Protein AF-A0A1F8Q8W5-F1 (afdb_monomer)

Mean predicted aligned error: 17.2 Å

pLDDT: mean 81.55, std 17.72, range [29.16, 98.44]

Solvent-accessible surface area (backbone atoms only — not comparable to full-atom values): 26434 Å² total; per-residue (Å²): 104,76,71,56,53,57,50,47,51,53,50,51,51,53,50,54,56,48,51,56,52,50,54,52,53,51,51,51,51,52,52,51,50,59,58,68,65,44,54,67,62,58,52,49,37,44,75,72,65,81,43,57,70,69,60,51,52,52,50,51,54,51,51,54,46,53,49,52,54,50,54,53,49,50,55,49,54,54,50,52,47,57,52,49,53,52,51,49,51,52,48,48,53,52,50,49,39,60,69,47,55,60,84,64,64,81,83,81,89,83,84,88,82,91,76,96,66,96,80,90,84,86,86,85,88,87,85,85,78,63,63,62,52,72,44,53,34,33,45,38,28,39,42,82,46,97,97,49,57,39,31,41,37,36,39,30,34,39,34,30,28,51,60,42,56,67,41,70,72,36,81,50,71,51,65,67,58,64,82,74,70,80,79,64,85,83,80,83,72,87,82,80,88,70,81,86,72,73,77,76,81,75,72,90,75,73,91,79,87,81,83,87,83,89,87,88,86,80,90,83,84,89,84,89,80,90,78,83,78,81,78,76,82,89,82,79,79,94,69,64,50,72,49,58,36,87,55,65,42,72,51,62,32,36,56,51,80,45,80,42,61,53,48,72,51,76,38,64,51,49,79,42,31,39,30,38,48,87,83,43,65,50,29,32,33,34,31,43,32,53,36,83,48,94,54,70,43,61,62,26,48,28,40,34,24,58,62,91,45,80,69,52,70,46,80,42,64,76,29,46,52,73,27,74,44,81,47,77,73,40,74,40,87,52,38,44,47,46,72,45,84,78,40,80,47,64,63,92,65,72,68,89,62,33,41,44,37,40,40,26,39,39,36,44,37,36,29,65,42,94,52,65,43,56,35,40,40,40,48,68,53,77,68,57,92,46,91,68,36,46,59,46,82,75,48,52,43,67,68,52,56,84,68,52,83,77,43,39,40,40,38,82,42,79,34,47,53,66,33,73,52,65,43,37,42,30,35,37,42,34,32,50,63,89,57,88,80,77,88,74,134

Foldseek 3Di:
DVVLVVVLVVLVVVLVVLVVVLVVLVVVLVVLVVVVPVVVVVVVCVVVVVDDPVRVVVVVVVSVVVNVVSVVVNVVSVVVNVVSVVVSVVSVLVVLLVVLPDQFDDDDDDDDDDDPDDDDDDDDDDDDFPFKAKDWEWEWEWDDDVPDTKIKIFIKIFIFAQRSDKFFQDWDKHKPDPPPVPPDDDDDDDDDDDPPPPPPPDDPDDDDDDDDDDDDDDDDDDDDDDDDPPDDDDDDDPDMDMQTAPGGDIDGNSRGIDMGTSDMDMWGWDWAWEDEVVVPFFIWIKTKTFQCDQDQDDWYKYFAHHHPHTQGIDTWHGAHHRGMTIDTRHTDPQKGKDKDWPDWDWDPDCDPQKIKIKTKIKIKIWHQDQAKHKYKYKYFDADDPDPQKDKDWPDKVVAFDDQDPGGMGIDIDIAGHGRMDMIMTMMMIMHGNPDDDDDDD

Secondary structure (DSSP, 8-state):
-HHHHHHHHHHHHHHHHHHHHHHHHHHHHHHHHHHHT-HHHHHHHHHTTSS-HHHHHHHHHHHHHHHHHHHHHHHHHHHHHHHHHHHHHHHHHHHHHHHH-PPP-----------SS------------SSEEEEEEEEEEEEEETTEEEEEEEEEEEEEE-SSS-EEEE--EEE---GGGGS--------------PPP-------------------------PPP-------S-----EEEPSS-EEE-SSS-EEEEEEEEEEE--EEEEEE-TTT-S-EEEEEEEE--SSSPBPSEEEEEEETTEEEEEEEE--B-TT-EEEEEEEE-TTEEEEEEEEEEEE-SS-STTEEEEEEEEEEEEEE-SSS-EEEEEEEEPPP-SSTT-EEEEEEEESPPSSP-GGGEEEEEEEE-TT-EEEEEEEEEEEEETT-------

Structure (mmCIF, N/CA/C/O backbone):
data_AF-A0A1F8Q8W5-F1
#
_entry.id   AF-A0A1F8Q8W5-F1
#
loop_
_atom_site.group_PDB
_atom_site.id
_atom_site.type_symbol
_atom_site.label_atom_id
_atom_site.label_alt_id
_atom_site.label_comp_id
_atom_site.label_asym_id
_atom_site.label_entity_id
_atom_site.label_seq_id
_atom_site.pdbx_PDB_ins_code
_atom_site.Cartn_x
_atom_site.Cartn_y
_atom_site.Cartn_z
_atom_site.occupancy
_atom_site.B_iso_or_equiv
_atom_site.auth_seq_id
_atom_site.auth_comp_id
_atom_site.auth_asym_id
_atom_site.auth_atom_id
_atom_site.pdbx_PDB_model_num
ATOM 1 N N . MET A 1 1 ? -11.157 22.501 26.773 1.00 64.50 1 MET A N 1
ATOM 2 C CA . MET A 1 1 ? -11.553 23.730 26.053 1.00 64.50 1 MET A CA 1
ATOM 3 C C . MET A 1 1 ? -10.455 24.783 26.204 1.00 64.50 1 MET A C 1
ATOM 5 O O . MET A 1 1 ? -9.349 24.420 25.838 1.00 64.50 1 MET A O 1
ATOM 9 N N . ARG A 1 2 ? -10.654 25.954 26.836 1.00 75.81 2 ARG A N 1
ATOM 10 C CA . ARG A 1 2 ? -9.714 27.112 26.841 1.00 75.81 2 ARG A CA 1
ATOM 11 C C . ARG A 1 2 ? -8.205 26.836 26.931 1.00 75.81 2 ARG A C 1
ATOM 13 O O . ARG A 1 2 ? -7.429 27.489 26.251 1.00 75.81 2 ARG A O 1
ATOM 20 N N . LYS A 1 3 ? -7.758 25.859 27.731 1.00 78.38 3 LYS A N 1
ATOM 21 C CA . LYS A 1 3 ? -6.333 25.472 27.781 1.00 78.38 3 LYS A CA 1
ATOM 22 C C . LYS A 1 3 ? -5.834 24.810 26.482 1.00 78.38 3 LYS A C 1
ATOM 24 O O . LYS A 1 3 ? -4.734 25.128 26.055 1.00 78.38 3 LYS A O 1
ATOM 29 N N . LEU A 1 4 ? -6.629 23.931 25.862 1.00 77.88 4 LEU A N 1
ATOM 30 C CA . LEU A 1 4 ? -6.301 23.297 24.576 1.00 77.88 4 LEU A CA 1
ATOM 31 C C . LEU A 1 4 ? -6.413 24.279 23.407 1.00 77.88 4 LEU A C 1
ATOM 33 O O . LEU A 1 4 ? -5.608 24.200 22.492 1.00 77.88 4 LEU A O 1
ATOM 37 N N . GLU A 1 5 ? -7.372 25.206 23.443 1.00 78.50 5 GLU A N 1
ATOM 38 C CA . GLU A 1 5 ? -7.536 26.235 22.402 1.00 78.50 5 GLU A CA 1
ATOM 39 C C . GLU A 1 5 ? -6.280 27.116 22.325 1.00 78.50 5 GLU A C 1
ATOM 41 O O . GLU A 1 5 ? -5.657 27.199 21.271 1.00 78.50 5 GLU A O 1
ATOM 46 N N . ASN A 1 6 ? -5.809 27.624 23.471 1.00 84.50 6 ASN A N 1
ATOM 47 C CA . ASN A 1 6 ? -4.546 28.362 23.560 1.00 84.50 6 ASN A CA 1
ATOM 48 C C . ASN A 1 6 ? -3.317 27.521 23.138 1.00 84.50 6 ASN A C 1
ATOM 50 O O . ASN A 1 6 ? -2.335 28.069 22.643 1.00 84.50 6 ASN A O 1
ATOM 54 N N . GLN A 1 7 ? -3.328 26.198 23.357 1.00 84.69 7 GLN A N 1
ATOM 55 C CA . GLN A 1 7 ? -2.245 25.308 22.908 1.00 84.69 7 GLN A CA 1
ATOM 56 C C . GLN A 1 7 ? -2.287 25.068 21.394 1.00 84.69 7 GLN A C 1
ATOM 58 O O . GLN A 1 7 ? -1.234 24.968 20.773 1.00 84.69 7 GLN A O 1
ATOM 63 N N . LEU A 1 8 ? -3.478 24.988 20.796 1.00 86.88 8 LEU A N 1
ATOM 64 C CA . LEU A 1 8 ? -3.652 24.856 19.352 1.00 86.88 8 LEU A CA 1
ATOM 65 C C . LEU A 1 8 ? -3.186 26.126 18.626 1.00 86.88 8 LEU A C 1
ATOM 67 O O . LEU A 1 8 ? -2.459 26.017 17.644 1.00 86.88 8 LEU A O 1
ATOM 71 N N . GLU A 1 9 ? -3.549 27.302 19.144 1.00 87.88 9 GLU A N 1
ATOM 72 C CA . GLU A 1 9 ? -3.112 28.611 18.639 1.00 87.88 9 GLU A CA 1
ATOM 73 C C . GLU A 1 9 ? -1.579 28.745 18.696 1.00 87.88 9 GLU A C 1
ATOM 75 O O . GLU A 1 9 ? -0.942 28.986 17.673 1.00 87.88 9 GLU A O 1
ATOM 80 N N . ALA A 1 10 ? -0.957 28.434 19.841 1.00 89.19 10 ALA A N 1
ATOM 81 C CA . ALA A 1 10 ? 0.504 28.452 19.978 1.00 89.19 10 ALA A CA 1
ATOM 82 C C . ALA A 1 10 ? 1.224 27.502 18.995 1.00 89.19 10 ALA A C 1
ATOM 84 O O . ALA A 1 10 ? 2.249 27.861 18.420 1.00 89.19 10 ALA A O 1
ATOM 85 N N . VAL A 1 11 ? 0.681 26.302 18.759 1.00 88.62 11 VAL A N 1
ATOM 86 C CA . VAL A 1 11 ? 1.248 25.326 17.806 1.00 88.62 11 VAL A CA 1
ATOM 87 C C . VAL A 1 11 ? 1.042 25.763 16.343 1.00 88.62 11 VAL A C 1
ATOM 89 O O . VAL A 1 11 ? 1.876 25.460 15.490 1.00 88.62 11 VAL A O 1
ATOM 92 N N . GLN A 1 12 ? -0.027 26.506 16.036 1.00 88.06 12 GLN A N 1
ATOM 93 C CA . GLN A 1 12 ? -0.243 27.126 14.720 1.00 88.06 12 GLN A CA 1
ATOM 94 C C . GLN A 1 12 ? 0.726 28.292 14.463 1.00 88.06 12 GLN A C 1
ATOM 96 O O . GLN A 1 12 ? 1.245 28.422 13.349 1.00 88.06 12 GLN A O 1
ATOM 101 N N . ASP A 1 13 ? 1.027 29.092 15.486 1.00 90.50 13 ASP A N 1
ATOM 102 C CA . ASP A 1 13 ? 2.048 30.141 15.417 1.00 90.50 13 ASP A CA 1
ATOM 103 C C . ASP A 1 13 ? 3.456 29.549 15.235 1.00 90.50 13 ASP A C 1
ATOM 105 O O . ASP A 1 13 ? 4.196 29.990 14.352 1.00 90.50 13 ASP A O 1
ATOM 109 N N . GLU A 1 14 ? 3.812 28.501 15.993 1.00 89.69 14 GLU A N 1
ATOM 110 C CA . GLU A 1 14 ? 5.071 27.758 15.813 1.00 89.69 14 GLU A CA 1
ATOM 111 C C . GLU A 1 14 ? 5.217 27.226 14.376 1.00 89.69 14 GLU A C 1
ATOM 113 O O . GLU A 1 14 ? 6.265 27.415 13.752 1.00 89.69 14 GLU A O 1
ATOM 118 N N . LEU A 1 15 ? 4.159 26.621 13.818 1.00 88.94 15 LEU A N 1
ATOM 119 C CA . LEU A 1 15 ? 4.148 26.132 12.435 1.00 88.94 15 LEU A CA 1
ATOM 120 C C . LEU A 1 15 ? 4.347 27.276 11.426 1.00 88.94 15 LEU A C 1
ATOM 122 O O . LEU A 1 15 ? 5.175 27.167 10.524 1.00 88.94 15 LEU A O 1
ATOM 126 N N . THR A 1 16 ? 3.656 28.402 11.622 1.00 90.62 16 THR A N 1
ATOM 127 C CA . THR A 1 16 ? 3.752 29.587 10.752 1.00 90.62 16 THR A CA 1
ATOM 128 C C . THR A 1 16 ? 5.155 30.205 10.766 1.00 90.62 16 THR A C 1
ATOM 130 O O . THR A 1 16 ? 5.658 30.654 9.731 1.00 90.62 16 THR A O 1
ATOM 133 N N . ILE A 1 17 ? 5.815 30.231 11.927 1.00 91.81 17 ILE A N 1
ATOM 134 C CA . ILE A 1 17 ? 7.210 30.676 12.062 1.00 91.81 17 ILE A CA 1
ATOM 135 C C . ILE A 1 17 ? 8.150 29.704 11.338 1.00 91.81 17 ILE A C 1
ATOM 137 O O . ILE A 1 17 ? 9.063 30.140 10.627 1.00 91.81 17 ILE A O 1
ATOM 141 N N . LEU A 1 18 ? 7.915 28.397 11.481 1.00 90.69 18 LEU A N 1
ATOM 142 C CA . LEU A 1 18 ? 8.739 27.363 10.867 1.00 90.69 18 LEU A CA 1
ATOM 143 C C . LEU A 1 18 ? 8.627 27.361 9.335 1.00 90.69 18 LEU A C 1
ATOM 145 O O . LEU A 1 18 ? 9.656 27.295 8.664 1.00 90.69 18 LEU A O 1
ATOM 149 N N . ASP A 1 19 ? 7.425 27.523 8.777 1.00 87.81 19 ASP A N 1
ATOM 150 C CA . ASP A 1 19 ? 7.205 27.618 7.327 1.00 87.81 19 ASP A CA 1
ATOM 151 C C . ASP A 1 19 ? 7.919 28.830 6.712 1.00 87.81 19 ASP A C 1
ATOM 153 O O . ASP A 1 19 ? 8.587 28.703 5.683 1.00 87.81 19 ASP A O 1
ATOM 157 N N . ARG A 1 20 ? 7.890 29.994 7.380 1.00 91.69 20 ARG A N 1
ATOM 158 C CA . ARG A 1 20 ? 8.663 31.178 6.950 1.00 91.69 20 ARG A CA 1
ATOM 159 C C . ARG A 1 20 ? 10.168 30.906 6.922 1.00 91.69 20 ARG A C 1
ATOM 161 O O . ARG A 1 20 ? 10.857 31.373 6.014 1.00 91.69 20 ARG A O 1
ATOM 168 N N . ARG A 1 21 ? 10.693 30.150 7.895 1.00 90.44 21 ARG A N 1
ATOM 169 C CA . ARG A 1 21 ? 12.106 29.738 7.912 1.00 90.44 21 ARG A CA 1
ATOM 170 C C . ARG A 1 21 ? 12.407 28.737 6.794 1.00 90.44 21 ARG A C 1
ATOM 172 O O . ARG A 1 21 ? 13.434 28.871 6.135 1.00 90.44 21 ARG A O 1
ATOM 179 N N . LEU A 1 22 ? 11.508 27.787 6.544 1.00 90.25 22 LEU A N 1
ATOM 180 C CA . LEU A 1 22 ? 11.622 26.803 5.466 1.00 90.25 22 LEU A CA 1
ATOM 181 C C . LEU A 1 22 ? 11.704 27.479 4.089 1.00 90.25 22 LEU A C 1
ATOM 183 O O . LEU A 1 22 ? 12.615 27.176 3.322 1.00 90.25 22 LEU A O 1
ATOM 187 N N . GLU A 1 23 ? 10.824 28.440 3.801 1.00 91.06 23 GLU A N 1
ATOM 188 C CA . GLU A 1 23 ? 10.868 29.216 2.552 1.00 91.06 23 GLU A CA 1
ATOM 189 C C . GLU A 1 23 ? 12.136 30.074 2.425 1.00 91.06 23 GLU A C 1
ATOM 191 O O . GLU A 1 23 ? 12.729 30.144 1.347 1.00 91.06 23 GLU A O 1
ATOM 196 N N . LEU A 1 24 ? 12.625 30.666 3.522 1.00 92.75 24 LEU A N 1
ATOM 197 C CA . LEU A 1 24 ? 13.890 31.408 3.510 1.00 92.75 24 LEU A CA 1
ATOM 198 C C . LEU A 1 24 ? 15.086 30.509 3.148 1.00 92.75 24 LEU A C 1
ATOM 200 O O . LEU A 1 24 ? 15.934 30.911 2.348 1.00 92.75 24 LEU A O 1
ATOM 204 N N . VAL A 1 25 ? 15.165 29.301 3.715 1.00 90.12 25 VAL A N 1
ATOM 205 C CA . VAL A 1 25 ? 16.262 28.357 3.441 1.00 90.12 25 VAL A CA 1
ATOM 206 C C . VAL A 1 25 ? 16.151 27.781 2.022 1.00 90.12 25 VAL A C 1
ATOM 208 O O . VAL A 1 25 ? 17.159 27.742 1.317 1.00 90.12 25 VAL A O 1
ATOM 211 N N . LYS A 1 26 ? 14.942 27.445 1.541 1.00 89.62 26 LYS A N 1
ATOM 212 C CA . LYS A 1 26 ? 14.709 27.066 0.131 1.00 89.62 26 LYS A CA 1
ATOM 213 C C . LYS A 1 26 ? 15.166 28.159 -0.836 1.00 89.62 26 LYS A C 1
ATOM 215 O O . LYS A 1 26 ? 15.891 27.875 -1.783 1.00 89.62 26 LYS A O 1
ATOM 220 N N . SER A 1 27 ? 14.779 29.411 -0.580 1.00 90.62 27 SER A N 1
ATOM 221 C CA . SER A 1 27 ? 15.152 30.560 -1.412 1.00 90.62 27 SER A CA 1
ATOM 222 C C . SER A 1 27 ? 16.674 30.733 -1.487 1.00 90.62 27 SER A C 1
ATOM 224 O O . SER A 1 27 ? 17.230 30.854 -2.578 1.00 90.62 27 SER A O 1
ATOM 226 N N . ARG A 1 28 ? 17.377 30.615 -0.350 1.00 90.38 28 ARG A N 1
ATOM 227 C CA . ARG A 1 28 ? 18.852 30.603 -0.309 1.00 90.38 28 ARG A CA 1
ATOM 228 C C . ARG A 1 28 ? 19.455 29.442 -1.101 1.00 90.38 28 ARG A C 1
ATOM 230 O O . ARG A 1 28 ? 20.445 29.647 -1.797 1.00 90.38 28 ARG A O 1
ATOM 237 N N . ARG A 1 29 ? 18.867 28.242 -1.028 1.00 90.31 29 ARG A N 1
ATOM 238 C CA . ARG A 1 29 ? 19.344 27.067 -1.772 1.00 90.31 29 ARG A CA 1
ATOM 239 C C . ARG A 1 29 ? 19.207 27.249 -3.285 1.00 90.31 29 ARG A C 1
ATOM 241 O O . ARG A 1 29 ? 20.167 26.972 -3.999 1.00 90.31 29 ARG A O 1
ATOM 248 N N . ILE A 1 30 ? 18.077 27.792 -3.744 1.00 87.50 30 ILE A N 1
ATOM 249 C CA . ILE A 1 30 ? 17.826 28.135 -5.155 1.00 87.50 30 ILE A CA 1
ATOM 250 C C . ILE A 1 30 ? 18.800 29.221 -5.636 1.00 87.50 30 ILE A C 1
ATOM 252 O O . ILE A 1 30 ? 19.373 29.100 -6.714 1.00 87.50 30 ILE A O 1
ATOM 256 N N . GLN A 1 31 ? 19.041 30.264 -4.834 1.00 88.19 31 GLN A N 1
ATOM 257 C CA . GLN A 1 31 ? 20.021 31.310 -5.164 1.00 88.19 31 GLN A CA 1
ATOM 258 C C . GLN A 1 31 ? 21.448 30.757 -5.283 1.00 88.19 31 GLN A C 1
ATOM 260 O O . GLN A 1 31 ? 22.185 31.144 -6.187 1.00 88.19 31 GLN A O 1
ATOM 265 N N . LEU A 1 32 ? 21.836 29.842 -4.392 1.00 87.00 32 LEU A N 1
ATOM 266 C CA . LEU A 1 32 ? 23.165 29.231 -4.395 1.00 87.00 32 LEU A CA 1
ATOM 267 C C . LEU A 1 32 ? 23.353 28.245 -5.561 1.00 87.00 32 LEU A C 1
ATOM 269 O O . LEU A 1 32 ? 24.432 28.183 -6.142 1.00 87.00 32 LEU A O 1
ATOM 273 N N . GLU A 1 33 ? 22.297 27.533 -5.951 1.00 83.44 33 GLU A N 1
ATOM 274 C CA . GLU A 1 33 ? 22.271 26.690 -7.150 1.00 83.44 33 GLU A CA 1
ATOM 275 C C . GLU A 1 33 ? 22.336 27.525 -8.439 1.00 83.44 33 GLU A C 1
ATOM 277 O O . GLU A 1 33 ? 23.141 27.233 -9.322 1.00 83.44 33 GLU A O 1
ATOM 282 N N . ALA A 1 34 ? 21.590 28.632 -8.510 1.00 84.75 34 ALA A N 1
ATOM 283 C CA . ALA A 1 34 ? 21.673 29.586 -9.615 1.00 84.75 34 ALA A CA 1
ATOM 284 C C . ALA A 1 34 ? 23.063 30.237 -9.733 1.00 84.75 34 ALA A C 1
ATOM 286 O O . ALA A 1 34 ? 23.516 30.502 -10.844 1.00 84.75 34 ALA A O 1
ATOM 287 N N . LEU A 1 35 ? 23.757 30.470 -8.611 1.00 82.88 35 LEU A N 1
ATOM 288 C CA . LEU A 1 35 ? 25.137 30.963 -8.593 1.00 82.88 35 LEU A CA 1
ATOM 289 C C . LEU A 1 35 ? 26.129 29.889 -9.069 1.00 82.88 35 LEU A C 1
ATOM 291 O O . LEU A 1 35 ? 26.991 30.179 -9.896 1.00 82.88 35 LEU A O 1
ATOM 295 N N . ALA A 1 36 ? 25.986 28.644 -8.602 1.00 77.62 36 ALA A N 1
ATOM 296 C CA . ALA A 1 36 ? 26.804 27.514 -9.049 1.00 77.62 36 ALA A CA 1
ATOM 297 C C . ALA A 1 36 ? 26.601 27.185 -10.544 1.00 77.62 36 ALA A C 1
ATOM 299 O O . ALA A 1 36 ? 27.528 26.720 -11.204 1.00 77.62 36 ALA A O 1
ATOM 300 N N . GLY A 1 37 ? 25.414 27.476 -11.086 1.00 77.19 37 GLY A N 1
ATOM 301 C CA . GLY A 1 37 ? 25.068 27.308 -12.498 1.00 77.19 37 GLY A CA 1
ATOM 302 C C . GLY A 1 37 ? 25.701 28.317 -13.467 1.00 77.19 37 GLY A C 1
ATOM 303 O O . GLY A 1 37 ? 25.603 28.111 -14.674 1.00 77.19 37 GLY A O 1
ATOM 304 N N . GLN A 1 38 ? 26.381 29.376 -13.000 1.00 81.38 38 GLN A N 1
ATOM 305 C CA . GLN A 1 38 ? 27.027 30.387 -13.865 1.00 81.38 38 GLN A CA 1
ATOM 306 C C . GLN A 1 38 ? 28.377 29.918 -14.449 1.00 81.38 38 GLN A C 1
ATOM 308 O O . GLN A 1 38 ? 29.364 30.656 -14.467 1.00 81.38 38 GLN A O 1
ATOM 313 N N . SER A 1 39 ? 28.433 28.677 -14.939 1.00 69.12 39 SER A N 1
ATOM 314 C CA . SER A 1 39 ? 29.650 28.024 -15.446 1.00 69.12 39 SER A CA 1
ATOM 315 C C . SER A 1 39 ? 30.364 28.817 -16.549 1.00 69.12 39 SER A C 1
ATOM 317 O O . SER A 1 39 ? 31.592 28.824 -16.591 1.00 69.12 39 SER A O 1
ATOM 319 N N . GLU A 1 40 ? 29.620 29.534 -17.391 1.00 72.62 40 GLU A N 1
ATOM 320 C CA . GLU A 1 40 ? 30.146 30.364 -18.484 1.00 72.62 40 GLU A CA 1
ATOM 321 C C . GLU A 1 40 ? 30.924 31.599 -17.981 1.00 72.62 40 GLU A C 1
ATOM 323 O O . GLU A 1 40 ? 31.993 31.925 -18.507 1.00 72.62 40 GLU A O 1
ATOM 328 N N . VAL A 1 41 ? 30.449 32.233 -16.900 1.00 75.94 41 VAL A N 1
ATOM 329 C CA . VAL A 1 41 ? 31.131 33.358 -16.233 1.00 75.94 41 VAL A CA 1
ATOM 330 C C . VAL A 1 41 ? 32.440 32.879 -15.605 1.00 75.94 41 VAL A C 1
ATOM 332 O O . VAL A 1 41 ? 33.487 33.498 -15.800 1.00 75.94 41 VAL A O 1
ATOM 335 N N . PHE A 1 42 ? 32.411 31.733 -14.916 1.00 73.44 42 PHE A N 1
ATOM 336 C CA . PHE A 1 42 ? 33.619 31.138 -14.343 1.00 73.44 42 PHE A CA 1
ATOM 337 C C . PHE A 1 42 ? 34.618 30.691 -15.423 1.00 73.44 42 PHE A C 1
ATOM 339 O O . PHE A 1 42 ? 35.819 30.883 -15.251 1.00 73.44 42 PHE A O 1
ATOM 346 N N . ALA A 1 43 ? 34.149 30.147 -16.551 1.00 71.56 43 ALA A N 1
ATOM 347 C CA . ALA A 1 43 ? 35.007 29.766 -17.674 1.00 71.56 43 ALA A CA 1
ATOM 348 C C . ALA A 1 43 ? 35.667 30.983 -18.346 1.00 71.56 43 ALA A C 1
ATOM 350 O O . ALA A 1 43 ? 36.852 30.934 -18.679 1.00 71.56 43 ALA A O 1
ATOM 351 N N . THR A 1 44 ? 34.936 32.093 -18.489 1.00 75.88 44 THR A N 1
ATOM 352 C CA . THR A 1 44 ? 35.473 33.338 -19.059 1.00 75.88 44 THR A CA 1
ATOM 353 C C . THR A 1 44 ? 36.534 33.958 -18.147 1.00 75.88 44 THR A C 1
ATOM 355 O O . THR A 1 44 ? 37.582 34.361 -18.642 1.00 75.88 44 THR A O 1
ATOM 358 N N . ALA A 1 45 ? 36.324 33.948 -16.826 1.00 73.00 45 ALA A N 1
ATOM 359 C CA . ALA A 1 45 ? 37.291 34.461 -15.848 1.00 73.00 45 ALA A CA 1
ATOM 360 C C . ALA A 1 45 ? 38.602 33.642 -15.763 1.00 73.00 45 ALA A C 1
ATOM 362 O O . ALA A 1 45 ? 39.649 34.181 -15.403 1.00 73.00 45 ALA A O 1
ATOM 363 N N . LEU A 1 46 ? 38.572 32.347 -16.113 1.00 72.62 46 LEU A N 1
ATOM 364 C CA . LEU A 1 46 ? 39.797 31.557 -16.302 1.00 72.62 46 LEU A CA 1
ATOM 365 C C . LEU A 1 46 ? 40.470 31.864 -17.644 1.00 72.62 46 LEU A C 1
ATOM 367 O O . LEU A 1 46 ? 41.694 31.946 -17.711 1.00 72.62 46 LEU A O 1
ATOM 371 N N . ALA A 1 47 ? 39.688 32.048 -18.711 1.00 74.12 47 ALA A N 1
ATOM 372 C CA . ALA A 1 47 ? 40.215 32.375 -20.035 1.00 74.12 47 ALA A CA 1
ATOM 373 C C . ALA A 1 47 ? 40.852 33.780 -20.099 1.00 74.12 47 ALA A C 1
ATOM 375 O O . ALA A 1 47 ? 41.791 33.982 -20.868 1.00 74.12 47 ALA A O 1
ATOM 376 N N . SER A 1 48 ? 40.381 34.732 -19.283 1.00 77.56 48 SER A N 1
ATOM 377 C CA . SER A 1 48 ? 40.976 36.069 -19.125 1.00 77.56 48 SER A CA 1
ATOM 378 C C . SER A 1 48 ? 42.225 36.090 -18.232 1.00 77.56 48 SER A C 1
ATOM 380 O O . SER A 1 48 ? 42.963 37.074 -18.246 1.00 77.56 48 SER A O 1
ATOM 382 N N . GLY A 1 49 ? 42.483 35.021 -17.468 1.00 72.81 49 GLY A N 1
ATOM 383 C CA . GLY A 1 49 ? 43.570 34.961 -16.485 1.00 72.81 49 GLY A CA 1
ATOM 384 C C . GLY A 1 49 ? 43.310 35.764 -15.204 1.00 72.81 49 GLY A C 1
ATOM 385 O O . GLY A 1 49 ? 44.230 35.948 -14.409 1.00 72.81 49 GLY A O 1
ATOM 386 N N . GLU A 1 50 ? 42.080 36.237 -14.984 1.00 72.94 50 GLU A N 1
ATOM 387 C CA . GLU A 1 50 ? 41.685 36.997 -13.786 1.00 72.94 50 GLU A CA 1
ATOM 388 C C . GLU A 1 50 ? 41.513 36.105 -12.544 1.00 72.94 50 GLU A C 1
ATOM 390 O O . GLU A 1 50 ? 41.500 36.603 -11.417 1.00 72.94 50 GLU A O 1
ATOM 395 N N . MET A 1 51 ? 41.395 34.787 -12.731 1.00 74.69 51 MET A N 1
ATOM 396 C CA . MET A 1 51 ? 41.248 33.803 -11.660 1.00 74.69 51 MET A CA 1
ATOM 397 C C . MET A 1 51 ? 41.967 32.494 -12.010 1.00 74.69 51 MET A C 1
ATOM 399 O O . MET A 1 51 ? 41.841 31.987 -13.124 1.00 74.69 51 MET A O 1
ATOM 403 N N . ASP A 1 52 ? 42.700 31.924 -11.050 1.00 81.75 52 ASP A N 1
ATOM 404 C CA . ASP A 1 52 ? 43.377 30.637 -11.224 1.00 81.75 52 ASP A CA 1
ATOM 405 C C . ASP A 1 52 ? 42.475 29.423 -10.912 1.00 81.75 52 ASP A C 1
ATOM 407 O O . ASP A 1 52 ? 41.430 29.513 -10.256 1.00 81.75 52 ASP A O 1
ATOM 411 N N . VAL A 1 53 ? 42.902 28.253 -11.399 1.00 79.12 53 VAL A N 1
ATOM 412 C CA . VAL A 1 53 ? 42.188 26.973 -11.240 1.00 79.12 53 VAL A CA 1
ATOM 413 C C . VAL A 1 53 ? 42.048 26.584 -9.762 1.00 79.12 53 VAL A C 1
ATOM 415 O O . VAL A 1 53 ? 41.025 26.030 -9.361 1.00 79.12 53 VAL A O 1
ATOM 418 N N . GLU A 1 54 ? 43.043 26.888 -8.924 1.00 81.38 54 GLU A N 1
ATOM 419 C CA . GLU A 1 54 ? 43.031 26.525 -7.502 1.00 81.38 54 GLU A CA 1
ATOM 420 C C . GLU A 1 54 ? 41.972 27.328 -6.726 1.00 81.38 54 GLU A C 1
ATOM 422 O O . GLU A 1 54 ? 41.240 26.785 -5.895 1.00 81.38 54 GLU A O 1
ATOM 427 N N . THR A 1 55 ? 41.842 28.615 -7.038 1.00 81.31 55 THR A N 1
ATOM 428 C CA . THR A 1 55 ? 40.834 29.535 -6.503 1.00 81.31 55 THR A CA 1
ATOM 429 C C . THR A 1 55 ? 39.437 29.139 -6.967 1.00 81.31 55 THR A C 1
ATOM 431 O O . THR A 1 55 ? 38.514 29.092 -6.151 1.00 81.31 55 THR A O 1
ATOM 434 N N . GLN A 1 56 ? 39.284 28.748 -8.236 1.00 78.62 56 GLN A N 1
ATOM 435 C CA . GLN A 1 56 ? 38.023 28.220 -8.759 1.00 78.62 56 GLN A CA 1
ATOM 436 C C . GLN A 1 56 ? 37.606 26.920 -8.044 1.00 78.62 56 GLN A C 1
ATOM 438 O O . GLN A 1 56 ? 36.456 26.791 -7.619 1.00 78.62 56 GLN A O 1
ATOM 443 N N . MET A 1 57 ? 38.533 25.976 -7.834 1.00 79.50 57 MET A N 1
ATOM 444 C CA . MET A 1 57 ? 38.256 24.742 -7.085 1.00 79.50 57 MET A CA 1
ATOM 445 C C . MET A 1 57 ? 37.891 25.017 -5.618 1.00 79.50 57 MET A C 1
ATOM 447 O O . MET A 1 57 ? 36.959 24.402 -5.097 1.00 79.50 57 MET A O 1
ATOM 451 N N . LYS A 1 58 ? 38.561 25.971 -4.955 1.00 85.94 58 LYS A N 1
ATOM 452 C CA . LYS A 1 58 ? 38.207 26.414 -3.591 1.00 85.94 58 LYS A CA 1
ATOM 453 C C . LYS A 1 58 ? 36.809 27.037 -3.533 1.00 85.94 58 LYS A C 1
ATOM 455 O O . LYS A 1 58 ? 36.072 26.769 -2.583 1.00 85.94 58 LYS A O 1
ATOM 460 N N . LEU A 1 59 ? 36.421 27.821 -4.542 1.00 84.31 59 LEU A N 1
ATOM 461 C CA . LEU A 1 59 ? 35.077 28.393 -4.643 1.00 84.31 59 LEU A CA 1
ATOM 462 C C . LEU A 1 59 ? 34.014 27.299 -4.809 1.00 84.31 59 LEU A C 1
ATOM 464 O O . LEU A 1 59 ? 33.055 27.279 -4.039 1.00 84.31 59 LEU A O 1
ATOM 468 N N . PHE A 1 60 ? 34.203 26.350 -5.733 1.00 82.62 60 PHE A N 1
ATOM 469 C CA . PHE A 1 60 ? 33.274 25.227 -5.907 1.00 82.62 60 PHE A CA 1
ATOM 470 C C . PHE A 1 60 ? 33.159 24.358 -4.650 1.00 82.62 60 PHE A C 1
ATOM 472 O O . PHE A 1 60 ? 32.045 24.044 -4.237 1.00 82.62 60 PHE A O 1
ATOM 479 N N . ALA A 1 61 ? 34.273 24.037 -3.985 1.00 85.25 61 ALA A N 1
ATOM 480 C CA . ALA A 1 61 ? 34.254 23.300 -2.721 1.00 85.25 61 ALA A CA 1
ATOM 481 C C . ALA A 1 61 ? 33.500 24.064 -1.613 1.00 85.25 61 ALA A C 1
ATOM 483 O O . ALA A 1 61 ? 32.753 23.464 -0.839 1.00 85.25 61 ALA A O 1
ATOM 484 N N . SER A 1 62 ? 33.643 25.394 -1.558 1.00 88.12 62 SER A N 1
ATOM 485 C CA . SER A 1 62 ? 32.894 26.248 -0.630 1.00 88.12 62 SER A CA 1
ATOM 486 C C . SER A 1 62 ? 31.394 26.262 -0.941 1.00 88.12 62 SER A C 1
ATOM 488 O O . SER A 1 62 ? 30.585 26.094 -0.028 1.00 88.12 62 SER A O 1
ATOM 490 N N . LEU A 1 63 ? 31.005 26.402 -2.214 1.00 87.12 63 LEU A N 1
ATOM 491 C CA . LEU A 1 63 ? 29.602 26.364 -2.646 1.00 87.12 63 LEU A CA 1
ATOM 492 C C . LEU A 1 63 ? 28.965 24.998 -2.366 1.00 87.12 63 LEU A C 1
ATOM 494 O O . LEU A 1 63 ? 27.885 24.940 -1.786 1.00 87.12 63 LEU A O 1
ATOM 498 N N . GLN A 1 64 ? 29.650 23.900 -2.696 1.00 84.50 64 GLN A N 1
ATOM 499 C CA . GLN A 1 64 ? 29.178 22.540 -2.431 1.00 84.50 64 GLN A CA 1
ATOM 500 C C . GLN A 1 64 ? 29.016 22.273 -0.926 1.00 84.50 64 GLN A C 1
ATOM 502 O O . GLN A 1 64 ? 28.042 21.642 -0.515 1.00 84.50 64 GLN A O 1
ATOM 507 N N . LYS A 1 65 ? 29.919 22.804 -0.091 1.00 90.12 65 LYS A N 1
ATOM 508 C CA . LYS A 1 65 ? 29.781 22.743 1.368 1.00 90.12 65 LYS A CA 1
ATOM 509 C C . LYS A 1 65 ? 28.549 23.516 1.855 1.00 90.12 65 LYS A C 1
ATOM 511 O O . LYS A 1 65 ? 27.728 22.943 2.561 1.00 90.12 65 LYS A O 1
ATOM 516 N N . HIS A 1 66 ? 28.379 24.772 1.434 1.00 89.56 66 HIS A N 1
ATOM 517 C CA . HIS A 1 66 ? 27.212 25.580 1.813 1.00 89.56 66 HIS A CA 1
ATOM 518 C C . HIS A 1 66 ? 25.891 24.972 1.313 1.00 89.56 66 HIS A C 1
ATOM 520 O O . HIS A 1 66 ? 24.884 25.056 2.012 1.00 89.56 66 HIS A O 1
ATOM 526 N N . ALA A 1 67 ? 25.884 24.325 0.143 1.00 86.69 67 ALA A N 1
ATOM 527 C CA . ALA A 1 67 ? 24.742 23.555 -0.344 1.00 86.69 67 ALA A CA 1
ATOM 528 C C . ALA A 1 67 ? 24.396 22.398 0.610 1.00 86.69 67 ALA A C 1
ATOM 530 O O . ALA A 1 67 ? 23.253 22.299 1.045 1.00 86.69 67 ALA A O 1
ATOM 531 N N . GLY A 1 68 ? 25.383 21.583 1.002 1.00 88.31 68 GLY A N 1
ATOM 532 C CA . GLY A 1 68 ? 25.185 20.480 1.951 1.00 88.31 68 GLY A CA 1
ATOM 533 C C . GLY A 1 68 ? 24.758 20.934 3.354 1.00 88.31 68 GLY A C 1
ATOM 534 O O . GLY A 1 68 ? 23.920 20.284 3.983 1.00 88.31 68 GLY A O 1
ATOM 535 N N . ASP A 1 69 ? 25.275 22.071 3.827 1.00 91.75 69 ASP A N 1
ATOM 536 C CA . ASP A 1 69 ? 24.862 22.688 5.093 1.00 91.75 69 ASP A CA 1
ATOM 537 C C . ASP A 1 69 ? 23.385 23.148 5.033 1.00 91.75 69 ASP A C 1
ATOM 539 O O . ASP A 1 69 ? 22.612 22.867 5.954 1.00 91.75 69 ASP A O 1
ATOM 543 N N . LEU A 1 70 ? 22.956 23.776 3.925 1.00 90.56 70 LEU A N 1
ATOM 544 C CA . LEU A 1 70 ? 21.559 24.177 3.684 1.00 90.56 70 LEU A CA 1
ATOM 545 C C . LEU A 1 70 ? 20.618 22.973 3.525 1.00 90.56 70 LEU A C 1
ATOM 547 O O . LEU A 1 70 ? 19.528 22.978 4.095 1.00 90.56 70 LEU A O 1
ATOM 551 N N . ASP A 1 71 ? 21.030 21.930 2.802 1.00 86.94 71 ASP A N 1
ATOM 552 C CA . ASP A 1 71 ? 20.238 20.705 2.618 1.00 86.94 71 ASP A CA 1
ATOM 553 C C . ASP A 1 71 ? 20.061 19.960 3.956 1.00 86.94 71 ASP A C 1
ATOM 555 O O . ASP A 1 71 ? 18.979 19.453 4.268 1.00 86.94 71 ASP A O 1
ATOM 559 N N . THR A 1 72 ? 21.085 19.993 4.817 1.00 91.38 72 THR A N 1
ATOM 560 C CA . THR A 1 72 ? 21.012 19.492 6.198 1.00 91.38 72 THR A CA 1
ATOM 561 C C . THR A 1 72 ? 20.067 20.331 7.069 1.00 91.38 72 THR A C 1
ATOM 563 O O . THR A 1 72 ? 19.325 19.772 7.881 1.00 91.38 72 THR A O 1
ATOM 566 N N . GLU A 1 73 ? 20.059 21.663 6.926 1.00 91.81 73 GLU A N 1
ATOM 567 C CA . GLU A 1 73 ? 19.099 22.529 7.625 1.00 91.81 73 GLU A CA 1
ATOM 568 C C . GLU A 1 73 ? 17.660 22.275 7.143 1.00 91.81 73 GLU A C 1
ATOM 570 O O . GLU A 1 73 ? 16.766 22.107 7.973 1.00 91.81 73 GLU A O 1
ATOM 575 N N . LEU A 1 74 ? 17.432 22.142 5.830 1.00 89.62 74 LEU A N 1
ATOM 576 C CA . LEU A 1 74 ? 16.126 21.785 5.262 1.00 89.62 74 LEU A CA 1
ATOM 577 C C . LEU A 1 74 ? 15.611 20.452 5.814 1.00 89.62 74 LEU A C 1
ATOM 579 O O . LEU A 1 74 ? 14.461 20.384 6.247 1.00 89.62 74 LEU A O 1
ATOM 583 N N . GLY A 1 75 ? 16.454 19.416 5.862 1.00 87.19 75 GLY A N 1
ATOM 584 C CA . GLY A 1 75 ? 16.084 18.113 6.423 1.00 87.19 75 GLY A CA 1
ATOM 585 C C . GLY A 1 75 ? 15.656 18.191 7.894 1.00 87.19 75 GLY A C 1
ATOM 586 O O . GLY A 1 75 ? 14.659 17.574 8.282 1.00 87.19 75 GLY A O 1
ATOM 587 N N . LYS A 1 76 ? 16.350 19.003 8.705 1.00 91.88 76 LYS A N 1
ATOM 588 C CA . LYS A 1 76 ? 15.986 19.259 10.112 1.00 91.88 76 LYS A CA 1
ATOM 589 C C . LYS A 1 76 ? 14.654 19.998 10.229 1.00 91.88 76 LYS A C 1
ATOM 591 O O . LYS A 1 76 ? 13.763 19.509 10.917 1.00 91.88 76 LYS A O 1
ATOM 596 N N . LEU A 1 77 ? 14.484 21.109 9.509 1.00 89.56 77 LEU A N 1
ATOM 597 C CA . LEU A 1 77 ? 13.259 21.918 9.548 1.00 89.56 77 LEU A CA 1
ATOM 598 C C . LEU A 1 77 ? 12.033 21.136 9.047 1.00 89.56 77 LEU A C 1
ATOM 600 O O . LEU A 1 77 ? 10.956 21.245 9.623 1.00 89.56 77 LEU A O 1
ATOM 604 N N . GLN A 1 78 ? 12.183 20.287 8.025 1.00 88.69 78 GLN A N 1
ATOM 605 C CA . GLN A 1 78 ? 11.123 19.366 7.590 1.00 88.69 78 GLN A CA 1
ATOM 606 C C . GLN A 1 78 ? 10.813 18.286 8.641 1.00 88.69 78 GLN A C 1
ATOM 608 O O . GLN A 1 78 ? 9.658 17.890 8.806 1.00 88.69 78 GLN A O 1
ATOM 613 N N . GLY A 1 79 ? 11.827 17.798 9.364 1.00 90.25 79 GLY A N 1
ATOM 614 C CA . GLY A 1 79 ? 11.654 16.907 10.513 1.00 90.25 79 GLY A CA 1
ATOM 615 C C . GLY A 1 79 ? 10.839 17.555 11.633 1.00 90.25 79 GLY A C 1
ATOM 616 O O . GLY A 1 79 ? 9.848 16.975 12.079 1.00 90.25 79 GLY A O 1
ATOM 617 N N . GLU A 1 80 ? 11.209 18.775 12.021 1.00 89.38 80 GLU A N 1
ATOM 618 C CA . GLU A 1 80 ? 10.489 19.595 13.000 1.00 89.38 80 GLU A CA 1
ATOM 619 C C . GLU A 1 80 ? 9.048 19.864 12.549 1.00 89.38 80 GLU A C 1
ATOM 621 O O . GLU A 1 80 ? 8.121 19.640 13.329 1.00 89.38 80 GLU A O 1
ATOM 626 N N . ARG A 1 81 ? 8.831 20.223 11.273 1.00 89.44 81 ARG A N 1
ATOM 627 C CA . ARG A 1 81 ? 7.494 20.514 10.731 1.00 89.44 81 ARG A CA 1
ATOM 628 C C . ARG A 1 81 ? 6.563 19.313 10.847 1.00 89.44 81 ARG A C 1
ATOM 630 O O . ARG A 1 81 ? 5.476 19.449 11.396 1.00 89.44 81 ARG A O 1
ATOM 637 N N . ARG A 1 82 ? 7.026 18.119 10.456 1.00 89.06 82 ARG A N 1
ATOM 638 C CA . ARG A 1 82 ? 6.275 16.860 10.635 1.00 89.06 82 ARG A CA 1
ATOM 639 C C . ARG A 1 82 ? 5.982 16.553 12.107 1.00 89.06 82 ARG A C 1
ATOM 641 O O . ARG A 1 82 ? 4.959 15.948 12.417 1.00 89.06 82 ARG A O 1
ATOM 648 N N . GLY A 1 83 ? 6.863 16.951 13.026 1.00 90.31 83 GLY A N 1
ATOM 649 C CA . GLY A 1 83 ? 6.636 16.837 14.469 1.00 90.31 83 GLY A CA 1
ATOM 650 C C . GLY A 1 83 ? 5.530 17.769 14.976 1.00 90.31 83 GLY A C 1
ATOM 651 O O . GLY A 1 83 ? 4.664 17.336 15.737 1.00 90.31 83 GLY A O 1
ATOM 652 N N . ILE A 1 84 ? 5.532 19.025 14.524 1.00 88.69 84 ILE A N 1
ATOM 653 C CA . ILE A 1 84 ? 4.526 20.042 14.868 1.00 88.69 84 ILE A CA 1
ATOM 654 C C . ILE A 1 84 ? 3.168 19.698 14.240 1.00 88.69 84 ILE A C 1
ATOM 656 O O . ILE A 1 84 ? 2.165 19.701 14.948 1.00 88.69 84 ILE A O 1
ATOM 660 N N . GLU A 1 85 ? 3.130 19.294 12.967 1.00 86.81 85 GLU A N 1
ATOM 661 C CA . GLU A 1 85 ? 1.922 18.814 12.274 1.00 86.81 85 GLU A CA 1
ATOM 662 C C . GLU A 1 85 ? 1.250 17.661 13.040 1.00 86.81 85 GLU A C 1
ATOM 664 O O . GLU A 1 85 ? 0.044 17.702 13.279 1.00 86.81 85 GLU A O 1
ATOM 669 N N . ARG A 1 86 ? 2.022 16.671 13.518 1.00 89.94 86 ARG A N 1
ATOM 670 C CA . ARG A 1 86 ? 1.496 15.571 14.354 1.00 89.94 86 ARG A CA 1
ATOM 671 C C . ARG A 1 86 ? 0.897 16.063 15.675 1.00 89.94 86 ARG A C 1
ATOM 673 O O . ARG A 1 86 ? -0.141 15.550 16.085 1.00 89.94 86 ARG A O 1
ATOM 680 N N . ARG A 1 87 ? 1.519 17.041 16.346 1.00 88.38 87 ARG A N 1
ATOM 681 C CA . ARG A 1 87 ? 0.985 17.631 17.592 1.00 88.38 87 ARG A CA 1
ATOM 682 C C . ARG A 1 87 ? -0.289 18.434 17.342 1.00 88.38 87 ARG A C 1
ATOM 684 O O . ARG A 1 87 ? -1.224 18.343 18.130 1.00 88.38 87 ARG A O 1
ATOM 691 N N . LEU A 1 88 ? -0.324 19.199 16.253 1.00 88.44 88 LEU A N 1
ATOM 692 C CA . LEU A 1 88 ? -1.483 19.976 15.819 1.00 88.44 88 LEU A CA 1
ATOM 693 C C . LEU A 1 88 ? -2.669 19.049 15.529 1.00 88.44 88 LEU A C 1
ATOM 695 O O . LEU A 1 88 ? -3.780 19.311 15.984 1.00 88.44 88 LEU A O 1
ATOM 699 N N . GLU A 1 89 ? -2.417 17.935 14.845 1.00 86.81 89 GLU A N 1
ATOM 700 C CA . GLU A 1 89 ? -3.416 16.904 14.572 1.00 86.81 89 GLU A CA 1
ATOM 701 C C . GLU A 1 89 ? -3.902 16.222 15.863 1.00 86.81 89 GLU A C 1
ATOM 703 O O . GLU A 1 89 ? -5.104 16.099 16.084 1.00 86.81 89 GLU A O 1
ATOM 708 N N . GLN A 1 90 ? -3.002 15.863 16.785 1.00 88.88 90 GLN A N 1
ATOM 709 C CA . GLN A 1 90 ? -3.381 15.331 18.103 1.00 88.88 90 GLN A CA 1
ATOM 710 C C . GLN A 1 90 ? -4.254 16.311 18.908 1.00 88.88 90 GLN A C 1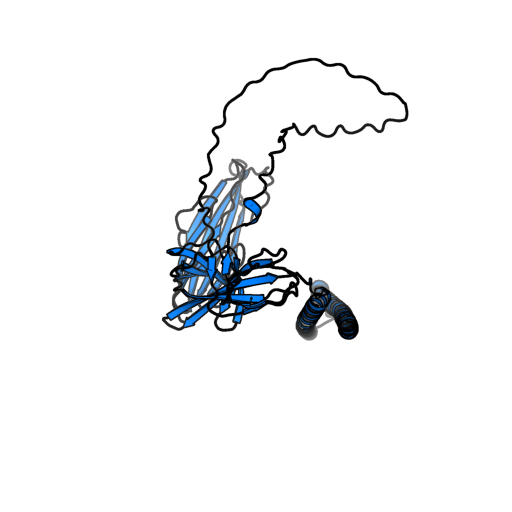
ATOM 712 O O . GLN A 1 90 ? -5.272 15.903 19.465 1.00 88.88 90 GLN A O 1
ATOM 717 N N . LEU A 1 91 ? -3.894 17.599 18.944 1.00 86.50 91 LEU A N 1
ATOM 718 C CA . LEU A 1 91 ? -4.656 18.639 19.644 1.00 86.50 91 LEU A CA 1
ATOM 719 C C . LEU A 1 91 ? -6.033 18.880 19.013 1.00 86.50 91 LEU A C 1
ATOM 721 O O . LEU A 1 91 ? -7.002 19.061 19.750 1.00 86.50 91 LEU A O 1
ATOM 725 N N . LYS A 1 92 ? -6.146 18.840 17.678 1.00 84.94 92 LYS A N 1
ATOM 726 C CA . LYS A 1 92 ? -7.441 18.888 16.979 1.00 84.94 92 LYS A CA 1
ATOM 727 C C . LYS A 1 92 ? -8.328 17.709 17.359 1.00 84.94 92 LYS A C 1
ATOM 729 O O . LYS A 1 92 ? -9.443 17.936 17.812 1.00 84.94 92 LYS A O 1
ATOM 734 N N . ASN A 1 93 ? -7.815 16.482 17.257 1.00 83.25 93 ASN A N 1
ATOM 735 C CA . ASN A 1 93 ? -8.567 15.276 17.608 1.00 83.25 93 ASN A CA 1
ATOM 736 C C . ASN A 1 93 ? -9.031 15.305 19.080 1.00 83.25 93 ASN A C 1
ATOM 738 O O . ASN A 1 93 ? -10.179 14.984 19.370 1.00 83.25 93 ASN A O 1
ATOM 742 N N . GLN A 1 94 ? -8.193 15.782 20.011 1.00 81.81 94 GLN A N 1
ATOM 743 C CA . GLN A 1 94 ? -8.591 15.992 21.412 1.00 81.81 94 GLN A CA 1
ATOM 744 C C . GLN A 1 94 ? -9.661 17.084 21.586 1.00 81.81 94 GLN A C 1
ATOM 746 O O . GLN A 1 94 ? -10.539 16.956 22.440 1.00 81.81 94 GLN A O 1
ATOM 751 N N . LEU A 1 95 ? -9.606 18.170 20.808 1.00 79.44 95 LEU A N 1
ATOM 752 C CA . LEU A 1 95 ? -10.622 19.224 20.850 1.00 79.44 95 LEU A CA 1
ATOM 753 C C . LEU A 1 95 ? -11.963 18.727 20.287 1.00 79.44 95 LEU A C 1
ATOM 755 O O . LEU A 1 95 ? -13.009 19.009 20.871 1.00 79.44 95 LEU A O 1
ATOM 759 N N . GLU A 1 96 ? -11.936 17.960 19.196 1.00 76.75 96 GLU A N 1
ATOM 760 C CA . GLU A 1 96 ? -13.118 17.314 18.622 1.00 76.75 96 GLU A CA 1
ATOM 761 C C . GLU A 1 96 ? -13.735 16.308 19.597 1.00 76.75 96 GLU A C 1
ATOM 763 O O . GLU A 1 96 ? -14.940 16.374 19.814 1.00 76.75 96 GLU A O 1
ATOM 768 N N . GLN A 1 97 ? -12.931 15.485 20.280 1.00 72.69 97 GLN A N 1
ATOM 769 C CA . GLN A 1 97 ? -13.389 14.547 21.318 1.00 72.69 97 GLN A CA 1
ATOM 770 C C . GLN A 1 97 ? -14.078 15.257 22.507 1.00 72.69 97 GLN A C 1
ATOM 772 O O . GLN A 1 97 ? -15.070 14.779 23.061 1.00 72.69 97 GLN A O 1
ATOM 777 N N . ILE A 1 98 ? -13.591 16.443 22.894 1.00 71.12 98 ILE A N 1
ATOM 778 C CA . ILE A 1 98 ? -14.220 17.268 23.942 1.00 71.12 98 ILE A CA 1
ATOM 779 C C . ILE A 1 98 ? -15.506 17.943 23.432 1.00 71.12 98 ILE A C 1
ATOM 781 O O . ILE A 1 98 ? -16.447 18.117 24.202 1.00 71.12 98 ILE A O 1
ATOM 785 N N . ASN A 1 99 ? -15.572 18.320 22.153 1.00 66.44 99 ASN A N 1
ATOM 786 C CA . ASN A 1 99 ? -16.743 18.974 21.556 1.00 66.44 99 ASN A CA 1
ATOM 787 C C . ASN A 1 99 ? -17.843 17.988 21.115 1.00 66.44 99 ASN A C 1
ATOM 789 O O . ASN A 1 99 ? -19.014 18.368 21.050 1.00 66.44 99 ASN A O 1
ATOM 793 N N . SER A 1 100 ? -17.497 16.730 20.828 1.00 60.84 100 SER A N 1
ATOM 794 C CA . SER A 1 100 ? -18.443 15.645 20.537 1.00 60.84 100 SER A CA 1
ATOM 795 C C . SER A 1 100 ? -19.154 15.133 21.793 1.00 60.84 100 SER A C 1
ATOM 797 O O . SER A 1 100 ? -20.263 14.605 21.679 1.00 60.84 100 SER A O 1
ATOM 799 N N . SER A 1 101 ? -18.570 15.374 22.975 1.00 57.88 101 SER A N 1
ATOM 800 C CA . SER A 1 101 ? -19.114 15.097 24.313 1.00 57.88 101 SER A CA 1
ATOM 801 C C . SER A 1 101 ? -20.356 15.954 24.634 1.00 57.88 101 SER A C 1
ATOM 803 O O . SER A 1 101 ? -20.355 16.811 25.521 1.00 57.88 101 SER A O 1
ATOM 805 N N . ARG A 1 102 ? -21.444 15.740 23.888 1.00 55.34 102 ARG A N 1
ATOM 806 C CA . ARG A 1 102 ? -22.775 16.293 24.177 1.00 55.34 102 ARG A CA 1
ATOM 807 C C . ARG A 1 102 ? -23.296 15.750 25.518 1.00 55.34 102 ARG A C 1
ATOM 809 O O . ARG A 1 102 ? -22.904 14.655 25.918 1.00 55.34 102 ARG A O 1
ATOM 816 N N . PRO A 1 103 ? -24.198 16.470 26.217 1.00 53.28 103 PRO A N 1
ATOM 817 C CA . PRO A 1 103 ? -24.851 15.918 27.402 1.00 53.28 103 PRO A CA 1
ATOM 818 C C . PRO A 1 103 ? -25.546 14.590 27.044 1.00 53.28 103 PRO A C 1
ATOM 820 O O . PRO A 1 103 ? -26.201 14.535 26.000 1.00 53.28 103 PRO A O 1
ATOM 823 N N . PRO A 1 104 ? -25.415 13.538 27.875 1.00 55.81 104 PRO A N 1
ATOM 824 C CA . PRO A 1 104 ? -25.870 12.195 27.526 1.00 55.81 104 PRO A CA 1
ATOM 825 C C . PRO A 1 104 ? -27.378 12.169 27.261 1.00 55.81 104 PRO A C 1
ATOM 827 O O . PRO A 1 104 ? -28.173 12.642 28.084 1.00 55.81 104 PRO A O 1
ATOM 830 N N . GLU A 1 105 ? -27.770 11.597 26.120 1.00 55.44 105 GLU A N 1
ATOM 831 C CA . GLU A 1 105 ? -29.174 11.380 25.769 1.00 55.44 105 GLU A CA 1
ATOM 832 C C . GLU A 1 105 ? -29.751 10.322 26.726 1.00 55.44 105 GLU A C 1
ATOM 834 O O . GLU A 1 105 ? -29.465 9.133 26.635 1.00 55.44 105 GLU A O 1
ATOM 839 N N . ARG A 1 106 ? -30.537 10.763 27.718 1.00 58.41 106 ARG A N 1
ATOM 840 C CA . ARG A 1 106 ? -31.134 9.868 28.719 1.00 58.41 106 ARG A CA 1
ATOM 841 C C . ARG A 1 106 ? -32.377 9.181 28.163 1.00 58.41 106 ARG A C 1
ATOM 843 O O . ARG A 1 106 ? -33.490 9.688 28.320 1.00 58.41 106 ARG A O 1
ATOM 850 N N . PHE A 1 107 ? -32.200 8.003 27.579 1.00 66.06 107 PHE A N 1
ATOM 851 C CA . PHE A 1 107 ? -33.312 7.119 27.244 1.00 66.06 107 PHE A CA 1
ATOM 852 C C . PHE A 1 107 ? -33.983 6.582 28.521 1.00 66.06 107 PHE A C 1
ATOM 854 O O . PHE A 1 107 ? -33.320 6.177 29.477 1.00 66.06 107 PHE A O 1
ATOM 861 N N . LYS A 1 108 ? -35.322 6.585 28.554 1.00 71.69 108 LYS A N 1
ATOM 862 C CA . LYS A 1 108 ? -36.119 6.012 29.649 1.00 71.69 108 LYS A CA 1
ATOM 863 C C . LYS A 1 108 ? -37.094 4.983 29.088 1.00 71.69 108 LYS A C 1
ATOM 865 O O . LYS A 1 108 ? -38.144 5.349 28.566 1.00 71.69 108 LYS A O 1
ATOM 870 N N . ALA A 1 109 ? -36.775 3.705 29.261 1.00 75.06 109 ALA A N 1
ATOM 871 C CA . ALA A 1 109 ? -37.750 2.631 29.126 1.00 75.06 109 ALA A CA 1
ATOM 872 C C . ALA A 1 109 ? -38.559 2.501 30.428 1.00 75.06 109 ALA A C 1
ATOM 874 O O . ALA A 1 109 ? -38.004 2.590 31.525 1.00 75.06 109 ALA A O 1
ATOM 875 N N . ALA A 1 110 ? -39.868 2.291 30.312 1.00 81.44 110 ALA A N 1
ATOM 876 C CA . ALA A 1 110 ? -40.744 1.955 31.427 1.00 81.44 110 ALA A CA 1
ATOM 877 C C . ALA A 1 110 ? -41.503 0.676 31.067 1.00 81.44 110 ALA A C 1
ATOM 879 O O . ALA A 1 110 ? -42.083 0.592 29.987 1.00 81.44 110 ALA A O 1
ATOM 880 N N . VAL A 1 111 ? -41.471 -0.310 31.961 1.00 78.69 111 VAL A N 1
ATOM 881 C CA . VAL A 1 111 ? -42.199 -1.574 31.819 1.00 78.69 111 VAL A CA 1
ATOM 882 C C . VAL A 1 111 ? -43.157 -1.664 32.996 1.00 78.69 111 VAL A C 1
ATOM 884 O O . VAL A 1 111 ? -42.723 -1.720 34.145 1.00 78.69 111 VAL A O 1
ATOM 887 N N . GLU A 1 112 ? -44.451 -1.619 32.705 1.00 83.38 112 GLU A N 1
ATOM 888 C CA . GLU A 1 112 ? -45.509 -1.827 33.689 1.00 83.38 112 GLU A CA 1
ATOM 889 C C . GLU A 1 112 ? -45.854 -3.317 33.745 1.00 83.38 112 GLU A C 1
ATOM 891 O O . GLU A 1 112 ? -45.840 -4.006 32.722 1.00 83.38 112 GLU A O 1
ATOM 896 N N . VAL A 1 113 ? -46.092 -3.835 34.951 1.00 80.25 113 VAL A N 1
ATOM 897 C CA . VAL A 1 113 ? -46.264 -5.270 35.186 1.00 80.25 113 VAL A CA 1
ATOM 898 C C . VAL A 1 113 ? -47.347 -5.480 36.232 1.00 80.25 113 VAL A C 1
ATOM 900 O O . VAL A 1 113 ? -47.197 -5.040 37.370 1.00 80.25 113 VAL A O 1
ATOM 903 N N . ASP A 1 114 ? -48.406 -6.190 35.853 1.00 83.38 114 ASP A N 1
ATOM 904 C CA . ASP A 1 114 ? -49.402 -6.707 36.789 1.00 83.38 114 ASP A CA 1
ATOM 905 C C . ASP A 1 114 ? -49.017 -8.138 37.200 1.00 83.38 114 ASP A C 1
ATOM 907 O O . ASP A 1 114 ? -48.575 -8.937 36.368 1.00 83.38 114 ASP A O 1
ATOM 911 N N . VAL A 1 115 ? -49.107 -8.452 38.494 1.00 82.25 115 VAL A N 1
ATOM 912 C CA . VAL A 1 115 ? -48.520 -9.666 39.082 1.00 82.25 115 VAL A CA 1
ATOM 913 C C . VAL A 1 115 ? -49.498 -10.311 40.062 1.00 82.25 115 VAL A C 1
ATOM 915 O O . VAL A 1 115 ? -49.697 -9.838 41.178 1.00 82.25 115 VAL A O 1
ATOM 918 N N . SER A 1 116 ? -50.075 -11.447 39.665 1.00 81.81 116 SER A N 1
ATOM 919 C CA . SER A 1 116 ? -51.107 -12.161 40.432 1.00 81.81 116 SER A CA 1
ATOM 920 C C . SER A 1 116 ? -50.577 -13.043 41.574 1.00 81.81 116 SER A C 1
ATOM 922 O O . SER A 1 116 ? -51.346 -13.429 42.454 1.00 81.81 116 SER A O 1
ATOM 924 N N . ALA A 1 117 ? -49.279 -13.361 41.588 1.00 82.75 117 ALA A N 1
ATOM 925 C CA . ALA A 1 117 ? -48.599 -14.079 42.669 1.00 82.75 117 ALA A CA 1
ATOM 926 C C . ALA A 1 117 ? -47.098 -13.735 42.696 1.00 82.75 117 ALA A C 1
ATOM 928 O O . ALA A 1 117 ? -46.489 -13.510 41.653 1.00 82.75 117 ALA A O 1
ATOM 929 N N . GLY A 1 118 ? -46.483 -13.710 43.883 1.00 86.38 118 GLY A N 1
ATOM 930 C CA . GLY A 1 118 ? -45.075 -13.321 44.037 1.00 86.38 118 GLY A CA 1
ATOM 931 C C . GLY A 1 118 ? -44.094 -14.259 43.317 1.00 86.38 118 GLY A C 1
ATOM 932 O O . GLY A 1 118 ? -44.161 -15.476 43.475 1.00 86.38 118 GLY A O 1
ATOM 933 N N . GLY A 1 119 ? -43.141 -13.690 42.572 1.00 86.00 119 GLY A N 1
ATOM 934 C CA . GLY A 1 119 ? -42.131 -14.436 41.816 1.00 86.00 119 GLY A CA 1
ATOM 935 C C . GLY A 1 119 ? -40.949 -13.567 41.371 1.00 86.00 119 GLY A C 1
ATOM 936 O O . GLY A 1 119 ? -40.924 -12.362 41.617 1.00 86.00 119 GLY A O 1
ATOM 937 N N . ARG A 1 120 ? -39.952 -14.179 40.716 1.00 84.50 120 ARG A N 1
ATOM 938 C CA . ARG A 1 120 ? -38.858 -13.455 40.041 1.00 84.50 120 ARG A CA 1
ATOM 939 C C . ARG A 1 120 ? -39.198 -13.263 38.567 1.00 84.50 120 ARG A C 1
ATOM 941 O O . ARG A 1 120 ? -39.590 -14.217 37.904 1.00 84.50 120 ARG A O 1
ATOM 948 N N . LEU A 1 121 ? -38.988 -12.050 38.068 1.00 82.62 121 LEU A N 1
ATOM 949 C CA . LEU A 1 121 ? -39.192 -11.672 36.674 1.00 82.62 121 LEU A CA 1
ATOM 950 C C . LEU A 1 121 ? -37.862 -11.194 36.089 1.00 82.62 121 LEU A C 1
ATOM 952 O O . LEU A 1 121 ? -37.173 -10.384 36.708 1.00 82.62 121 LEU A O 1
ATOM 956 N N . ASN A 1 122 ? -37.518 -11.692 34.903 1.00 85.44 122 ASN A N 1
ATOM 957 C CA . ASN A 1 122 ? -36.334 -11.279 34.156 1.00 85.44 122 ASN A CA 1
ATOM 958 C C . ASN A 1 122 ? -36.791 -10.470 32.940 1.00 85.44 122 ASN A C 1
ATOM 960 O O . ASN A 1 122 ? -37.613 -10.953 32.163 1.00 85.44 122 ASN A O 1
ATOM 964 N N . PHE A 1 123 ? -36.245 -9.268 32.762 1.00 80.88 123 PHE A N 1
ATOM 965 C CA . PHE A 1 123 ? -36.550 -8.400 31.625 1.00 80.88 123 PHE A CA 1
ATOM 966 C C . PHE A 1 123 ? -35.331 -8.277 30.717 1.00 80.88 123 PHE A C 1
ATOM 968 O O . PHE A 1 123 ? -34.216 -8.077 31.193 1.00 80.88 123 PHE A O 1
ATOM 975 N N . GLN A 1 124 ? -35.561 -8.357 29.409 1.00 82.44 124 GLN A N 1
ATOM 976 C CA . GLN A 1 124 ? -34.564 -8.074 28.384 1.00 82.44 124 GLN A CA 1
ATOM 977 C C . GLN A 1 124 ? -35.074 -6.909 27.539 1.00 82.44 124 GLN A C 1
ATOM 979 O O . GLN A 1 124 ? -36.172 -6.973 26.989 1.00 82.44 124 GLN A O 1
ATOM 984 N N . LEU A 1 125 ? -34.286 -5.839 27.457 1.00 80.38 125 LEU A N 1
ATOM 985 C CA . LEU A 1 125 ? -34.555 -4.702 26.584 1.00 80.38 125 LEU A CA 1
ATOM 986 C C . LEU A 1 125 ? -33.663 -4.819 25.347 1.00 80.38 125 LEU A C 1
ATOM 988 O O . LEU A 1 125 ? -32.464 -5.069 25.458 1.00 80.38 125 LEU A O 1
ATOM 992 N N . SER A 1 126 ? -34.241 -4.642 24.164 1.00 80.38 126 SER A N 1
ATOM 993 C CA . SER A 1 126 ? -33.510 -4.614 22.897 1.00 80.38 126 SER A CA 1
ATOM 994 C C . SER A 1 126 ? -34.014 -3.444 22.066 1.00 80.38 126 SER A C 1
ATOM 996 O O . SER A 1 126 ? -35.219 -3.242 21.936 1.00 80.38 126 SER A O 1
ATOM 998 N N . TYR A 1 127 ? -33.084 -2.645 21.559 1.00 81.94 127 TYR A N 1
ATOM 999 C CA . TYR A 1 127 ? -33.342 -1.400 20.844 1.00 81.94 127 TYR A CA 1
ATOM 1000 C C . TYR A 1 127 ? -32.251 -1.181 19.794 1.00 81.94 127 TYR A C 1
ATOM 1002 O O . TYR A 1 127 ? -31.223 -1.858 19.794 1.00 81.94 127 TYR A O 1
ATOM 1010 N N . THR A 1 128 ? -32.486 -0.250 18.875 1.00 81.44 128 THR A N 1
ATOM 1011 C CA . THR A 1 128 ? -31.523 0.122 17.835 1.00 81.44 128 THR A CA 1
ATOM 1012 C C . THR A 1 128 ? -31.139 1.580 18.016 1.00 81.44 128 THR A C 1
ATOM 1014 O O . THR A 1 128 ? -32.009 2.448 18.034 1.00 81.44 128 THR A O 1
ATOM 1017 N N . VAL A 1 129 ? -29.838 1.846 18.121 1.00 80.00 129 VAL A N 1
ATOM 1018 C CA . VAL A 1 129 ? -29.280 3.203 18.139 1.00 80.00 129 VAL A CA 1
ATOM 1019 C C . VAL A 1 129 ? -28.749 3.581 16.759 1.00 80.00 129 VAL A C 1
ATOM 1021 O O . VAL A 1 129 ? -28.222 2.747 16.022 1.00 80.00 129 VAL A O 1
ATOM 1024 N N . ALA A 1 130 ? -28.891 4.855 16.400 1.00 80.00 130 ALA A N 1
ATOM 1025 C CA . ALA A 1 130 ? -28.241 5.425 15.224 1.00 80.00 130 ALA A CA 1
ATOM 1026 C C . ALA A 1 130 ? -26.806 5.874 15.560 1.00 80.00 130 ALA A C 1
ATOM 1028 O O . ALA A 1 130 ? -26.402 5.887 16.720 1.00 80.00 130 ALA A O 1
ATOM 1029 N N . LYS A 1 131 ? -26.048 6.307 14.540 1.00 84.94 131 LYS A N 1
ATOM 1030 C CA . LYS A 1 131 ? -24.689 6.879 14.679 1.00 84.94 131 LYS A CA 1
ATOM 1031 C C . LYS A 1 131 ? -23.647 5.933 15.304 1.00 84.94 131 LYS A C 1
ATOM 1033 O O . LYS A 1 131 ? -22.634 6.399 15.817 1.00 84.94 131 LYS A O 1
ATOM 1038 N N . ALA A 1 132 ? -23.868 4.625 15.225 1.00 89.44 132 ALA A N 1
ATOM 1039 C CA . ALA A 1 132 ? -22.847 3.611 15.455 1.00 89.44 132 ALA A CA 1
ATOM 1040 C C . ALA A 1 132 ? -22.500 2.928 14.126 1.00 89.44 132 ALA A C 1
ATOM 1042 O O . ALA A 1 132 ? -23.381 2.672 13.303 1.00 89.44 132 ALA A O 1
ATOM 1043 N N . GLY A 1 133 ? -21.220 2.642 13.911 1.00 91.12 133 GLY A N 1
ATOM 1044 C CA . GLY A 1 133 ? -20.730 1.992 12.703 1.00 91.12 133 GLY A CA 1
ATOM 1045 C C . GLY A 1 133 ? -19.324 1.440 12.892 1.00 91.12 133 GLY A C 1
ATOM 1046 O O . GLY A 1 133 ? -18.641 1.749 13.869 1.00 91.12 133 GLY A O 1
ATOM 1047 N N . TRP A 1 134 ? -18.889 0.610 11.952 1.00 93.56 134 TRP A N 1
ATOM 1048 C CA . TRP A 1 134 ? -17.546 0.046 11.950 1.00 93.56 134 TRP A CA 1
ATOM 1049 C C . TRP A 1 134 ? -17.022 -0.099 10.523 1.00 93.56 134 TRP A C 1
ATOM 1051 O O . TRP A 1 134 ? -17.798 -0.143 9.567 1.00 93.56 134 TRP A O 1
ATOM 1061 N N . LYS A 1 135 ? -15.701 -0.193 10.386 1.00 94.62 135 LYS A N 1
ATOM 1062 C CA . LYS A 1 135 ? -15.036 -0.599 9.144 1.00 94.62 135 LYS A CA 1
ATOM 1063 C C . LYS A 1 135 ? -13.912 -1.603 9.433 1.00 94.62 135 LYS A C 1
ATOM 1065 O O . LYS A 1 135 ? -13.299 -1.513 10.502 1.00 94.62 135 LYS A O 1
ATOM 1070 N N . PRO A 1 136 ? -13.632 -2.546 8.519 1.00 95.44 136 PRO A N 1
ATOM 1071 C CA . PRO A 1 136 ? -12.504 -3.459 8.653 1.00 95.44 136 PRO A CA 1
ATOM 1072 C C . PRO A 1 136 ? -11.172 -2.705 8.552 1.00 95.44 136 PRO A C 1
ATOM 1074 O O . PRO A 1 136 ? -11.027 -1.745 7.789 1.00 95.44 136 PRO A O 1
ATOM 1077 N N . LEU A 1 137 ? -10.197 -3.163 9.327 1.00 96.56 137 LEU A N 1
ATOM 1078 C CA . LEU A 1 137 ? -8.814 -2.709 9.309 1.00 96.56 137 LEU A CA 1
ATOM 1079 C C . LEU A 1 137 ? -7.918 -3.927 9.552 1.00 96.56 137 LEU A C 1
ATOM 1081 O O . LEU A 1 137 ? -8.229 -4.754 10.405 1.00 96.56 137 LEU A O 1
ATOM 1085 N N . TYR A 1 138 ? -6.801 -4.029 8.846 1.00 96.62 138 TYR A N 1
ATOM 1086 C CA . TYR A 1 138 ? -5.851 -5.123 9.022 1.00 96.62 138 TYR A CA 1
ATOM 1087 C C . TYR A 1 138 ? -4.488 -4.571 9.421 1.00 96.62 138 TYR A C 1
ATOM 1089 O O . TYR A 1 138 ? -4.061 -3.546 8.898 1.00 96.62 138 TYR A O 1
ATOM 1097 N N . ASP A 1 139 ? -3.800 -5.263 10.322 1.00 96.31 139 ASP A N 1
ATOM 1098 C CA . ASP A 1 139 ? -2.377 -5.057 10.590 1.00 96.31 139 ASP A CA 1
ATOM 1099 C C . ASP A 1 139 ? -1.652 -6.339 10.143 1.00 96.31 139 ASP A C 1
ATOM 1101 O O . ASP A 1 139 ? -1.828 -7.393 10.755 1.00 96.31 139 ASP A O 1
ATOM 1105 N N . LEU A 1 140 ? -0.886 -6.268 9.050 1.00 95.00 140 LEU A N 1
ATOM 1106 C CA . LEU A 1 140 ? -0.155 -7.387 8.450 1.00 95.00 140 LEU A CA 1
ATOM 1107 C C . LEU A 1 140 ? 1.341 -7.237 8.740 1.00 95.00 140 LEU A C 1
ATOM 1109 O O . LEU A 1 140 ? 1.971 -6.281 8.287 1.00 95.00 140 LEU A O 1
ATOM 1113 N N . ARG A 1 141 ? 1.918 -8.175 9.493 1.00 94.06 141 ARG A N 1
ATOM 1114 C CA . ARG A 1 141 ? 3.328 -8.154 9.901 1.00 94.06 141 ARG A CA 1
ATOM 1115 C C . ARG A 1 141 ? 4.104 -9.276 9.236 1.00 94.06 141 ARG A C 1
ATOM 1117 O O . ARG A 1 141 ? 3.883 -10.446 9.538 1.00 94.06 141 ARG A O 1
ATOM 1124 N N . LEU A 1 142 ? 5.028 -8.901 8.358 1.00 90.62 142 LEU A N 1
ATOM 1125 C CA . LEU A 1 142 ? 5.984 -9.811 7.750 1.00 90.62 142 LEU A CA 1
ATOM 1126 C C . LEU A 1 142 ? 7.126 -10.076 8.735 1.00 90.62 142 LEU A C 1
ATOM 1128 O O . LEU A 1 142 ? 7.828 -9.154 9.157 1.00 90.62 142 LEU A O 1
ATOM 1132 N N . SER A 1 143 ? 7.314 -11.350 9.058 1.00 87.38 143 SER A N 1
ATOM 1133 C CA . SER A 1 143 ? 8.464 -11.872 9.787 1.00 87.38 143 SER A CA 1
ATOM 1134 C C . SER A 1 143 ? 9.264 -12.742 8.826 1.00 87.38 143 SER A C 1
ATOM 1136 O O . SER A 1 143 ? 8.896 -13.888 8.566 1.00 87.38 143 SER A O 1
ATOM 1138 N N . ASP A 1 144 ? 10.342 -12.184 8.275 1.00 76.69 144 ASP A N 1
ATOM 1139 C CA . ASP A 1 144 ? 11.238 -12.889 7.361 1.00 76.69 144 ASP A CA 1
ATOM 1140 C C . ASP A 1 144 ? 12.507 -13.332 8.098 1.00 76.69 144 ASP A C 1
ATOM 1142 O O . ASP A 1 144 ? 13.378 -12.529 8.436 1.00 76.69 144 ASP A O 1
ATOM 1146 N N . THR A 1 145 ? 12.580 -14.622 8.421 1.00 69.69 145 THR A N 1
ATOM 1147 C CA . THR A 1 145 ? 13.751 -15.259 9.036 1.00 69.69 145 THR A CA 1
ATOM 1148 C C . THR A 1 145 ? 14.301 -16.305 8.075 1.00 69.69 145 THR A C 1
ATOM 1150 O O . THR A 1 145 ? 13.541 -16.950 7.359 1.00 69.69 145 THR A O 1
ATOM 1153 N N . VAL A 1 146 ? 15.620 -16.522 8.070 1.00 59.97 146 VAL A N 1
ATOM 1154 C CA . VAL A 1 146 ? 16.285 -17.486 7.173 1.00 59.97 146 VAL A CA 1
ATOM 1155 C C . VAL A 1 146 ? 15.598 -18.862 7.227 1.00 59.97 146 VAL A C 1
ATOM 1157 O O . VAL A 1 146 ? 15.677 -19.569 8.230 1.00 59.97 146 VAL A O 1
ATOM 1160 N N . GLY A 1 147 ? 14.923 -19.233 6.134 1.00 62.38 147 GLY A N 1
ATOM 1161 C CA . GLY A 1 147 ? 14.201 -20.503 5.982 1.00 62.38 147 GLY A CA 1
ATOM 1162 C C . GLY A 1 147 ? 12.768 -20.545 6.538 1.00 62.38 147 GLY A C 1
ATOM 1163 O O . GLY A 1 147 ? 12.143 -21.602 6.467 1.00 62.38 147 GLY A O 1
ATOM 1164 N N . LYS A 1 148 ? 12.238 -19.442 7.086 1.00 72.56 148 LYS A N 1
ATOM 1165 C CA . LYS A 1 148 ? 10.836 -19.292 7.514 1.00 72.56 148 LYS A CA 1
ATOM 1166 C C . LYS A 1 148 ? 10.354 -17.850 7.343 1.00 72.56 148 LYS A C 1
ATOM 1168 O O . LYS A 1 148 ? 10.591 -17.005 8.207 1.00 72.56 148 LYS A O 1
ATOM 1173 N N . THR A 1 149 ? 9.600 -17.617 6.279 1.00 84.19 149 THR A N 1
ATOM 1174 C CA . THR A 1 149 ? 8.805 -16.401 6.102 1.00 84.19 149 THR A CA 1
ATOM 1175 C C . THR A 1 149 ? 7.382 -16.656 6.603 1.00 84.19 149 THR A C 1
ATOM 1177 O O . THR A 1 149 ? 6.761 -17.660 6.256 1.00 84.19 149 THR A O 1
ATOM 1180 N N . GLN A 1 150 ? 6.860 -15.761 7.439 1.00 89.38 150 GLN A N 1
ATOM 1181 C CA . GLN A 1 150 ? 5.508 -15.844 7.991 1.00 89.38 150 GLN A CA 1
ATOM 1182 C C . GLN A 1 150 ? 4.865 -14.456 7.989 1.00 89.38 150 GLN A C 1
ATOM 1184 O O . GLN A 1 150 ? 5.529 -13.463 8.288 1.00 89.38 150 GLN A O 1
ATOM 1189 N N . LEU A 1 151 ? 3.570 -14.388 7.678 1.00 92.88 151 LEU A N 1
ATOM 1190 C CA . LEU A 1 151 ? 2.786 -13.158 7.750 1.00 92.88 151 LEU A CA 1
ATOM 1191 C C . LEU A 1 151 ? 1.761 -13.288 8.884 1.00 92.88 151 LEU A C 1
ATOM 1193 O O . LEU A 1 151 ? 0.848 -14.108 8.812 1.00 92.88 151 LEU A O 1
ATOM 1197 N N . GLU A 1 152 ? 1.905 -12.502 9.948 1.00 94.62 152 GLU A N 1
ATOM 1198 C CA . GLU A 1 152 ? 0.876 -12.401 10.986 1.00 94.62 152 GLU A CA 1
ATOM 1199 C C . GLU A 1 152 ? -0.187 -11.390 10.557 1.00 94.62 152 GLU A C 1
ATOM 1201 O O . GLU A 1 152 ? 0.126 -10.221 10.327 1.00 94.62 152 GLU A O 1
ATOM 1206 N N . ALA A 1 153 ? -1.445 -11.818 10.489 1.00 95.31 153 ALA A N 1
ATOM 1207 C CA . ALA A 1 153 ? -2.579 -10.957 10.195 1.00 95.31 153 ALA A CA 1
ATOM 1208 C C . ALA A 1 153 ? -3.398 -10.698 11.466 1.00 95.31 153 ALA A C 1
ATOM 1210 O O . ALA A 1 153 ? -3.988 -11.610 12.049 1.00 95.31 153 ALA A O 1
ATOM 1211 N N . GLY A 1 154 ? -3.455 -9.437 11.893 1.00 95.62 154 GLY A N 1
ATOM 1212 C CA . GLY A 1 154 ? -4.427 -8.953 12.867 1.00 95.62 154 GLY A CA 1
ATOM 1213 C C . GLY A 1 154 ? -5.649 -8.394 12.150 1.00 95.62 154 GLY A C 1
ATOM 1214 O O . GLY A 1 154 ? -5.554 -7.335 11.532 1.00 95.62 154 GLY A O 1
ATOM 1215 N N . TYR A 1 155 ? -6.794 -9.071 12.253 1.00 95.81 155 TYR A N 1
ATOM 1216 C CA . TYR A 1 155 ? -8.067 -8.552 11.758 1.00 95.81 155 TYR A CA 1
ATOM 1217 C C . TYR A 1 155 ? -8.719 -7.702 12.850 1.00 95.81 155 TYR A C 1
ATOM 1219 O O . TYR A 1 155 ? -9.077 -8.192 13.926 1.00 95.81 155 TYR A O 1
ATOM 1227 N N . LEU A 1 156 ? -8.845 -6.408 12.574 1.00 95.56 156 LEU A N 1
ATOM 1228 C CA . LEU A 1 156 ? -9.392 -5.399 13.462 1.00 95.56 156 LEU A CA 1
ATOM 1229 C C . LEU A 1 156 ? -10.687 -4.804 12.888 1.00 95.56 156 LEU A C 1
ATOM 1231 O O . LEU A 1 156 ? -10.894 -4.710 11.677 1.00 95.56 156 LEU A O 1
ATOM 1235 N N . ALA A 1 157 ? -11.533 -4.320 13.784 1.00 94.44 157 ALA A N 1
ATOM 1236 C CA . ALA A 1 157 ? -12.625 -3.417 13.481 1.00 94.44 157 ALA A CA 1
ATOM 1237 C C . ALA A 1 157 ? -12.285 -2.032 14.022 1.00 94.44 157 ALA A C 1
ATOM 1239 O O . ALA A 1 157 ? -11.982 -1.876 15.205 1.00 94.44 157 ALA A O 1
ATOM 1240 N N . GLN A 1 158 ? -12.355 -1.018 13.167 1.00 95.38 158 GLN A N 1
ATOM 1241 C CA . GLN A 1 158 ? -12.361 0.372 13.598 1.00 95.38 158 GLN A CA 1
ATOM 1242 C C . GLN A 1 158 ? -13.818 0.771 13.837 1.00 95.38 158 GLN A C 1
ATOM 1244 O O . GLN A 1 158 ? -14.557 1.018 12.883 1.00 95.38 158 GLN A O 1
ATOM 1249 N N . VAL A 1 159 ? -14.227 0.777 15.103 1.00 94.62 159 VAL A N 1
ATOM 1250 C CA . VAL A 1 159 ? -15.581 1.100 15.559 1.00 94.62 159 VAL A CA 1
ATOM 1251 C C . VAL A 1 159 ? -15.657 2.591 15.878 1.00 94.62 159 VAL A C 1
ATOM 1253 O O . VAL A 1 159 ? -14.777 3.139 16.536 1.00 94.62 159 VAL A O 1
ATOM 1256 N N . THR A 1 160 ? -16.711 3.248 15.413 1.00 92.88 160 THR A N 1
ATOM 1257 C CA . THR A 1 160 ? -17.006 4.663 15.676 1.00 92.88 160 THR A CA 1
ATOM 1258 C C . THR A 1 160 ? -18.443 4.768 16.154 1.00 92.88 160 THR A C 1
ATOM 1260 O O . THR A 1 160 ? -19.347 4.295 15.454 1.00 92.88 160 THR A O 1
ATOM 1263 N N . GLN A 1 161 ? -18.678 5.379 17.314 1.00 89.62 161 GLN A N 1
ATOM 1264 C CA . GLN A 1 161 ? -20.029 5.522 17.849 1.00 89.62 161 GLN A CA 1
ATOM 1265 C C . GLN A 1 161 ? -20.254 6.889 18.502 1.00 89.62 161 GLN A C 1
ATOM 1267 O O . GLN A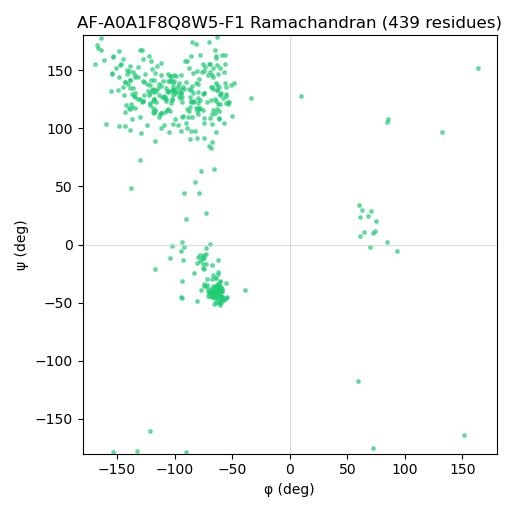 1 161 ? -19.385 7.426 19.185 1.00 89.62 161 GLN A O 1
ATOM 1272 N N . LEU A 1 162 ? -21.430 7.458 18.242 1.00 87.12 162 LEU A N 1
ATOM 1273 C CA . LEU A 1 162 ? -21.926 8.708 18.817 1.00 87.12 162 LEU A CA 1
ATOM 1274 C C . LEU A 1 162 ? -23.410 8.532 19.190 1.00 87.12 162 LEU A C 1
ATOM 1276 O O . LEU A 1 162 ? -24.275 9.313 18.783 1.00 87.12 162 LEU A O 1
ATOM 1280 N N . SER A 1 163 ? -23.705 7.430 19.883 1.00 84.19 163 SER A N 1
ATOM 1281 C CA . SER A 1 163 ? -25.057 7.005 20.274 1.00 84.19 163 SER A CA 1
ATOM 1282 C C . SER A 1 163 ? -25.641 7.805 21.445 1.00 84.19 163 SER A C 1
ATOM 1284 O O . SER A 1 163 ? -26.856 7.838 21.610 1.00 84.19 163 SER A O 1
ATOM 1286 N N . GLY A 1 164 ? -24.788 8.468 22.230 1.00 80.31 164 GLY A N 1
ATOM 1287 C CA . GLY A 1 164 ? -25.129 9.096 23.508 1.00 80.31 164 GLY A CA 1
ATOM 1288 C C . GLY A 1 164 ? -24.881 8.199 24.727 1.00 80.31 164 GLY A C 1
ATOM 1289 O O . GLY A 1 164 ? -25.019 8.678 25.852 1.00 80.31 164 GLY A O 1
ATOM 1290 N N . GLU A 1 165 ? -24.494 6.936 24.517 1.00 83.31 165 GLU A N 1
ATOM 1291 C CA . GLU A 1 165 ? -24.291 5.926 25.559 1.00 83.31 165 GLU A CA 1
ATOM 1292 C C . GLU A 1 165 ? -22.863 5.370 25.508 1.00 83.31 165 GLU A C 1
ATOM 1294 O O . GLU A 1 165 ? -22.405 4.921 24.459 1.00 83.31 165 GLU A O 1
ATOM 1299 N N . ASP A 1 166 ? -22.156 5.362 26.638 1.00 88.06 166 ASP A N 1
ATOM 1300 C CA . ASP A 1 166 ? -20.849 4.709 26.736 1.00 88.06 166 ASP A CA 1
ATOM 1301 C C . ASP A 1 166 ? -21.030 3.195 26.871 1.00 88.06 166 ASP A C 1
ATOM 1303 O O . ASP A 1 166 ? -21.699 2.707 27.787 1.00 88.06 166 ASP A O 1
ATOM 1307 N N . TRP A 1 167 ? -20.412 2.431 25.973 1.00 90.94 167 TRP A N 1
ATOM 1308 C CA . TRP A 1 167 ? -20.406 0.976 26.062 1.00 90.94 167 TRP A CA 1
ATOM 1309 C C . TRP A 1 167 ? -19.241 0.552 26.950 1.00 90.94 167 TRP A C 1
ATOM 1311 O O . TRP A 1 167 ? -18.095 0.837 26.618 1.00 90.94 167 TRP A O 1
ATOM 1321 N N . VAL A 1 168 ? -19.520 -0.110 28.074 1.00 92.19 168 VAL A N 1
ATOM 1322 C CA . VAL A 1 168 ? -18.502 -0.536 29.049 1.00 92.19 168 VAL A CA 1
ATOM 1323 C C . VAL A 1 168 ? -18.652 -2.030 29.324 1.00 92.19 168 VAL A C 1
ATOM 1325 O O . VAL A 1 168 ? -19.726 -2.491 29.713 1.00 92.19 168 VAL A O 1
ATOM 1328 N N . GLY A 1 169 ? -17.584 -2.797 29.113 1.00 90.56 169 GLY A N 1
ATOM 1329 C CA . GLY A 1 169 ? -17.541 -4.243 29.317 1.00 90.56 169 GLY A CA 1
ATOM 1330 C C . GLY A 1 169 ? -18.497 -5.037 28.419 1.00 90.56 169 GLY A C 1
ATOM 1331 O O . GLY A 1 169 ? -18.979 -6.096 28.836 1.00 90.56 169 GLY A O 1
ATOM 1332 N N . VAL A 1 170 ? -18.804 -4.540 27.216 1.00 90.38 170 VAL A N 1
ATOM 1333 C CA . VAL A 1 170 ? -19.800 -5.158 26.323 1.00 90.38 170 VAL A CA 1
ATOM 1334 C C . VAL A 1 170 ? -19.210 -6.297 25.492 1.00 90.38 170 VAL A C 1
ATOM 1336 O O . VAL A 1 170 ? -18.046 -6.263 25.097 1.00 90.38 170 VAL A O 1
ATOM 1339 N N . GLU A 1 171 ? -20.034 -7.301 25.195 1.00 90.12 171 GLU A N 1
ATOM 1340 C CA . GLU A 1 171 ? -19.736 -8.330 24.193 1.00 90.12 171 GLU A CA 1
ATOM 1341 C C . GLU A 1 171 ? -20.153 -7.795 22.822 1.00 90.12 171 GLU A C 1
ATOM 1343 O O . GLU A 1 171 ? -21.341 -7.604 22.555 1.00 90.12 171 GLU A O 1
ATOM 1348 N N . LEU A 1 172 ? -19.176 -7.492 21.964 1.00 90.62 172 LEU A N 1
ATOM 1349 C CA . LEU A 1 172 ? -19.433 -6.824 20.695 1.00 90.62 172 LEU A CA 1
ATOM 1350 C C . LEU A 1 172 ? -19.589 -7.842 19.559 1.00 90.62 172 LEU A C 1
ATOM 1352 O O . LEU A 1 172 ? -18.758 -8.728 19.354 1.00 90.62 172 LEU A O 1
ATOM 1356 N N . SER A 1 173 ? -20.667 -7.681 18.795 1.00 89.50 173 SER A N 1
ATOM 1357 C CA . SER A 1 173 ? -20.937 -8.443 17.576 1.00 89.50 173 SER A CA 1
ATOM 1358 C C . SER A 1 173 ? -21.081 -7.473 16.406 1.00 89.50 173 SER A C 1
ATOM 1360 O O . SER A 1 173 ? -21.933 -6.588 16.418 1.00 89.50 173 SER A O 1
ATOM 1362 N N . LEU A 1 174 ? -20.216 -7.622 15.410 1.00 89.38 174 LEU A N 1
ATOM 1363 C CA . LEU A 1 174 ? -20.063 -6.720 14.274 1.00 89.38 174 LEU A CA 1
ATOM 1364 C C . LEU A 1 174 ? -20.706 -7.356 13.047 1.00 89.38 174 LEU A C 1
ATOM 1366 O O . LEU A 1 174 ? -20.246 -8.392 12.580 1.00 89.38 174 LEU A O 1
ATOM 1370 N N . SER A 1 175 ? -21.770 -6.754 12.526 1.00 85.25 175 SER A N 1
ATOM 1371 C CA . SER A 1 175 ? -22.513 -7.303 11.389 1.00 85.25 175 SER A CA 1
ATOM 1372 C C . SER A 1 175 ? -22.199 -6.566 10.087 1.00 85.25 175 SER A C 1
ATOM 1374 O O . SER A 1 175 ? -22.005 -5.347 10.094 1.00 85.25 175 SER A O 1
ATOM 1376 N N . THR A 1 176 ? -22.181 -7.297 8.969 1.00 80.56 176 THR A N 1
ATOM 1377 C CA . THR A 1 176 ? -22.187 -6.740 7.604 1.00 80.56 176 THR A CA 1
ATOM 1378 C C . THR A 1 176 ? -23.591 -6.574 7.024 1.00 80.56 176 THR A C 1
ATOM 1380 O O . THR A 1 176 ? -23.729 -6.042 5.919 1.00 80.56 176 THR A O 1
ATOM 1383 N N . ALA A 1 177 ? -24.645 -6.965 7.757 1.00 64.19 177 ALA A N 1
ATOM 1384 C CA . ALA A 1 177 ? -26.003 -6.555 7.426 1.00 64.19 177 ALA A CA 1
ATOM 1385 C C . ALA A 1 177 ? -26.050 -5.036 7.250 1.00 64.19 177 ALA A C 1
ATOM 1387 O O . ALA A 1 177 ? -25.519 -4.285 8.065 1.00 64.19 177 ALA A O 1
ATOM 1388 N N . ARG A 1 178 ? -26.759 -4.579 6.218 1.00 57.34 178 ARG A N 1
ATOM 1389 C CA . ARG A 1 178 ? -27.222 -3.194 6.114 1.00 57.34 178 ARG A CA 1
ATOM 1390 C C . ARG A 1 178 ? -28.648 -3.155 6.670 1.00 57.34 178 ARG A C 1
ATOM 1392 O O . ARG A 1 178 ? -29.564 -3.468 5.910 1.00 57.34 178 ARG A O 1
ATOM 1399 N N . PRO A 1 179 ? -28.889 -2.767 7.941 1.00 50.84 179 PRO A N 1
ATOM 1400 C CA . PRO A 1 179 ? -30.235 -2.830 8.521 1.00 50.84 179 PRO A CA 1
ATOM 1401 C C . PRO A 1 179 ? -31.225 -1.919 7.778 1.00 50.84 179 PRO A C 1
ATOM 1403 O O . PRO A 1 179 ? -32.421 -2.182 7.741 1.00 50.84 179 PRO A O 1
ATOM 1406 N N . ALA A 1 180 ? -30.706 -0.865 7.139 1.00 46.56 180 ALA A N 1
ATOM 1407 C CA . ALA A 1 180 ? -31.473 0.140 6.413 1.00 46.56 180 ALA A CA 1
ATOM 1408 C C . ALA A 1 180 ? -31.937 -0.268 4.998 1.00 46.56 180 ALA A C 1
ATOM 1410 O O . ALA A 1 180 ? -32.745 0.450 4.419 1.00 46.56 180 ALA A O 1
ATOM 1411 N N . LEU A 1 181 ? -31.463 -1.383 4.416 1.00 45.97 181 LEU A N 1
ATOM 1412 C CA . LEU A 1 181 ? -31.922 -1.805 3.077 1.00 45.97 181 LEU A CA 1
ATOM 1413 C C . LEU A 1 181 ? -33.323 -2.445 3.079 1.00 45.97 181 LEU A C 1
ATOM 1415 O O . LEU A 1 181 ? -33.899 -2.638 2.014 1.00 45.97 181 LEU A O 1
ATOM 1419 N N . ALA A 1 182 ? -33.869 -2.781 4.251 1.00 44.56 182 ALA A N 1
ATOM 1420 C CA . ALA A 1 182 ? -35.084 -3.587 4.373 1.00 44.56 182 ALA A CA 1
ATOM 1421 C C . ALA A 1 182 ? -36.397 -2.789 4.518 1.00 44.56 182 ALA A C 1
ATOM 1423 O O . ALA A 1 182 ? -37.460 -3.404 4.558 1.00 44.56 182 ALA A O 1
ATOM 1424 N N . THR A 1 183 ? -36.360 -1.454 4.633 1.00 46.97 183 THR A N 1
ATOM 1425 C CA . THR A 1 183 ? -37.541 -0.660 5.044 1.00 46.97 183 THR A CA 1
ATOM 1426 C C . THR A 1 183 ? -38.090 0.331 4.021 1.00 46.97 183 THR A C 1
ATOM 1428 O O . THR A 1 183 ? -39.256 0.697 4.145 1.00 46.97 183 THR A O 1
ATOM 1431 N N . ILE A 1 184 ? -37.321 0.766 3.015 1.00 49.38 184 ILE A N 1
ATOM 1432 C CA . ILE A 1 184 ? -37.825 1.638 1.937 1.00 49.38 184 ILE A CA 1
ATOM 1433 C C . ILE A 1 184 ? -37.160 1.247 0.613 1.00 49.38 184 ILE A C 1
ATOM 1435 O O . ILE A 1 184 ? -35.959 1.448 0.439 1.00 49.38 184 ILE A O 1
ATOM 1439 N N . LEU A 1 185 ? -37.947 0.729 -0.335 1.00 57.41 185 LEU A N 1
ATOM 1440 C CA . LEU A 1 185 ? -37.531 0.581 -1.731 1.00 57.41 185 LEU A CA 1
ATOM 1441 C C . LEU A 1 185 ? -37.563 1.974 -2.392 1.00 57.41 185 LEU A C 1
ATOM 1443 O O . LEU A 1 185 ? -38.646 2.554 -2.478 1.00 57.41 185 LEU A O 1
ATOM 1447 N N . PRO A 1 186 ? -36.431 2.547 -2.841 1.00 54.94 186 PRO A N 1
ATOM 1448 C CA . PRO A 1 186 ? -36.456 3.812 -3.563 1.00 54.94 186 PRO A CA 1
ATOM 1449 C C . PRO A 1 186 ? -37.111 3.621 -4.936 1.00 54.94 186 PRO A C 1
ATOM 1451 O O . PRO A 1 186 ? -36.670 2.794 -5.733 1.00 54.94 186 PRO A O 1
ATOM 1454 N N . GLU A 1 187 ? -38.149 4.404 -5.228 1.00 57.59 187 GLU A N 1
ATOM 1455 C CA . GLU A 1 187 ? -38.793 4.384 -6.542 1.00 57.59 187 GLU A CA 1
ATOM 1456 C C . GLU A 1 187 ? -37.845 4.913 -7.628 1.00 57.59 187 GLU A C 1
ATOM 1458 O O . GLU A 1 187 ? -37.211 5.966 -7.481 1.00 57.59 187 GLU A O 1
ATOM 1463 N N . LEU A 1 188 ? -37.767 4.188 -8.747 1.00 57.91 188 LEU A N 1
ATOM 1464 C CA . LEU A 1 188 ? -37.017 4.614 -9.923 1.00 57.91 188 LEU A CA 1
ATOM 1465 C C . LEU A 1 188 ? -37.659 5.873 -10.514 1.00 57.91 188 LEU A C 1
ATOM 1467 O O . LEU A 1 188 ? -38.756 5.831 -11.071 1.00 57.91 188 LEU A O 1
ATOM 1471 N N . LYS A 1 189 ? -36.948 7.001 -10.444 1.00 60.62 189 LYS A N 1
ATOM 1472 C CA . LYS A 1 189 ? -37.312 8.187 -11.228 1.00 60.62 189 LYS A CA 1
ATOM 1473 C C . LYS A 1 189 ? -37.065 7.888 -12.713 1.00 60.62 189 LYS A C 1
ATOM 1475 O O . LYS A 1 189 ? -35.995 7.363 -13.023 1.00 60.62 189 LYS A O 1
ATOM 1480 N N . PRO A 1 190 ? -37.988 8.237 -13.630 1.00 56.41 190 PRO A N 1
ATOM 1481 C CA . PRO A 1 190 ? -37.796 7.993 -15.056 1.00 56.41 190 PRO A CA 1
ATOM 1482 C C . PRO A 1 190 ? -36.495 8.621 -15.572 1.00 56.41 190 PRO A C 1
ATOM 1484 O O . PRO A 1 190 ? -36.291 9.833 -15.464 1.00 56.41 190 PRO A O 1
ATOM 1487 N N . TRP A 1 191 ? -35.613 7.795 -16.137 1.00 57.69 191 TRP A N 1
AT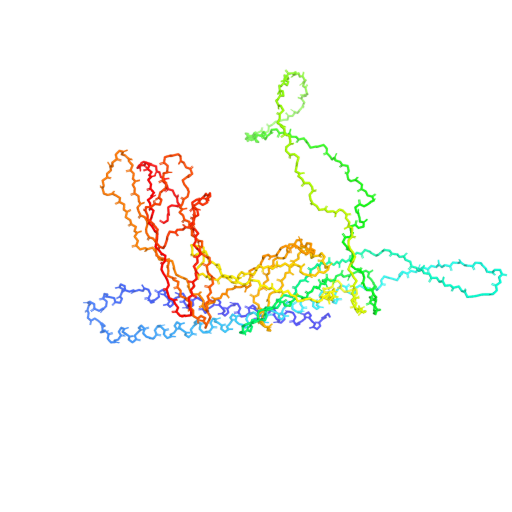OM 1488 C CA . TRP A 1 191 ? -34.377 8.255 -16.759 1.00 57.69 191 TRP A CA 1
ATOM 1489 C C . TRP A 1 191 ? -34.652 8.640 -18.213 1.00 57.69 191 TRP A C 1
ATOM 1491 O O . TRP A 1 191 ? -34.711 7.798 -19.106 1.00 57.69 191 TRP A O 1
ATOM 1501 N N . PHE A 1 192 ? -34.844 9.935 -18.453 1.00 66.81 192 PHE A N 1
ATOM 1502 C CA . PHE A 1 192 ? -35.002 10.461 -19.805 1.00 66.81 192 PHE A CA 1
ATOM 1503 C C . PHE A 1 192 ? -33.636 10.602 -20.482 1.00 66.81 192 PHE A C 1
ATOM 1505 O O . PHE A 1 192 ? -32.842 11.466 -20.107 1.00 66.81 192 PHE A O 1
ATOM 1512 N N . ILE A 1 193 ? -33.384 9.798 -21.515 1.00 53.62 193 ILE A N 1
ATOM 1513 C CA . ILE A 1 193 ? -32.285 10.041 -22.452 1.00 53.62 193 ILE A CA 1
ATOM 1514 C C . ILE A 1 193 ? -32.737 11.147 -23.408 1.00 53.62 193 ILE A C 1
ATOM 1516 O O . ILE A 1 193 ? -33.715 10.994 -24.138 1.00 53.62 193 ILE A O 1
ATOM 1520 N N . GLN A 1 194 ? -32.039 12.279 -23.385 1.00 66.88 194 GLN A N 1
ATOM 1521 C CA . GLN A 1 194 ? -32.291 13.417 -24.266 1.00 66.88 194 GLN A CA 1
ATOM 1522 C C . GLN A 1 194 ? -31.018 13.703 -25.073 1.00 66.88 194 GLN A C 1
ATOM 1524 O O . GLN A 1 194 ? -29.930 13.682 -24.490 1.00 66.88 194 GLN A O 1
ATOM 1529 N N . PRO A 1 195 ? -31.109 13.984 -26.388 1.00 55.00 195 PRO A N 1
ATOM 1530 C CA . PRO A 1 195 ? -29.956 14.435 -27.156 1.00 55.00 195 PRO A CA 1
ATOM 1531 C C . PRO A 1 195 ? -29.353 15.682 -26.509 1.00 55.00 195 PRO A C 1
ATOM 1533 O O . PRO A 1 195 ? -30.090 16.581 -26.100 1.00 55.00 195 PRO A O 1
ATOM 1536 N N . GLN A 1 196 ? -28.023 15.772 -26.451 1.00 48.50 196 GLN A N 1
ATOM 1537 C CA . GLN A 1 196 ? -27.351 16.984 -25.989 1.00 48.50 196 GLN A CA 1
ATOM 1538 C C . GLN A 1 196 ? -27.540 18.091 -27.034 1.00 48.50 196 GLN A C 1
ATOM 1540 O O . GLN A 1 196 ? -26.696 18.294 -27.907 1.00 48.50 196 GLN A O 1
ATOM 1545 N N . ILE A 1 197 ? -28.666 18.805 -26.953 1.00 57.66 197 ILE A N 1
ATOM 1546 C CA . ILE A 1 197 ? -28.921 19.994 -27.763 1.00 57.66 197 ILE A CA 1
ATOM 1547 C C . ILE A 1 197 ? -27.835 21.003 -27.393 1.00 57.66 197 ILE A C 1
ATOM 1549 O O . ILE A 1 197 ? -27.827 21.539 -26.283 1.00 57.66 197 ILE A O 1
ATOM 1553 N N . ALA A 1 198 ? -26.893 21.230 -28.312 1.00 52.53 198 ALA A N 1
ATOM 1554 C CA . ALA A 1 198 ? -25.859 22.238 -28.140 1.00 52.53 198 ALA A CA 1
ATOM 1555 C C . ALA A 1 198 ? -26.539 23.566 -27.795 1.00 52.53 198 ALA A C 1
ATOM 1557 O O . ALA A 1 198 ? -27.424 24.015 -28.528 1.00 52.53 198 ALA A O 1
ATOM 1558 N N . ALA A 1 199 ? -26.168 24.154 -26.653 1.00 54.50 199 ALA A N 1
ATOM 1559 C CA . ALA A 1 199 ? -26.832 25.346 -26.147 1.00 54.50 199 ALA A CA 1
ATOM 1560 C C . ALA A 1 199 ? -26.826 26.424 -27.245 1.00 54.50 199 ALA A C 1
ATOM 1562 O O . ALA A 1 199 ? -25.740 26.793 -27.706 1.00 54.50 199 ALA A O 1
ATOM 1563 N N . PRO A 1 200 ? -27.997 26.917 -27.698 1.00 50.69 200 PRO A N 1
ATOM 1564 C CA . PRO A 1 200 ? -28.033 27.900 -28.765 1.00 50.69 200 PRO A CA 1
ATOM 1565 C C . PRO A 1 200 ? -27.264 29.129 -28.295 1.00 50.69 200 PRO A C 1
ATOM 1567 O O . PRO A 1 200 ? -27.594 29.716 -27.258 1.00 50.69 200 PRO A O 1
ATOM 1570 N N . VAL A 1 201 ? -26.220 29.493 -29.046 1.00 53.88 201 VAL A N 1
ATOM 1571 C CA . VAL A 1 201 ? -25.416 30.690 -28.788 1.00 53.88 201 VAL A CA 1
ATOM 1572 C C . VAL A 1 201 ? -26.374 31.869 -28.798 1.00 53.88 201 VAL A C 1
ATOM 1574 O O . VAL A 1 201 ? -26.860 32.262 -29.856 1.00 53.88 201 VAL A O 1
ATOM 1577 N N . ARG A 1 202 ? -26.697 32.392 -27.611 1.00 51.34 202 ARG A N 1
ATOM 1578 C CA . ARG A 1 202 ? -27.663 33.479 -27.461 1.00 51.34 202 ARG A CA 1
ATOM 1579 C C . ARG A 1 202 ? -27.128 34.699 -28.212 1.00 51.34 202 ARG A C 1
ATOM 1581 O O . ARG A 1 202 ? -26.121 35.257 -27.770 1.00 51.34 202 ARG A O 1
ATOM 1588 N N . PRO A 1 203 ? -27.785 35.167 -29.289 1.00 50.69 203 PRO A N 1
ATOM 1589 C CA . PRO A 1 203 ? -27.510 36.499 -29.794 1.00 50.69 203 PRO A CA 1
ATOM 1590 C C . PRO A 1 203 ? -27.874 37.472 -28.672 1.00 50.69 203 PRO A C 1
ATOM 1592 O O . PRO A 1 203 ? -28.919 37.313 -28.035 1.00 50.69 203 PRO A O 1
ATOM 1595 N N . ALA A 1 204 ? -27.024 38.463 -28.407 1.00 50.09 204 ALA A N 1
ATOM 1596 C CA . ALA A 1 204 ? -27.315 39.494 -27.418 1.00 50.09 204 ALA A CA 1
ATOM 1597 C C . ALA A 1 204 ? -28.487 40.360 -27.912 1.00 50.09 204 ALA A C 1
ATOM 1599 O O . ALA A 1 204 ? -28.300 41.362 -28.606 1.00 50.09 204 ALA A O 1
ATOM 1600 N N . LEU A 1 205 ? -29.713 39.935 -27.602 1.00 45.47 205 LEU A N 1
ATOM 1601 C CA . LEU A 1 205 ? -30.921 40.605 -28.055 1.00 45.47 205 LEU A CA 1
ATOM 1602 C C . LEU A 1 205 ? -31.239 41.807 -27.171 1.00 45.47 205 LEU A C 1
ATOM 1604 O O . LEU A 1 205 ? -31.508 41.702 -25.975 1.00 45.47 205 LEU A O 1
ATOM 1608 N N . ARG A 1 206 ? -31.211 42.967 -27.827 1.00 45.28 206 ARG A N 1
ATOM 1609 C CA . ARG A 1 206 ? -31.746 44.238 -27.342 1.00 45.28 206 ARG A CA 1
ATOM 1610 C C . ARG A 1 206 ? -33.232 44.075 -27.001 1.00 45.28 206 ARG A C 1
ATOM 1612 O O . ARG A 1 206 ? -33.938 43.318 -27.659 1.00 45.28 206 ARG A O 1
ATOM 1619 N N . ASN A 1 207 ? -33.680 44.842 -26.010 1.00 43.44 207 ASN A N 1
ATOM 1620 C CA . ASN A 1 207 ? -35.062 44.953 -25.533 1.00 43.44 207 ASN A CA 1
ATOM 1621 C C . ASN A 1 207 ? -36.142 44.799 -26.624 1.00 43.44 207 ASN A C 1
ATOM 1623 O O . ASN A 1 207 ? -36.183 45.621 -27.538 1.00 43.44 207 ASN A O 1
ATOM 1627 N N . ALA A 1 208 ? -37.094 43.880 -26.423 1.00 35.31 208 ALA A N 1
ATOM 1628 C CA . ALA A 1 208 ? -38.534 44.159 -26.513 1.00 35.31 208 ALA A CA 1
ATOM 1629 C C . ALA A 1 208 ? -39.370 42.981 -25.971 1.00 35.31 208 ALA A C 1
ATOM 1631 O O . ALA A 1 208 ? -38.912 41.846 -25.909 1.00 35.31 208 ALA A O 1
ATOM 1632 N N . ALA A 1 209 ? -40.585 43.304 -25.538 1.00 39.62 209 ALA A N 1
ATOM 1633 C CA . ALA A 1 209 ? -41.536 42.467 -24.815 1.00 39.62 209 ALA A CA 1
ATOM 1634 C C . ALA A 1 209 ? -42.190 41.305 -25.608 1.00 39.62 209 ALA A C 1
ATOM 1636 O O . ALA A 1 209 ? -42.114 41.247 -26.829 1.00 39.62 209 ALA A O 1
ATOM 1637 N N . ALA A 1 210 ? -42.965 40.509 -24.853 1.00 34.44 210 ALA A N 1
ATOM 1638 C CA . ALA A 1 210 ? -44.050 39.598 -25.258 1.00 34.44 210 ALA A CA 1
ATOM 1639 C C . ALA A 1 210 ? -43.707 38.154 -25.708 1.00 34.44 210 ALA A C 1
ATOM 1641 O O . ALA A 1 210 ? -43.271 37.890 -26.822 1.00 34.44 210 ALA A O 1
ATOM 1642 N N . LEU A 1 211 ? -44.057 37.209 -24.824 1.00 35.69 211 LEU A N 1
ATOM 1643 C CA . LEU A 1 211 ? -44.707 35.924 -25.151 1.00 35.69 211 LEU A CA 1
ATOM 1644 C C . LEU A 1 211 ? -46.213 36.200 -25.419 1.00 35.69 211 LEU A C 1
ATOM 1646 O O . LEU A 1 211 ? -46.668 37.259 -24.970 1.00 35.69 211 LEU A O 1
ATOM 1650 N N . PRO A 1 212 ? -47.021 35.322 -26.065 1.00 50.44 212 PRO A N 1
ATOM 1651 C CA . PRO A 1 212 ? -46.924 33.853 -26.190 1.00 50.44 212 PRO A CA 1
ATOM 1652 C C . PRO A 1 212 ? -46.829 33.400 -27.682 1.00 50.44 212 PRO A C 1
ATOM 1654 O O . PRO A 1 212 ? -46.395 34.202 -28.498 1.00 50.44 212 PRO A O 1
ATOM 1657 N N . THR A 1 213 ? -47.095 32.169 -28.158 1.00 33.66 213 THR A N 1
ATOM 1658 C CA . THR A 1 213 ? -47.860 31.000 -27.647 1.00 33.66 213 THR A CA 1
ATOM 1659 C C . THR A 1 213 ? -47.326 29.677 -28.243 1.00 33.66 213 THR A C 1
ATOM 1661 O O . THR A 1 213 ? -46.351 29.681 -28.988 1.00 33.66 213 THR A O 1
ATOM 1664 N N . MET A 1 214 ? -47.950 28.546 -27.897 1.00 41.12 214 MET A N 1
ATOM 1665 C CA . MET A 1 214 ? -47.729 27.219 -28.491 1.00 41.12 214 MET A CA 1
ATOM 1666 C C . MET A 1 214 ? -48.363 27.086 -29.885 1.00 41.12 214 MET A C 1
ATOM 1668 O O . MET A 1 214 ? -49.419 27.670 -30.115 1.00 41.12 214 MET A O 1
ATOM 1672 N N . ASP A 1 215 ? -47.826 26.184 -30.712 1.00 30.36 215 ASP A N 1
ATOM 1673 C CA . ASP A 1 215 ? -48.669 25.214 -31.428 1.00 30.36 215 ASP A CA 1
ATOM 1674 C C . ASP A 1 215 ? -47.925 23.874 -31.626 1.00 30.36 215 ASP A C 1
ATOM 1676 O O . ASP A 1 215 ? -46.692 23.835 -31.604 1.00 30.36 215 ASP A O 1
ATOM 1680 N N . MET A 1 216 ? -48.662 22.768 -31.758 1.00 37.16 216 MET A N 1
ATOM 1681 C CA . MET A 1 216 ? -48.128 21.402 -31.891 1.00 37.16 216 MET A CA 1
ATOM 1682 C C . MET A 1 216 ? -48.252 20.869 -33.321 1.00 37.16 216 MET A C 1
ATOM 1684 O O . MET A 1 216 ? -49.249 21.128 -33.980 1.00 37.16 216 MET A O 1
ATOM 1688 N N . THR A 1 217 ? -47.290 20.044 -33.759 1.00 29.95 217 THR A N 1
ATOM 1689 C CA . THR A 1 217 ? -47.371 18.955 -34.776 1.00 29.95 217 THR A CA 1
ATOM 1690 C C . THR A 1 217 ? -45.935 18.601 -35.220 1.00 29.95 217 THR A C 1
ATOM 1692 O O . THR A 1 217 ? -45.063 19.459 -35.169 1.00 29.95 217 THR A O 1
ATOM 1695 N N . MET A 1 218 ? -45.555 17.394 -35.662 1.00 32.78 218 MET A N 1
ATOM 1696 C CA . MET A 1 218 ? -46.151 16.046 -35.658 1.00 32.78 218 MET A CA 1
ATOM 1697 C C . MET A 1 218 ? -45.012 15.018 -35.896 1.00 32.78 218 MET A C 1
ATOM 1699 O O . MET A 1 218 ? -43.978 15.364 -36.456 1.00 32.78 218 MET A O 1
ATOM 1703 N N . SER A 1 219 ? -45.238 13.762 -35.503 1.00 34.38 219 SER A N 1
ATOM 1704 C CA . SER A 1 219 ? -44.605 12.496 -35.943 1.00 34.38 219 SER A CA 1
ATOM 1705 C C . SER A 1 219 ? -43.349 12.464 -36.843 1.00 34.38 219 SER A C 1
ATOM 1707 O O . SER A 1 219 ? -43.413 12.821 -38.016 1.00 34.38 219 SER A O 1
ATOM 1709 N N . ALA A 1 220 ? -42.329 11.718 -36.391 1.00 29.50 220 ALA A N 1
ATOM 1710 C CA . ALA A 1 220 ? -41.706 10.609 -37.146 1.00 29.50 220 ALA A CA 1
ATOM 1711 C C . ALA A 1 220 ? -40.950 9.689 -36.155 1.00 29.50 220 ALA A C 1
ATOM 1713 O O . ALA A 1 220 ? -40.013 10.126 -35.504 1.00 29.50 220 ALA A O 1
ATOM 1714 N N . LYS A 1 221 ? -41.486 8.511 -35.811 1.00 32.06 221 LYS A N 1
ATOM 1715 C CA . LYS A 1 221 ? -41.361 7.212 -36.511 1.00 32.06 221 LYS A CA 1
ATOM 1716 C C . LYS A 1 221 ? -40.072 6.467 -36.118 1.00 32.06 221 LYS A C 1
ATOM 1718 O O . LYS A 1 221 ? -38.985 6.822 -36.553 1.00 32.06 221 LYS A O 1
ATOM 1723 N N . ALA A 1 222 ? -40.241 5.427 -35.300 1.00 32.97 222 ALA A N 1
ATOM 1724 C CA . ALA A 1 222 ? -39.167 4.575 -34.800 1.00 32.97 222 ALA A CA 1
ATOM 1725 C C . ALA A 1 222 ? -38.608 3.621 -35.870 1.00 32.97 222 ALA A C 1
ATOM 1727 O O . ALA A 1 222 ? -39.337 3.184 -36.765 1.00 32.97 222 ALA A O 1
ATOM 1728 N N . VAL A 1 223 ? -37.338 3.254 -35.694 1.00 33.06 223 VAL A N 1
ATOM 1729 C CA . VAL A 1 223 ? -36.748 1.985 -36.133 1.00 33.06 223 VAL A CA 1
ATOM 1730 C C . VAL A 1 223 ? -35.877 1.514 -34.968 1.00 33.06 223 VAL A C 1
ATOM 1732 O O . VAL A 1 223 ? -34.969 2.234 -34.560 1.00 33.06 223 VAL A O 1
ATOM 1735 N N . GLU A 1 224 ? -36.202 0.358 -34.401 1.00 30.94 224 GLU A N 1
ATOM 1736 C CA . GLU A 1 224 ? -35.416 -0.299 -33.353 1.00 30.94 224 GLU A CA 1
ATOM 1737 C C . GLU A 1 224 ? -34.523 -1.364 -33.999 1.00 30.94 224 GLU A C 1
ATOM 1739 O O . GLU A 1 224 ? -34.999 -2.147 -34.821 1.00 30.94 224 GLU A O 1
ATOM 1744 N N . GLU A 1 225 ? -33.258 -1.435 -33.587 1.00 32.12 225 GLU A N 1
ATOM 1745 C CA . GLU A 1 225 ? -32.459 -2.661 -33.667 1.00 32.12 225 GLU A CA 1
ATOM 1746 C C . GLU A 1 225 ? -32.068 -3.059 -32.234 1.00 32.12 225 GLU A C 1
ATOM 1748 O O . GLU A 1 225 ? -31.653 -2.189 -31.460 1.00 32.12 225 GLU A O 1
ATOM 1753 N N . PRO A 1 226 ? -32.229 -4.334 -31.838 1.00 35.72 226 PRO A N 1
ATOM 1754 C CA . PRO A 1 226 ? -31.920 -4.771 -30.486 1.00 35.72 226 PRO A CA 1
ATOM 1755 C C . PRO A 1 226 ? -30.413 -4.988 -30.324 1.00 35.72 226 PRO A C 1
ATOM 1757 O O . PRO A 1 226 ? -29.807 -5.776 -31.048 1.00 35.72 226 PRO A O 1
ATOM 1760 N N . VAL A 1 227 ? -29.818 -4.343 -29.321 1.00 36.16 227 VAL A N 1
ATOM 1761 C CA . VAL A 1 227 ? -28.512 -4.751 -28.790 1.00 36.16 227 VAL A CA 1
ATOM 1762 C C . VAL A 1 227 ? -28.777 -5.688 -27.618 1.00 36.16 227 VAL A C 1
ATOM 1764 O O . VAL A 1 227 ? -29.476 -5.317 -26.677 1.00 36.16 227 VAL A O 1
ATOM 1767 N N . GLU A 1 228 ? -28.244 -6.907 -27.685 1.00 35.81 228 GLU A N 1
ATOM 1768 C CA . GLU A 1 228 ? -28.350 -7.881 -26.598 1.00 35.81 228 GLU A CA 1
ATOM 1769 C C . GLU A 1 228 ? -27.655 -7.346 -25.337 1.00 35.81 228 GLU A C 1
ATOM 1771 O O . GLU A 1 228 ? -26.452 -7.070 -25.337 1.00 35.81 228 GLU A O 1
ATOM 1776 N N . GLU A 1 229 ? -28.403 -7.212 -24.240 1.00 30.75 229 GLU A N 1
ATOM 1777 C CA . GLU A 1 229 ? -27.818 -6.891 -22.942 1.00 30.75 229 GLU A CA 1
ATOM 1778 C C . GLU A 1 229 ? -27.005 -8.088 -22.437 1.00 30.75 229 GLU A C 1
ATOM 1780 O O . GLU A 1 229 ? -27.547 -9.117 -22.025 1.00 30.75 229 GLU A O 1
ATOM 1785 N N . ALA A 1 230 ? -25.680 -7.940 -22.431 1.00 34.41 230 ALA A N 1
ATOM 1786 C CA . ALA A 1 230 ? -24.790 -8.854 -21.733 1.00 34.41 230 ALA A CA 1
ATOM 1787 C C . ALA A 1 230 ? -25.069 -8.774 -20.223 1.00 34.41 230 ALA A C 1
ATOM 1789 O O . ALA A 1 230 ? -24.572 -7.887 -19.526 1.00 34.41 230 ALA A O 1
ATOM 1790 N N . VAL A 1 231 ? -25.887 -9.703 -19.720 1.00 33.06 231 VAL A N 1
ATOM 1791 C CA . VAL A 1 231 ? -26.234 -9.790 -18.299 1.00 33.06 231 VAL A CA 1
ATOM 1792 C C . VAL A 1 231 ? -24.963 -10.048 -17.491 1.00 33.06 231 VAL A C 1
ATOM 1794 O O . VAL A 1 231 ? -24.401 -11.145 -17.521 1.00 33.06 231 VAL A O 1
ATOM 1797 N N . SER A 1 232 ? -24.507 -9.030 -16.762 1.00 29.16 232 SER A N 1
ATOM 1798 C CA . SER A 1 232 ? -23.382 -9.169 -15.840 1.00 29.16 232 SER A CA 1
ATOM 1799 C C . SER A 1 232 ? -23.710 -10.217 -14.776 1.00 29.16 232 SER A C 1
ATOM 1801 O O . SER A 1 232 ? -24.773 -10.168 -14.150 1.00 29.16 232 SER A O 1
ATOM 1803 N N . LYS A 1 233 ? -22.796 -11.169 -14.562 1.00 30.22 233 LYS A N 1
ATOM 1804 C CA . LYS A 1 233 ? -22.921 -12.150 -13.482 1.00 30.22 233 LYS A CA 1
ATOM 1805 C C . LYS A 1 233 ? -22.868 -11.431 -12.137 1.00 30.22 233 LYS A C 1
ATOM 1807 O O . LYS A 1 233 ? -21.902 -10.741 -11.827 1.00 30.22 233 LYS A O 1
ATOM 1812 N N . ILE A 1 234 ? -23.905 -11.633 -11.331 1.00 32.03 234 ILE A N 1
ATOM 1813 C CA . ILE A 1 234 ? -23.922 -11.217 -9.932 1.00 32.03 234 ILE A CA 1
ATOM 1814 C C . ILE A 1 234 ? -23.199 -12.298 -9.125 1.00 32.03 234 ILE A C 1
ATOM 1816 O O . ILE A 1 234 ? -23.807 -13.306 -8.769 1.00 32.03 234 ILE A O 1
ATOM 1820 N N . ASP A 1 235 ? -21.921 -12.073 -8.828 1.00 35.50 235 ASP A N 1
ATOM 1821 C CA . ASP A 1 235 ? -21.185 -12.822 -7.807 1.00 35.50 235 ASP A CA 1
ATOM 1822 C C . ASP A 1 235 ? -21.131 -12.004 -6.504 1.00 35.50 235 ASP A C 1
ATOM 1824 O O . ASP A 1 235 ? -20.817 -10.813 -6.510 1.00 35.50 235 ASP A O 1
ATOM 1828 N N . GLY A 1 236 ? -21.464 -12.641 -5.376 1.00 35.25 236 GLY A N 1
ATOM 1829 C CA . GLY A 1 236 ? -21.475 -12.019 -4.043 1.00 35.25 236 GLY A CA 1
ATOM 1830 C C . GLY A 1 236 ? -22.757 -12.312 -3.259 1.00 35.25 236 GLY A C 1
ATOM 1831 O O . GLY A 1 236 ? -23.780 -11.654 -3.436 1.00 35.25 236 GLY A O 1
ATOM 1832 N N . SER A 1 237 ? -22.711 -13.314 -2.379 1.00 43.44 237 SER A N 1
ATOM 1833 C CA . SER A 1 237 ? -23.875 -13.794 -1.627 1.00 43.44 237 SER A CA 1
ATOM 1834 C C . SER A 1 237 ? -24.465 -12.737 -0.680 1.00 43.44 237 SER A C 1
ATOM 1836 O O . SER A 1 237 ? -23.769 -12.122 0.123 1.00 43.44 237 SER A O 1
ATOM 1838 N N . GLY A 1 238 ? -25.793 -12.581 -0.707 1.00 48.41 238 GLY A N 1
ATOM 1839 C CA . GLY A 1 238 ? -26.545 -11.663 0.165 1.00 48.41 238 GLY A CA 1
ATOM 1840 C C . GLY A 1 238 ? -26.654 -12.093 1.636 1.00 48.41 238 GLY A C 1
ATOM 1841 O O . GLY A 1 238 ? -27.638 -11.759 2.294 1.00 48.41 238 GLY A O 1
ATOM 1842 N N . ALA A 1 239 ? -25.693 -12.861 2.154 1.00 60.31 239 ALA A N 1
ATOM 1843 C CA . ALA A 1 239 ? -25.670 -13.305 3.542 1.00 60.31 239 ALA A CA 1
ATOM 1844 C C . ALA A 1 239 ? -24.930 -12.283 4.418 1.00 60.31 239 ALA A C 1
ATOM 1846 O O . ALA A 1 239 ? -23.730 -12.062 4.267 1.00 60.31 239 ALA A O 1
ATOM 1847 N N . SER A 1 240 ? -25.642 -11.683 5.373 1.00 68.75 240 SER A N 1
ATOM 1848 C CA . SER A 1 240 ? -25.008 -10.929 6.457 1.00 68.75 240 SER A CA 1
ATOM 1849 C C . SER A 1 240 ? -24.103 -11.849 7.271 1.00 68.75 240 SER A C 1
ATOM 1851 O O . SER A 1 240 ? -24.566 -12.864 7.788 1.00 68.75 240 SER A O 1
ATOM 1853 N N . ILE A 1 241 ? -22.858 -11.436 7.481 1.00 80.75 241 ILE A N 1
ATOM 1854 C CA . ILE A 1 241 ? -21.902 -12.122 8.350 1.00 80.75 241 ILE A CA 1
ATOM 1855 C C . ILE A 1 241 ? -21.743 -11.322 9.638 1.00 80.75 241 ILE A C 1
ATOM 1857 O O . ILE A 1 241 ? -21.741 -10.089 9.627 1.00 80.75 241 ILE A O 1
ATOM 1861 N N . THR A 1 242 ? -21.635 -12.046 10.749 1.00 85.25 242 THR A N 1
ATOM 1862 C CA . THR A 1 242 ? -21.441 -11.485 12.085 1.00 85.25 242 THR A CA 1
ATOM 1863 C C . THR A 1 242 ? -20.094 -11.948 12.622 1.00 85.25 242 THR A C 1
ATOM 1865 O O . THR A 1 242 ? -19.842 -13.145 12.723 1.00 85.25 242 THR A O 1
ATOM 1868 N N . TYR A 1 243 ? -19.239 -10.995 12.978 1.00 87.06 243 TYR A N 1
ATOM 1869 C CA . TYR A 1 243 ? -17.948 -11.227 13.613 1.00 87.06 243 TYR A CA 1
ATOM 1870 C C . TYR A 1 243 ? -18.079 -10.948 15.110 1.00 87.06 243 TYR A C 1
ATOM 1872 O O . TYR A 1 243 ? -18.552 -9.880 15.503 1.00 87.06 243 TYR A O 1
ATOM 1880 N N . HIS A 1 244 ? -17.656 -11.887 15.948 1.00 85.75 244 HIS A N 1
ATOM 1881 C CA . HIS A 1 244 ? -17.686 -11.737 17.403 1.00 85.75 244 HIS A CA 1
ATOM 1882 C C . HIS A 1 244 ? -16.300 -11.364 17.927 1.00 85.75 244 HIS A C 1
ATOM 1884 O O . HIS A 1 244 ? -15.292 -11.885 17.447 1.00 85.75 244 HIS A O 1
ATOM 1890 N N . THR A 1 245 ? -16.235 -10.472 18.913 1.00 85.81 245 THR A N 1
ATOM 1891 C CA . THR A 1 245 ? -14.966 -10.081 19.537 1.00 85.81 245 THR A CA 1
ATOM 1892 C C . THR A 1 245 ? -14.605 -11.061 20.649 1.00 85.81 245 THR A C 1
ATOM 1894 O O . THR A 1 245 ? -15.431 -11.378 21.501 1.00 85.81 245 THR A O 1
ATOM 1897 N N . ALA A 1 246 ? -13.356 -11.535 20.678 1.00 77.06 246 ALA A N 1
ATOM 1898 C CA . ALA A 1 246 ? -12.915 -12.538 21.658 1.00 77.06 246 ALA A CA 1
ATOM 1899 C C . ALA A 1 246 ? -12.885 -12.026 23.115 1.00 77.06 246 ALA A C 1
ATOM 1901 O O . ALA A 1 246 ? -12.835 -12.818 24.054 1.00 77.06 246 ALA A O 1
ATOM 1902 N N . ALA A 1 247 ? -12.894 -10.706 23.305 1.00 83.88 247 ALA A N 1
ATOM 1903 C CA . ALA A 1 247 ? -12.905 -10.048 24.604 1.00 83.88 247 ALA A CA 1
ATOM 1904 C C . ALA A 1 247 ? -14.042 -9.022 24.690 1.00 83.88 247 ALA A C 1
ATOM 1906 O O . ALA A 1 247 ? -14.533 -8.525 23.671 1.00 83.88 247 ALA A O 1
ATOM 1907 N N . LYS A 1 248 ? -14.409 -8.690 25.931 1.00 89.69 248 LYS A N 1
ATOM 1908 C CA . LYS A 1 248 ? -15.257 -7.541 26.255 1.00 89.69 248 LYS A CA 1
ATOM 1909 C C . LYS A 1 248 ? -14.521 -6.241 25.957 1.00 89.69 248 LYS A C 1
ATOM 1911 O O . LYS A 1 248 ? -13.303 -6.180 26.126 1.00 89.69 248 LYS A O 1
ATOM 1916 N N . VAL A 1 249 ? -15.256 -5.221 25.524 1.00 92.31 249 VAL A N 1
ATOM 1917 C CA . VAL A 1 249 ? -14.683 -3.938 25.094 1.00 92.31 249 VAL A CA 1
ATOM 1918 C C . VAL A 1 249 ? -15.384 -2.740 25.717 1.00 92.31 249 VAL A C 1
ATOM 1920 O O . VAL A 1 249 ? -16.576 -2.795 26.024 1.00 92.31 249 VAL A O 1
ATOM 1923 N N . ASP A 1 250 ? -14.620 -1.657 25.838 1.00 92.38 250 ASP A N 1
ATOM 1924 C CA . ASP A 1 250 ? -15.093 -0.334 26.228 1.00 92.38 250 ASP A CA 1
ATOM 1925 C C . ASP A 1 250 ? -15.031 0.585 24.997 1.00 92.38 250 ASP A C 1
ATOM 1927 O O . ASP A 1 250 ? -13.987 0.676 24.348 1.00 92.38 250 ASP A O 1
ATOM 1931 N N . ILE A 1 251 ? -16.145 1.232 24.640 1.00 91.94 251 ILE A N 1
ATOM 1932 C CA . ILE A 1 251 ? -16.262 2.132 23.482 1.00 91.94 251 ILE A CA 1
ATOM 1933 C C . ILE A 1 251 ? -17.098 3.362 23.890 1.00 91.94 251 ILE A C 1
ATOM 1935 O O . ILE A 1 251 ? -18.334 3.284 23.899 1.00 91.94 251 ILE A O 1
ATOM 1939 N N . PRO A 1 252 ? -16.461 4.495 24.236 1.00 90.12 252 PRO A N 1
ATOM 1940 C CA . PRO A 1 252 ? -17.163 5.710 24.646 1.00 90.12 252 PRO A CA 1
ATOM 1941 C C . PRO A 1 252 ? -17.922 6.365 23.484 1.00 90.12 252 PRO A C 1
ATOM 1943 O O . PRO A 1 252 ? -17.553 6.217 22.316 1.00 90.12 252 PRO A O 1
ATOM 1946 N N . SER A 1 253 ? -18.965 7.134 23.801 1.00 87.00 253 SER A N 1
ATOM 1947 C CA . SER A 1 253 ? -19.771 7.882 22.824 1.00 87.00 253 SER A CA 1
ATOM 1948 C C . SER A 1 253 ? -19.118 9.217 22.445 1.00 87.00 253 SER A C 1
ATOM 1950 O O . SER A 1 253 ? -19.736 10.282 22.524 1.00 87.00 253 SER A O 1
ATOM 1952 N N . ASP A 1 254 ? -17.861 9.165 22.013 1.00 83.56 254 ASP A N 1
ATOM 1953 C CA . ASP A 1 254 ? -17.063 10.339 21.651 1.00 83.56 254 ASP A CA 1
ATOM 1954 C C . ASP A 1 254 ? -16.936 10.564 20.133 1.00 83.56 254 ASP A C 1
ATOM 1956 O O . ASP A 1 254 ? -16.318 11.536 19.697 1.00 83.56 254 ASP A O 1
ATOM 1960 N N . GLY A 1 255 ? -17.527 9.691 19.310 1.00 83.75 255 GLY A N 1
ATOM 1961 C CA . GLY A 1 255 ? -17.434 9.737 17.848 1.00 83.75 255 GLY A CA 1
ATOM 1962 C C . GLY A 1 255 ? -16.054 9.384 17.284 1.00 83.75 255 GLY A C 1
ATOM 1963 O O . GLY A 1 255 ? -15.901 9.344 16.062 1.00 83.75 255 GLY A O 1
ATOM 1964 N N . SER A 1 256 ? -15.062 9.114 18.135 1.00 88.62 256 SER A N 1
ATOM 1965 C CA . SER A 1 256 ? -13.707 8.776 17.716 1.00 88.62 256 SER A CA 1
ATOM 1966 C C . SER A 1 256 ? -13.584 7.300 17.317 1.00 88.62 256 SER A C 1
ATOM 1968 O O . SER A 1 256 ? -14.524 6.505 17.409 1.00 88.62 256 SER A O 1
ATOM 1970 N N . ALA A 1 257 ? -12.422 6.951 16.770 1.00 91.56 257 ALA A N 1
ATOM 1971 C CA . ALA A 1 257 ? -12.158 5.662 16.154 1.00 91.56 257 ALA A CA 1
ATOM 1972 C C . ALA A 1 257 ? -11.465 4.690 17.118 1.00 91.56 257 ALA A C 1
ATOM 1974 O O . ALA A 1 257 ? -10.247 4.741 17.296 1.00 91.56 257 ALA A O 1
ATOM 1975 N N . HIS A 1 258 ? -12.226 3.741 17.656 1.00 93.00 258 HIS A N 1
ATOM 1976 C CA . HIS A 1 258 ? -11.735 2.722 18.584 1.00 93.00 258 HIS A CA 1
ATOM 1977 C C . HIS A 1 258 ? -11.384 1.434 17.833 1.00 93.00 258 HIS A C 1
ATOM 1979 O O . HIS A 1 258 ? -12.202 0.892 17.087 1.00 93.00 258 HIS A O 1
ATOM 1985 N N . LYS A 1 259 ? -10.153 0.935 17.998 1.00 94.00 259 LYS A N 1
ATOM 1986 C CA . LYS A 1 259 ? -9.706 -0.330 17.389 1.00 94.00 259 LYS A CA 1
ATOM 1987 C C . LYS A 1 259 ? -10.079 -1.511 18.287 1.00 94.00 259 LYS A C 1
ATOM 1989 O O . LYS A 1 259 ? -9.610 -1.598 19.418 1.00 94.00 259 LYS A O 1
ATOM 1994 N N . VAL A 1 260 ? -10.833 -2.462 17.748 1.00 94.06 260 VAL A N 1
ATOM 1995 C CA . VAL A 1 260 ? -11.198 -3.724 18.406 1.00 94.06 260 VAL A CA 1
ATOM 1996 C C . VAL A 1 260 ? -10.643 -4.900 17.602 1.00 94.06 260 VAL A C 1
ATOM 1998 O O . VAL A 1 260 ? -10.644 -4.856 16.378 1.00 94.06 260 VAL A O 1
ATOM 2001 N N . THR A 1 261 ? -10.158 -5.957 18.257 1.00 94.50 261 THR A N 1
ATOM 2002 C CA . THR A 1 261 ? -9.670 -7.161 17.555 1.00 94.50 261 THR A CA 1
ATOM 2003 C C . THR A 1 261 ? -10.824 -8.124 17.268 1.00 94.50 261 THR A C 1
ATOM 2005 O O . THR A 1 261 ? -11.498 -8.563 18.199 1.00 94.50 261 THR A O 1
ATOM 2008 N N . ILE A 1 262 ? -11.018 -8.474 15.992 1.00 93.06 262 ILE A N 1
ATOM 2009 C CA . ILE A 1 262 ? -11.883 -9.582 15.554 1.00 93.06 262 ILE A CA 1
ATOM 2010 C C . ILE A 1 262 ? -11.126 -10.905 15.711 1.00 93.06 262 ILE A C 1
ATOM 2012 O O . ILE A 1 262 ? -11.638 -11.850 16.303 1.00 93.06 262 ILE A O 1
ATOM 2016 N N . GLY A 1 263 ? -9.888 -10.961 15.214 1.00 91.88 263 GLY A N 1
ATOM 2017 C CA . GLY A 1 263 ? -9.081 -12.175 15.237 1.00 91.88 263 GLY A CA 1
ATOM 2018 C C . GLY A 1 263 ? -7.610 -11.927 14.927 1.00 91.88 263 GLY A C 1
ATOM 2019 O O . GLY A 1 263 ? -7.214 -10.842 14.495 1.00 91.88 263 GLY A O 1
ATOM 2020 N N . ARG A 1 264 ? -6.790 -12.953 15.153 1.00 94.62 264 ARG A N 1
ATOM 2021 C CA . ARG A 1 264 ? -5.393 -13.012 14.714 1.00 94.62 264 ARG A CA 1
ATOM 2022 C C . ARG A 1 264 ? -5.120 -14.388 14.131 1.00 94.62 264 ARG A C 1
ATOM 2024 O O . ARG A 1 264 ? -5.502 -15.382 14.740 1.00 94.62 264 ARG A O 1
ATOM 2031 N N . PHE A 1 265 ? -4.460 -14.436 12.984 1.00 93.94 265 PHE A N 1
ATOM 2032 C CA . PHE A 1 265 ? -4.116 -15.679 12.302 1.00 93.94 265 PHE A CA 1
ATOM 2033 C C . PHE A 1 265 ? -2.774 -15.542 11.582 1.00 93.94 265 PHE A C 1
ATOM 2035 O O . PHE A 1 265 ? -2.320 -14.440 11.272 1.00 93.94 265 PHE A O 1
ATOM 2042 N N . ALA A 1 266 ? -2.117 -16.676 11.362 1.00 93.12 266 ALA A N 1
ATOM 2043 C CA . ALA A 1 266 ? -0.886 -16.754 10.594 1.00 93.12 266 ALA A CA 1
ATOM 2044 C C . ALA A 1 266 ? -1.208 -17.145 9.151 1.00 93.12 266 ALA A C 1
ATOM 2046 O O . ALA A 1 266 ? -2.027 -18.029 8.916 1.00 93.12 266 ALA A O 1
ATOM 2047 N N . LEU A 1 267 ? -0.530 -16.505 8.208 1.00 92.50 267 LEU A N 1
ATOM 2048 C CA . LEU A 1 267 ? -0.570 -16.809 6.785 1.00 92.50 267 LEU A CA 1
ATOM 2049 C C . LEU A 1 267 ? 0.843 -17.186 6.327 1.00 92.50 267 LEU A C 1
ATOM 2051 O O . LEU A 1 267 ? 1.842 -16.715 6.885 1.00 92.50 267 LEU A O 1
ATOM 2055 N N . LYS A 1 268 ? 0.923 -18.034 5.301 1.00 91.62 268 LYS A N 1
ATOM 2056 C CA . LYS A 1 268 ? 2.181 -18.457 4.676 1.00 91.62 268 LYS A CA 1
ATOM 2057 C C . LYS A 1 268 ? 2.320 -17.736 3.329 1.00 91.62 268 LYS A C 1
ATOM 2059 O O . LYS A 1 268 ? 1.684 -18.169 2.371 1.00 91.62 268 LYS A O 1
ATOM 2064 N N . PRO A 1 269 ? 3.059 -16.615 3.250 1.00 92.44 269 PRO A N 1
ATOM 2065 C CA . PRO A 1 269 ? 3.290 -15.941 1.982 1.00 92.44 269 PRO A CA 1
ATOM 2066 C C . PRO A 1 269 ? 4.295 -16.721 1.134 1.00 92.44 269 PRO A C 1
ATOM 2068 O O . PRO A 1 269 ? 5.382 -17.052 1.606 1.00 92.44 269 PRO A O 1
ATOM 2071 N N . ASP A 1 270 ? 3.942 -16.955 -0.123 1.00 91.19 270 ASP A N 1
ATOM 2072 C CA . ASP A 1 270 ? 4.906 -17.204 -1.186 1.00 91.19 270 ASP A CA 1
ATOM 2073 C C . ASP A 1 270 ? 5.454 -15.842 -1.636 1.00 91.19 270 ASP A C 1
ATOM 2075 O O . ASP A 1 270 ? 4.687 -14.969 -2.064 1.00 91.19 270 ASP A O 1
ATOM 2079 N N . LEU A 1 271 ? 6.753 -15.614 -1.418 1.00 89.62 271 LEU A N 1
ATOM 2080 C CA . LEU A 1 271 ? 7.406 -14.336 -1.701 1.00 89.62 271 LEU A CA 1
ATOM 2081 C C . LEU A 1 271 ? 8.085 -14.350 -3.066 1.00 89.62 271 LEU A C 1
ATOM 2083 O O . LEU A 1 271 ? 8.954 -15.170 -3.349 1.00 89.62 271 LEU A O 1
ATOM 2087 N N . ASP A 1 272 ? 7.743 -13.336 -3.841 1.00 92.25 272 ASP A N 1
ATOM 2088 C CA . ASP A 1 272 ? 8.240 -13.048 -5.174 1.00 92.25 272 ASP A CA 1
ATOM 2089 C C . ASP A 1 272 ? 8.680 -11.572 -5.223 1.00 92.25 272 ASP A C 1
ATOM 2091 O O . ASP A 1 272 ? 8.376 -10.777 -4.322 1.00 92.25 272 ASP A O 1
ATOM 2095 N N . TYR A 1 273 ? 9.394 -11.176 -6.268 1.00 95.62 273 TYR A N 1
ATOM 2096 C CA . TYR A 1 273 ? 9.829 -9.798 -6.462 1.00 95.62 273 TYR A CA 1
ATOM 2097 C C . TYR A 1 273 ? 9.407 -9.309 -7.837 1.00 95.62 273 TYR A C 1
ATOM 2099 O O . TYR A 1 273 ? 9.479 -10.038 -8.822 1.00 95.62 273 TYR A O 1
ATOM 2107 N N . VAL A 1 274 ? 8.966 -8.056 -7.917 1.00 97.12 274 VAL A N 1
ATOM 2108 C CA . VAL A 1 274 ? 8.434 -7.486 -9.156 1.00 97.12 274 VAL A CA 1
ATOM 2109 C C . VAL A 1 274 ? 8.913 -6.058 -9.376 1.00 97.12 274 VAL A C 1
ATOM 2111 O O . VAL A 1 274 ? 9.032 -5.275 -8.432 1.00 97.12 274 VAL A O 1
ATOM 2114 N N . SER A 1 275 ? 9.202 -5.703 -10.625 1.00 97.69 275 SER A N 1
ATOM 2115 C CA . SER A 1 275 ? 9.651 -4.363 -10.995 1.00 97.69 275 SER A CA 1
ATOM 2116 C C . SER A 1 275 ? 9.051 -3.891 -12.314 1.00 97.69 275 SER A C 1
ATOM 2118 O O . SER A 1 275 ? 8.885 -4.682 -13.239 1.00 97.69 275 SER A O 1
ATOM 2120 N N . SER A 1 276 ? 8.806 -2.581 -12.412 1.00 97.06 276 SER A N 1
ATOM 2121 C CA . SER A 1 276 ? 8.354 -1.909 -13.635 1.00 97.06 276 SER A CA 1
ATOM 2122 C C . SER A 1 276 ? 9.233 -0.681 -13.921 1.00 97.06 276 SER A C 1
ATOM 2124 O O . SER A 1 276 ? 8.777 0.454 -13.734 1.00 97.06 276 SER A O 1
ATOM 2126 N N . PRO A 1 277 ? 10.496 -0.864 -14.367 1.00 95.69 277 PRO A N 1
ATOM 2127 C CA . PRO A 1 277 ? 11.540 0.172 -14.315 1.00 95.69 277 PRO A CA 1
ATOM 2128 C C . PRO A 1 277 ? 11.235 1.426 -15.136 1.00 95.69 277 PRO A C 1
ATOM 2130 O O . PRO A 1 277 ? 11.736 2.509 -14.853 1.00 95.69 277 PRO A O 1
ATOM 2133 N N . ARG A 1 278 ? 10.377 1.298 -16.156 1.00 93.69 278 ARG A N 1
ATOM 2134 C CA . ARG A 1 278 ? 9.887 2.422 -16.967 1.00 93.69 278 ARG A CA 1
ATOM 2135 C C . ARG A 1 278 ? 9.026 3.409 -16.161 1.00 93.69 278 ARG A C 1
ATOM 2137 O O . ARG A 1 278 ? 8.945 4.578 -16.530 1.00 93.69 278 ARG A O 1
ATOM 2144 N N . LEU A 1 279 ? 8.346 2.937 -15.115 1.00 93.88 279 LEU A N 1
ATOM 2145 C CA . LEU A 1 279 ? 7.508 3.754 -14.231 1.00 93.88 279 LEU A CA 1
ATOM 2146 C C . LEU A 1 279 ? 8.289 4.216 -12.999 1.00 93.88 279 LEU A C 1
ATOM 2148 O O . LEU A 1 279 ? 8.199 5.381 -12.619 1.00 93.88 279 LEU A O 1
ATOM 2152 N N . VAL A 1 280 ? 9.039 3.299 -12.385 1.00 95.50 280 VAL A N 1
ATOM 2153 C CA . VAL A 1 280 ? 9.885 3.559 -11.219 1.00 95.50 280 VAL A CA 1
ATOM 2154 C C . VAL A 1 280 ? 11.010 2.526 -11.162 1.00 95.50 280 VAL A C 1
ATOM 2156 O O . VAL A 1 280 ? 10.763 1.326 -11.265 1.00 95.50 280 VAL A O 1
ATOM 2159 N N . GLU A 1 281 ? 12.245 2.986 -10.971 1.00 96.69 281 GLU A N 1
ATOM 2160 C CA . GLU A 1 281 ? 13.436 2.141 -10.806 1.00 96.69 281 GLU A CA 1
ATOM 2161 C C . GLU A 1 281 ? 13.497 1.550 -9.384 1.00 96.69 281 GLU A C 1
ATOM 2163 O O . GLU A 1 281 ? 14.376 1.857 -8.584 1.00 96.69 281 GLU A O 1
ATOM 2168 N N . ALA A 1 282 ? 12.500 0.730 -9.047 1.00 95.81 282 ALA A N 1
ATOM 2169 C CA . ALA A 1 282 ? 12.369 0.063 -7.757 1.00 95.81 282 ALA A CA 1
ATOM 2170 C C . ALA A 1 282 ? 11.895 -1.385 -7.927 1.00 95.81 282 ALA A C 1
ATOM 2172 O O . ALA A 1 282 ? 11.206 -1.728 -8.893 1.00 95.81 282 ALA A O 1
ATOM 2173 N N . VAL A 1 283 ? 12.245 -2.232 -6.959 1.00 96.62 283 VAL A N 1
ATOM 2174 C CA . VAL A 1 283 ? 11.783 -3.621 -6.863 1.00 96.62 283 VAL A CA 1
ATOM 2175 C C . VAL A 1 283 ? 10.856 -3.745 -5.660 1.00 96.62 283 VAL A C 1
ATOM 2177 O O . VAL A 1 283 ? 11.219 -3.369 -4.548 1.00 96.62 283 VAL A O 1
ATOM 2180 N N . TYR A 1 284 ? 9.656 -4.269 -5.877 1.00 93.69 284 TYR A N 1
ATOM 2181 C CA . TYR A 1 284 ? 8.642 -4.474 -4.850 1.00 93.69 284 TYR A CA 1
ATOM 2182 C C . TYR A 1 284 ? 8.619 -5.937 -4.414 1.00 93.69 284 TYR A C 1
ATOM 2184 O O . TYR A 1 284 ? 8.677 -6.838 -5.250 1.00 93.69 284 TYR A O 1
ATOM 2192 N N . ARG A 1 285 ? 8.471 -6.177 -3.108 1.00 91.75 285 ARG A N 1
ATOM 2193 C CA . ARG A 1 285 ? 8.120 -7.502 -2.581 1.00 91.75 285 ARG A CA 1
ATOM 2194 C C . ARG A 1 285 ? 6.666 -7.788 -2.919 1.00 91.75 285 ARG A C 1
ATOM 2196 O O . ARG A 1 285 ? 5.785 -7.038 -2.501 1.00 91.75 285 ARG A O 1
ATOM 2203 N N . LYS A 1 286 ? 6.416 -8.878 -3.628 1.00 93.25 286 LYS A N 1
ATOM 2204 C CA . LYS A 1 286 ? 5.089 -9.404 -3.935 1.00 93.25 286 LYS A CA 1
ATOM 2205 C C . LYS A 1 286 ? 4.863 -10.649 -3.083 1.00 93.25 286 LYS A C 1
ATOM 2207 O O . LYS A 1 286 ? 5.732 -11.504 -2.987 1.00 93.25 286 LYS A O 1
ATOM 2212 N N . ALA A 1 287 ? 3.712 -10.735 -2.431 1.00 92.12 287 ALA A N 1
ATOM 2213 C CA . ALA A 1 287 ? 3.314 -11.892 -1.644 1.00 92.12 287 ALA A CA 1
ATOM 2214 C C . ALA A 1 287 ? 2.033 -12.476 -2.233 1.00 92.12 287 ALA A C 1
ATOM 2216 O O . ALA A 1 287 ? 1.003 -11.799 -2.244 1.00 92.12 287 ALA A O 1
ATOM 2217 N N . LYS A 1 288 ? 2.104 -13.723 -2.701 1.00 94.06 288 LYS A N 1
ATOM 2218 C CA . LYS A 1 288 ? 0.936 -14.539 -3.045 1.00 94.06 288 LYS A CA 1
ATOM 2219 C C . LYS A 1 288 ? 0.624 -15.418 -1.841 1.00 94.06 288 LYS A C 1
ATOM 2221 O O . LYS A 1 288 ? 1.525 -16.030 -1.273 1.00 94.06 288 LYS A O 1
ATOM 2226 N N . LEU A 1 289 ? -0.626 -15.465 -1.403 1.00 94.19 289 LEU A N 1
ATOM 2227 C CA . LEU A 1 289 ? -1.031 -16.314 -0.284 1.00 94.19 289 LEU A CA 1
ATOM 2228 C C . LEU A 1 289 ? -2.500 -16.705 -0.383 1.00 94.19 289 LEU A C 1
ATOM 2230 O O . LEU A 1 289 ? -3.283 -16.065 -1.077 1.00 94.19 289 LEU A O 1
ATOM 2234 N N . VAL A 1 290 ? -2.879 -17.747 0.347 1.00 95.19 290 VAL A N 1
ATOM 2235 C CA . VAL A 1 290 ? -4.272 -18.181 0.481 1.00 95.19 290 VAL A CA 1
ATOM 2236 C C . VAL A 1 290 ? -4.797 -17.739 1.843 1.00 95.19 290 VAL A C 1
ATOM 2238 O O . VAL A 1 290 ? -4.081 -17.813 2.845 1.00 95.19 290 VAL A O 1
ATOM 2241 N N . ASN A 1 291 ? -6.054 -17.301 1.906 1.00 95.25 291 ASN A N 1
ATOM 2242 C CA . ASN A 1 291 ? -6.756 -17.077 3.164 1.00 95.25 291 ASN A CA 1
ATOM 2243 C C . ASN A 1 291 ? -7.023 -18.418 3.875 1.00 95.25 291 ASN A C 1
ATOM 2245 O O . ASN A 1 291 ? -8.108 -18.989 3.779 1.00 95.25 291 ASN A O 1
ATOM 2249 N N . GLU A 1 292 ? -6.024 -18.917 4.605 1.00 93.56 292 GLU A N 1
ATOM 2250 C CA . GLU A 1 292 ? -6.122 -20.126 5.436 1.00 93.56 292 GLU A CA 1
ATOM 2251 C C . GLU A 1 292 ? -7.029 -19.944 6.678 1.00 93.56 292 GLU A C 1
ATOM 2253 O O . GLU A 1 292 ? -7.170 -20.878 7.463 1.00 93.56 292 GLU A O 1
ATOM 2258 N N . SER A 1 293 ? -7.637 -18.766 6.887 1.00 92.62 293 SER A N 1
ATOM 2259 C CA . SER A 1 293 ? -8.507 -18.489 8.038 1.00 92.62 293 SER A CA 1
ATOM 2260 C C . SER A 1 293 ? -9.985 -18.795 7.767 1.00 92.62 293 SER A C 1
ATOM 2262 O O . SER A 1 293 ? -10.452 -18.743 6.629 1.00 92.62 293 SER A O 1
ATOM 2264 N N . ASP A 1 294 ? -10.750 -19.020 8.838 1.00 89.56 294 ASP A N 1
ATOM 2265 C CA . ASP A 1 294 ? -12.209 -19.200 8.783 1.00 89.56 294 ASP A CA 1
ATOM 2266 C C . ASP A 1 294 ? -12.982 -17.891 8.500 1.00 89.56 294 ASP A C 1
ATOM 2268 O O . ASP A 1 294 ? -14.209 -17.894 8.381 1.00 89.56 294 ASP A O 1
ATOM 2272 N N . TYR A 1 295 ? -12.294 -16.746 8.404 1.00 90.12 295 TYR A N 1
ATOM 2273 C CA . TYR A 1 295 ? -12.924 -15.447 8.186 1.00 90.12 295 TYR A CA 1
ATOM 2274 C C . TYR A 1 295 ? -13.112 -15.148 6.694 1.00 90.12 295 TYR A C 1
ATOM 2276 O O . TYR A 1 295 ? -12.169 -15.217 5.907 1.00 90.12 295 TYR A O 1
ATOM 2284 N N . LEU A 1 296 ? -14.304 -14.670 6.320 1.00 91.62 296 LEU A N 1
ATOM 2285 C CA . LEU A 1 296 ? -14.429 -13.797 5.151 1.00 91.62 296 LEU A CA 1
ATOM 2286 C C . LEU A 1 296 ? -13.711 -12.483 5.478 1.00 91.62 296 LEU A C 1
ATOM 2288 O O . LEU A 1 296 ? -14.132 -11.768 6.391 1.00 91.62 296 LEU A O 1
ATOM 2292 N N . LEU A 1 297 ? -12.647 -12.169 4.748 1.00 93.06 297 LEU A N 1
ATOM 2293 C CA . LEU A 1 297 ? -11.948 -10.895 4.861 1.00 93.06 297 LEU A CA 1
ATOM 2294 C C . LEU A 1 297 ? -12.696 -9.871 4.008 1.00 93.06 297 LEU A C 1
ATOM 2296 O O . LEU A 1 297 ? -12.938 -10.088 2.825 1.00 93.06 297 LEU A O 1
ATOM 2300 N N . LEU A 1 298 ? -13.122 -8.777 4.630 1.00 92.75 298 LEU A N 1
ATOM 2301 C CA . LEU A 1 298 ? -13.855 -7.698 3.970 1.00 92.75 298 LEU A CA 1
ATOM 2302 C C . LEU A 1 298 ? -12.904 -6.656 3.363 1.00 92.75 298 LEU A C 1
ATOM 2304 O O . LEU A 1 298 ? -11.854 -6.405 3.967 1.00 92.75 298 LEU A O 1
ATOM 2308 N N . PRO A 1 299 ? -13.316 -5.952 2.287 1.00 94.56 299 PRO A N 1
ATOM 2309 C CA . PRO A 1 299 ? -12.549 -4.856 1.713 1.00 94.56 299 PRO A CA 1
ATOM 2310 C C . PRO A 1 299 ? -12.192 -3.798 2.756 1.00 94.56 299 PRO A C 1
ATOM 2312 O O . PRO A 1 299 ? -13.078 -3.228 3.399 1.00 94.56 299 PRO A O 1
ATOM 2315 N N . GLY A 1 300 ? -10.901 -3.525 2.932 1.00 94.12 300 GLY A N 1
ATOM 2316 C CA . GLY A 1 300 ? -10.415 -2.654 4.001 1.00 94.12 300 GLY A CA 1
ATOM 2317 C C . GLY A 1 300 ? -8.955 -2.253 3.834 1.00 94.12 300 GLY A C 1
ATOM 2318 O O . GLY A 1 300 ? -8.245 -2.763 2.974 1.00 94.12 300 GLY A O 1
ATOM 2319 N N . THR A 1 301 ? -8.491 -1.322 4.665 1.00 95.62 301 THR A N 1
ATOM 2320 C CA . THR A 1 301 ? -7.077 -0.924 4.675 1.00 95.62 301 THR A CA 1
ATOM 2321 C C . THR A 1 301 ? -6.254 -1.948 5.450 1.00 95.62 301 THR A C 1
ATOM 2323 O O . THR A 1 301 ? -6.597 -2.284 6.582 1.00 95.62 301 THR A O 1
ATOM 2326 N N . ALA A 1 302 ? -5.150 -2.400 4.865 1.00 95.50 302 ALA A N 1
ATOM 2327 C CA . ALA A 1 302 ? -4.143 -3.225 5.509 1.00 95.50 302 ALA A CA 1
ATOM 2328 C C . ALA A 1 302 ? -2.870 -2.406 5.753 1.00 95.50 302 ALA A C 1
ATOM 2330 O O . ALA A 1 302 ? -2.200 -1.985 4.813 1.00 95.50 302 ALA A O 1
ATOM 2331 N N . ASN A 1 303 ? -2.546 -2.169 7.022 1.00 95.69 303 ASN A N 1
ATOM 2332 C CA . ASN A 1 303 ? -1.280 -1.597 7.465 1.00 95.69 303 ASN A CA 1
ATOM 2333 C C . ASN A 1 303 ? -0.197 -2.671 7.359 1.00 95.69 303 ASN A C 1
ATOM 2335 O O . ASN A 1 303 ? -0.379 -3.778 7.861 1.00 95.69 303 ASN A O 1
ATOM 2339 N N . LEU A 1 304 ? 0.922 -2.344 6.724 1.00 93.12 304 LEU A N 1
ATOM 2340 C CA . LEU A 1 304 ? 2.010 -3.269 6.446 1.00 93.12 304 LEU A CA 1
ATOM 2341 C C . LEU A 1 304 ? 3.183 -2.990 7.386 1.00 93.12 304 LEU A C 1
ATOM 2343 O O . LEU A 1 304 ? 3.629 -1.847 7.518 1.00 93.12 304 LEU A O 1
ATOM 2347 N N . PHE A 1 305 ? 3.701 -4.046 8.008 1.00 91.06 305 PHE A N 1
ATOM 2348 C CA . PHE A 1 305 ? 4.844 -3.991 8.911 1.00 91.06 305 PHE A CA 1
ATOM 2349 C C . PHE A 1 305 ? 5.921 -4.997 8.499 1.00 91.06 305 PHE A C 1
ATOM 2351 O O . PHE A 1 305 ? 5.608 -6.131 8.140 1.00 91.06 305 PHE A O 1
ATOM 2358 N N . SER A 1 306 ? 7.187 -4.598 8.608 1.00 84.81 306 SER A N 1
ATOM 2359 C CA . SER A 1 306 ? 8.355 -5.476 8.507 1.00 84.81 306 SER A CA 1
ATOM 2360 C C . SER A 1 306 ? 8.969 -5.590 9.901 1.00 84.81 306 SER A C 1
ATOM 2362 O O . SER A 1 306 ? 9.580 -4.643 10.398 1.00 84.81 306 SER A O 1
ATOM 2364 N N . GLY A 1 307 ? 8.735 -6.711 10.588 1.00 81.75 307 GLY A N 1
ATOM 2365 C CA . GLY A 1 307 ? 8.973 -6.805 12.031 1.00 81.75 307 GLY A CA 1
ATOM 2366 C C . GLY A 1 307 ? 8.140 -5.775 12.811 1.00 81.75 307 GLY A C 1
ATOM 2367 O O . GLY A 1 307 ? 6.908 -5.815 12.798 1.00 81.75 307 GLY A O 1
ATOM 2368 N N . GLU A 1 308 ? 8.799 -4.844 13.502 1.00 83.75 308 GLU A N 1
ATOM 2369 C CA . GLU A 1 308 ? 8.130 -3.753 14.234 1.00 83.75 308 GLU A CA 1
ATOM 2370 C C . GLU A 1 308 ? 7.962 -2.464 13.406 1.00 83.75 308 GLU A C 1
ATOM 2372 O O . GLU A 1 308 ? 7.194 -1.583 13.794 1.00 83.75 308 GLU A O 1
ATOM 2377 N N . GLU A 1 309 ? 8.634 -2.342 12.258 1.00 86.19 309 GLU A N 1
ATOM 2378 C CA . GLU A 1 309 ? 8.634 -1.121 11.448 1.00 86.19 309 GLU A CA 1
ATOM 2379 C C . GLU A 1 309 ? 7.416 -1.048 10.518 1.00 86.19 309 GLU A C 1
ATOM 2381 O O . GLU A 1 309 ? 7.119 -1.994 9.791 1.00 86.19 309 GLU A O 1
ATOM 2386 N N . PHE A 1 310 ? 6.710 0.086 10.521 1.00 89.00 310 PHE A N 1
ATOM 2387 C CA . PHE A 1 310 ? 5.607 0.360 9.596 1.00 89.00 310 PHE A CA 1
ATOM 2388 C C . PHE A 1 310 ? 6.153 0.784 8.229 1.00 89.00 310 PHE A C 1
ATOM 2390 O O . PHE A 1 310 ? 6.782 1.836 8.116 1.00 89.00 310 PHE A O 1
ATOM 2397 N N . ILE A 1 311 ? 5.873 -0.010 7.193 1.00 86.81 311 ILE A N 1
ATOM 2398 C CA . ILE A 1 311 ? 6.408 0.189 5.836 1.00 86.81 311 ILE A CA 1
ATOM 2399 C C . ILE A 1 311 ? 5.392 0.789 4.852 1.00 86.81 311 ILE A C 1
ATOM 2401 O O . ILE A 1 311 ? 5.772 1.201 3.759 1.00 86.81 311 ILE A O 1
ATOM 2405 N N . GLY A 1 312 ? 4.108 0.859 5.215 1.00 89.19 312 GLY A N 1
ATOM 2406 C CA . GLY A 1 312 ? 3.067 1.472 4.386 1.00 89.19 312 GLY A CA 1
ATOM 2407 C C . GLY A 1 312 ? 1.684 0.868 4.609 1.00 89.19 312 GLY A C 1
ATOM 2408 O O . GLY A 1 312 ? 1.440 0.170 5.590 1.00 89.19 312 GLY A O 1
ATOM 2409 N N . SER A 1 313 ? 0.763 1.125 3.685 1.00 92.19 313 SER A N 1
ATOM 2410 C CA . SER A 1 313 ? -0.566 0.515 3.685 1.00 92.19 313 SER A CA 1
ATOM 2411 C C . SER A 1 313 ? -1.024 0.163 2.273 1.00 92.19 313 SER A C 1
ATOM 2413 O O . SER A 1 313 ? -0.660 0.825 1.304 1.00 92.19 313 SER A O 1
ATOM 2415 N N . THR A 1 314 ? -1.840 -0.883 2.169 1.00 91.75 314 THR A N 1
ATOM 2416 C CA . THR A 1 314 ? -2.495 -1.327 0.932 1.00 91.75 314 THR A CA 1
ATOM 2417 C C . THR A 1 314 ? -3.999 -1.487 1.158 1.00 91.75 314 THR A C 1
ATOM 2419 O O . THR A 1 314 ? -4.474 -1.480 2.298 1.00 91.75 314 THR A O 1
ATOM 2422 N N . ALA A 1 315 ? -4.767 -1.625 0.081 1.00 92.62 315 ALA A N 1
ATOM 2423 C CA . ALA A 1 315 ? -6.106 -2.193 0.165 1.00 92.62 315 ALA A CA 1
ATOM 2424 C C . ALA A 1 315 ? -6.005 -3.725 0.248 1.00 92.62 315 ALA A C 1
ATOM 2426 O O . ALA A 1 315 ? -5.148 -4.326 -0.399 1.00 92.62 315 ALA A O 1
ATOM 2427 N N . LEU A 1 316 ? -6.879 -4.333 1.046 1.00 93.50 316 LEU A N 1
ATOM 2428 C CA . LEU A 1 316 ? -7.244 -5.742 0.955 1.00 93.50 316 LEU A CA 1
ATOM 2429 C C . LEU A 1 316 ? -8.627 -5.820 0.298 1.00 93.50 316 LEU A C 1
ATOM 2431 O O . LEU A 1 316 ? -9.484 -4.978 0.583 1.00 93.50 316 LEU A O 1
ATOM 2435 N N . GLU A 1 317 ? -8.836 -6.807 -0.568 1.00 92.88 317 GLU A N 1
ATOM 2436 C CA . GLU A 1 317 ? -10.111 -7.035 -1.255 1.00 92.88 317 GLU A CA 1
ATOM 2437 C C . GLU A 1 317 ? -11.044 -7.968 -0.460 1.00 92.88 317 GLU A C 1
ATOM 2439 O O . GLU A 1 317 ? -10.744 -8.371 0.665 1.00 92.88 317 GLU A O 1
ATOM 2444 N N . LEU A 1 318 ? -12.220 -8.273 -1.017 1.00 92.12 318 LEU A N 1
ATOM 2445 C CA . LEU A 1 318 ? -13.145 -9.244 -0.434 1.00 92.12 318 LEU A CA 1
ATOM 2446 C C . LEU A 1 318 ? -12.602 -10.660 -0.674 1.00 92.12 318 LEU A C 1
ATOM 2448 O O . LEU A 1 318 ? -12.726 -11.178 -1.780 1.00 92.12 318 LEU A O 1
ATOM 2452 N N . THR A 1 319 ? -12.052 -11.303 0.354 1.00 92.44 319 THR A N 1
ATOM 2453 C CA . THR A 1 319 ? -11.455 -12.641 0.231 1.00 92.44 319 THR A CA 1
ATOM 2454 C C . THR A 1 319 ? -12.193 -13.661 1.091 1.00 92.44 319 THR A C 1
ATOM 2456 O O . THR A 1 319 ? -12.178 -13.590 2.321 1.00 92.44 319 THR A O 1
ATOM 2459 N N . THR A 1 320 ? -12.817 -14.656 0.459 1.00 93.06 320 THR A N 1
ATOM 2460 C CA . THR A 1 320 ? -13.406 -15.818 1.148 1.00 93.06 320 THR A CA 1
ATOM 2461 C C . THR A 1 320 ? -12.336 -16.658 1.851 1.00 93.06 320 THR A C 1
ATOM 2463 O O . THR A 1 320 ? -11.162 -16.582 1.479 1.00 93.06 320 THR A O 1
ATOM 2466 N N . PRO A 1 321 ? -12.695 -17.510 2.828 1.00 92.81 321 PRO A N 1
ATOM 2467 C CA . PRO A 1 321 ? -11.844 -18.631 3.221 1.00 92.81 321 PRO A CA 1
ATOM 2468 C C . PRO A 1 321 ? -11.385 -19.409 1.981 1.00 92.81 321 PRO A C 1
ATOM 2470 O O . PRO A 1 321 ? -12.165 -19.591 1.043 1.00 92.81 321 PRO A O 1
ATOM 2473 N N . GLN A 1 322 ? -10.119 -19.822 1.961 1.00 94.06 322 GLN A N 1
ATOM 2474 C CA . GLN A 1 322 ? -9.435 -20.443 0.815 1.00 94.06 322 GLN A CA 1
ATOM 2475 C C . GLN A 1 322 ? -9.338 -19.578 -0.462 1.00 94.06 322 GLN A C 1
ATOM 2477 O O . GLN A 1 322 ? -8.882 -20.070 -1.490 1.00 94.06 322 GLN A O 1
ATOM 2482 N N . GLY A 1 323 ? -9.727 -18.300 -0.419 1.00 93.12 323 GLY A N 1
ATOM 2483 C CA . GLY A 1 323 ? -9.507 -17.360 -1.520 1.00 93.12 323 GLY A CA 1
ATOM 2484 C C . GLY A 1 323 ? -8.047 -16.911 -1.613 1.00 93.12 323 GLY A C 1
ATOM 2485 O O . GLY A 1 323 ? -7.349 -16.824 -0.598 1.00 93.12 323 GLY A O 1
ATOM 2486 N N . GLU A 1 324 ? -7.594 -16.619 -2.829 1.00 95.62 324 GLU A N 1
ATOM 2487 C CA . GLU A 1 324 ? -6.252 -16.099 -3.103 1.00 95.62 324 GLU A CA 1
ATOM 2488 C C . GLU A 1 324 ? -6.139 -14.608 -2.746 1.00 95.62 324 GLU A C 1
ATOM 2490 O O . GLU A 1 324 ? -7.102 -13.844 -2.830 1.00 95.62 324 GLU A O 1
ATOM 2495 N N . ILE A 1 325 ? -4.944 -14.204 -2.323 1.00 94.50 325 ILE A N 1
ATOM 2496 C CA . ILE A 1 325 ? -4.582 -12.847 -1.917 1.00 94.50 325 ILE A CA 1
ATOM 2497 C C . ILE A 1 325 ? -3.231 -12.512 -2.550 1.00 94.50 325 ILE A C 1
ATOM 2499 O O . ILE A 1 325 ? -2.250 -13.232 -2.358 1.00 94.50 325 ILE A O 1
ATOM 2503 N N . GLU A 1 326 ? -3.170 -11.376 -3.241 1.00 93.81 326 GLU A N 1
ATOM 2504 C CA . GLU A 1 326 ? -1.931 -10.775 -3.729 1.00 93.81 326 GLU A CA 1
ATOM 2505 C C . GLU A 1 326 ? -1.675 -9.447 -3.000 1.00 93.81 326 GLU A C 1
ATOM 2507 O O . GLU A 1 326 ? -2.556 -8.591 -2.919 1.00 93.81 326 GLU A O 1
ATOM 2512 N N . LEU A 1 327 ? -0.472 -9.271 -2.445 1.00 92.06 327 LEU A N 1
ATOM 2513 C CA . LEU A 1 327 ? -0.083 -8.074 -1.693 1.00 92.06 327 LEU A CA 1
ATOM 2514 C C . LEU A 1 327 ? 1.298 -7.571 -2.111 1.00 92.06 327 LEU A C 1
ATOM 2516 O O . LEU A 1 327 ? 2.222 -8.354 -2.318 1.00 92.06 327 LEU A O 1
ATOM 2520 N N . TYR A 1 328 ? 1.464 -6.249 -2.118 1.00 90.12 328 TYR A N 1
ATOM 2521 C CA . TYR A 1 328 ? 2.757 -5.590 -2.303 1.00 90.12 328 TYR A CA 1
ATOM 2522 C C . TYR A 1 328 ? 3.310 -5.164 -0.936 1.00 90.12 328 TYR A C 1
ATOM 2524 O O . TYR A 1 328 ? 2.807 -4.231 -0.313 1.00 90.12 328 TYR A O 1
ATOM 2532 N N . LEU A 1 329 ? 4.351 -5.844 -0.451 1.00 88.06 329 LEU A N 1
ATOM 2533 C CA . LEU A 1 329 ? 4.952 -5.669 0.880 1.00 88.06 329 LEU A CA 1
ATOM 2534 C C . LEU A 1 329 ? 6.112 -4.652 0.877 1.00 88.06 329 LEU A C 1
ATOM 2536 O O . LEU A 1 329 ? 7.172 -4.870 1.476 1.00 88.06 329 LEU A O 1
ATOM 2540 N N . GLY A 1 330 ? 5.895 -3.527 0.192 1.00 86.19 330 GLY A N 1
ATOM 2541 C CA . GLY A 1 330 ? 6.856 -2.431 0.052 1.00 86.19 330 GLY A CA 1
ATOM 2542 C C . GLY A 1 330 ? 8.043 -2.732 -0.873 1.00 86.19 330 GLY A C 1
ATOM 2543 O O . GLY A 1 330 ? 8.106 -3.774 -1.525 1.00 86.19 330 GLY A O 1
ATOM 2544 N N . VAL A 1 331 ? 8.976 -1.781 -0.931 1.00 90.19 331 VAL A N 1
ATOM 2545 C CA . VAL A 1 331 ? 10.199 -1.846 -1.749 1.00 90.19 331 VAL A CA 1
ATOM 2546 C C . VAL A 1 331 ? 11.277 -2.692 -1.053 1.00 90.19 331 VAL A C 1
ATOM 2548 O O . VAL A 1 331 ? 11.343 -2.744 0.178 1.00 90.19 331 VAL A O 1
ATOM 2551 N N . GLU A 1 332 ? 12.120 -3.356 -1.843 1.00 91.12 332 GLU A N 1
ATOM 2552 C CA . GLU A 1 332 ? 13.328 -4.055 -1.401 1.00 91.12 332 GLU A CA 1
ATOM 2553 C C . GLU A 1 332 ? 14.579 -3.427 -2.035 1.00 91.12 332 GLU A C 1
ATOM 2555 O O . GLU A 1 332 ? 15.049 -3.866 -3.082 1.00 91.12 332 GLU A O 1
ATOM 2560 N N . ASP A 1 333 ? 15.160 -2.422 -1.373 1.00 91.19 333 ASP A N 1
ATOM 2561 C CA . ASP A 1 333 ? 16.340 -1.683 -1.864 1.00 91.19 333 ASP A CA 1
ATOM 2562 C C . ASP A 1 333 ? 17.601 -2.558 -2.032 1.00 91.19 333 ASP A C 1
ATOM 2564 O O . ASP A 1 333 ? 18.592 -2.143 -2.644 1.00 91.19 333 ASP A O 1
ATOM 2568 N N . ARG A 1 334 ? 17.595 -3.782 -1.478 1.00 93.75 334 ARG A N 1
ATOM 2569 C CA . ARG A 1 334 ? 18.664 -4.773 -1.667 1.00 93.75 334 ARG A CA 1
ATOM 2570 C C . ARG A 1 334 ? 18.578 -5.487 -3.019 1.00 93.75 334 ARG A C 1
ATOM 2572 O O . ARG A 1 334 ? 19.533 -6.173 -3.368 1.00 93.75 334 ARG A O 1
ATOM 2579 N N . ILE A 1 335 ? 17.512 -5.324 -3.800 1.00 96.81 335 ILE A N 1
ATOM 2580 C CA . ILE A 1 335 ? 17.481 -5.740 -5.207 1.00 96.81 335 ILE A CA 1
ATOM 2581 C C . ILE A 1 335 ? 17.402 -4.472 -6.049 1.00 96.81 335 ILE A C 1
ATOM 2583 O O . ILE A 1 335 ? 16.412 -3.746 -6.021 1.00 96.81 335 ILE A O 1
ATOM 2587 N N . ARG A 1 336 ? 18.472 -4.182 -6.787 1.00 97.56 336 ARG A N 1
ATOM 2588 C CA . ARG A 1 336 ? 18.567 -2.964 -7.594 1.00 97.56 336 ARG A CA 1
ATOM 2589 C C . ARG A 1 336 ? 18.143 -3.214 -9.024 1.00 97.56 336 ARG A C 1
ATOM 2591 O O . ARG A 1 336 ? 18.440 -4.265 -9.595 1.00 97.56 336 ARG A O 1
ATOM 2598 N N . VAL A 1 337 ? 17.538 -2.184 -9.598 1.00 98.19 337 VAL A N 1
ATOM 2599 C CA . VAL A 1 337 ? 17.170 -2.106 -11.003 1.00 98.19 337 VAL A CA 1
ATOM 2600 C C . VAL A 1 337 ? 17.469 -0.704 -11.532 1.00 98.19 337 VAL A C 1
ATOM 2602 O O . VAL A 1 337 ? 17.157 0.281 -10.876 1.00 98.19 337 VAL A O 1
ATOM 2605 N N . GLU A 1 338 ? 18.085 -0.619 -12.706 1.00 97.69 338 GLU A N 1
ATOM 2606 C CA . GLU A 1 338 ? 18.369 0.627 -13.438 1.00 97.69 338 GLU A CA 1
ATOM 2607 C C . GLU A 1 338 ? 17.917 0.441 -14.892 1.00 97.69 338 GLU A C 1
ATOM 2609 O O . GLU A 1 338 ? 18.095 -0.656 -15.424 1.00 97.69 338 GLU A O 1
ATOM 2614 N N . ARG A 1 339 ? 17.381 1.471 -15.558 1.00 97.44 339 ARG A N 1
ATOM 2615 C CA . ARG A 1 339 ? 16.848 1.415 -16.931 1.00 97.44 339 ARG A CA 1
ATOM 2616 C C . ARG A 1 339 ? 17.427 2.525 -17.810 1.00 97.44 339 ARG A C 1
ATOM 2618 O O . ARG A 1 339 ? 16.903 3.633 -17.910 1.00 97.44 339 ARG A O 1
ATOM 2625 N N . GLU A 1 340 ? 18.467 2.195 -18.564 1.00 97.38 340 GLU A N 1
ATOM 2626 C CA . GLU A 1 340 ? 19.201 3.159 -19.383 1.00 97.38 340 GLU A CA 1
ATOM 2627 C C . GLU A 1 340 ? 18.808 3.097 -20.867 1.00 97.38 340 GLU A C 1
ATOM 2629 O O . GLU A 1 340 ? 18.796 2.032 -21.487 1.00 97.38 340 GLU A O 1
ATOM 2634 N N . LEU A 1 341 ? 18.555 4.260 -21.479 1.00 96.62 341 LEU A N 1
ATOM 2635 C CA . LEU A 1 341 ? 18.480 4.396 -22.937 1.00 96.62 341 LEU A CA 1
ATOM 2636 C C . LEU A 1 341 ? 19.903 4.342 -23.516 1.00 96.62 341 LEU A C 1
ATOM 2638 O O . LEU A 1 341 ? 20.676 5.284 -23.356 1.00 96.62 341 LEU A O 1
ATOM 2642 N N . LYS A 1 342 ? 20.249 3.249 -24.202 1.00 97.00 342 LYS A N 1
ATOM 2643 C CA . LYS A 1 342 ? 21.576 3.041 -24.809 1.00 97.00 342 LYS A CA 1
ATOM 2644 C C . LYS A 1 342 ? 21.655 3.470 -26.265 1.00 97.00 342 LYS A C 1
ATOM 2646 O O . LYS A 1 342 ? 22.722 3.874 -26.720 1.00 97.00 342 LYS A O 1
ATOM 2651 N N . ARG A 1 343 ? 20.548 3.363 -27.000 1.00 94.75 343 ARG A N 1
ATOM 2652 C CA . ARG A 1 343 ? 20.493 3.630 -28.439 1.00 94.75 343 ARG A CA 1
ATOM 2653 C C . ARG A 1 343 ? 19.247 4.433 -28.776 1.00 94.75 343 ARG A C 1
ATOM 2655 O O . ARG A 1 343 ? 18.144 4.052 -28.397 1.00 94.75 343 ARG A O 1
ATOM 2662 N N . ARG A 1 344 ? 19.434 5.528 -29.512 1.00 95.12 344 ARG A N 1
ATOM 2663 C CA . ARG A 1 344 ? 18.360 6.300 -30.142 1.00 95.12 344 ARG A CA 1
ATOM 2664 C C . ARG A 1 344 ? 18.849 6.794 -31.495 1.00 95.12 344 ARG A C 1
ATOM 2666 O O . ARG A 1 344 ? 19.615 7.750 -31.569 1.00 95.12 344 ARG A O 1
ATOM 2673 N N . GLU A 1 345 ? 18.419 6.129 -32.554 1.00 94.00 345 GLU A N 1
ATOM 2674 C CA . GLU A 1 345 ? 18.877 6.389 -33.920 1.00 94.00 345 GLU A CA 1
ATOM 2675 C C . GLU A 1 345 ? 17.687 6.646 -34.843 1.00 94.00 345 GLU A C 1
ATOM 2677 O O . GLU A 1 345 ? 16.616 6.073 -34.667 1.00 94.00 345 GLU A O 1
ATOM 2682 N N . VAL A 1 346 ? 17.873 7.513 -35.836 1.00 91.31 346 VAL A N 1
ATOM 2683 C CA . VAL A 1 346 ? 16.887 7.773 -36.892 1.00 91.31 346 VAL A CA 1
ATOM 2684 C C . VAL A 1 346 ? 17.522 7.379 -38.215 1.00 91.31 346 VAL A C 1
ATOM 2686 O O . VAL A 1 346 ? 18.651 7.790 -38.498 1.00 91.31 346 VAL A O 1
ATOM 2689 N N . ASP A 1 347 ? 16.801 6.605 -39.024 1.00 86.44 347 ASP A N 1
ATOM 2690 C CA . ASP A 1 347 ? 17.289 6.183 -40.336 1.00 86.44 347 ASP A CA 1
ATOM 2691 C C . ASP A 1 347 ? 17.627 7.400 -41.210 1.00 86.44 347 ASP A C 1
ATOM 2693 O O . ASP A 1 347 ? 16.802 8.289 -41.435 1.00 86.44 347 ASP A O 1
ATOM 2697 N N . LYS A 1 348 ? 18.857 7.428 -41.739 1.00 75.56 348 LYS A N 1
ATOM 2698 C CA . LYS A 1 348 ? 19.334 8.493 -42.643 1.00 75.56 348 LYS A CA 1
ATOM 2699 C C . LYS A 1 348 ? 18.713 8.408 -44.043 1.00 75.56 348 LYS A C 1
ATOM 2701 O O . LYS A 1 348 ? 18.810 9.363 -44.808 1.00 75.56 348 LYS A O 1
ATOM 2706 N N . SER A 1 349 ? 18.126 7.261 -44.388 1.00 69.62 349 SER A N 1
ATOM 2707 C CA . SER A 1 349 ? 17.524 6.979 -45.691 1.00 69.62 349 SER A CA 1
ATOM 2708 C C . SER A 1 349 ? 16.002 6.963 -45.583 1.00 69.62 349 SER A C 1
ATOM 2710 O O . SER A 1 349 ? 15.436 6.186 -44.817 1.00 69.62 349 SER A O 1
ATOM 2712 N N . LEU A 1 350 ? 15.335 7.798 -46.378 1.00 66.25 350 LEU A N 1
ATOM 2713 C CA . LEU A 1 350 ? 13.877 7.841 -46.468 1.00 66.25 350 LEU A CA 1
ATOM 2714 C C . LEU A 1 350 ? 13.393 6.825 -47.505 1.00 66.25 350 LEU A C 1
ATOM 2716 O O . LEU A 1 350 ? 13.263 7.132 -48.690 1.00 66.25 350 LEU A O 1
ATOM 2720 N N . ILE A 1 351 ? 13.116 5.602 -47.058 1.00 67.75 351 ILE A N 1
ATOM 2721 C CA . ILE A 1 351 ? 12.566 4.549 -47.917 1.00 67.75 351 ILE A CA 1
ATOM 2722 C C . ILE A 1 351 ? 11.035 4.655 -47.901 1.00 67.75 351 ILE A C 1
ATOM 2724 O O . ILE A 1 351 ? 10.389 4.371 -46.894 1.00 67.75 351 ILE A O 1
ATOM 2728 N N . GLY A 1 352 ? 10.446 5.076 -49.024 1.00 77.25 352 GLY A N 1
ATOM 2729 C CA . GLY A 1 352 ? 8.988 5.110 -49.208 1.00 77.25 352 GLY A CA 1
ATOM 2730 C C . GLY A 1 352 ? 8.243 6.177 -48.392 1.00 77.25 352 GLY A C 1
ATOM 2731 O O . GLY A 1 352 ? 7.097 5.950 -48.021 1.00 77.25 352 GLY A O 1
ATOM 2732 N N . GLY A 1 353 ? 8.878 7.313 -48.075 1.00 84.19 353 GLY A N 1
ATOM 2733 C CA . GLY A 1 353 ? 8.240 8.425 -47.342 1.00 84.19 353 GLY A CA 1
ATOM 2734 C C . GLY A 1 353 ? 7.991 8.161 -45.850 1.00 84.19 353 GLY A C 1
ATOM 2735 O O . GLY A 1 353 ? 7.311 8.941 -45.179 1.00 84.19 353 GLY A O 1
ATOM 2736 N N . LYS A 1 354 ? 8.539 7.066 -45.317 1.00 88.50 354 LYS A N 1
ATOM 2737 C CA . LYS A 1 354 ? 8.442 6.694 -43.905 1.00 88.50 354 LYS A CA 1
ATOM 2738 C C . LYS A 1 354 ? 9.713 7.060 -43.148 1.00 88.50 354 LYS A C 1
ATOM 2740 O O . LYS A 1 354 ? 10.819 6.962 -43.678 1.00 88.50 354 LYS A O 1
ATOM 2745 N N . ARG A 1 355 ? 9.546 7.437 -41.882 1.00 89.81 355 ARG A N 1
ATOM 2746 C CA . ARG A 1 355 ? 10.618 7.612 -40.903 1.00 89.81 355 ARG A CA 1
ATOM 2747 C C . ARG A 1 355 ? 10.653 6.396 -39.983 1.00 89.81 355 ARG A C 1
ATOM 2749 O O . ARG A 1 355 ? 9.608 5.964 -39.501 1.00 89.81 355 ARG A O 1
ATOM 2756 N N . ARG A 1 356 ? 11.856 5.885 -39.714 1.00 92.94 356 ARG A N 1
ATOM 2757 C CA . ARG A 1 356 ? 12.119 4.871 -38.686 1.00 92.94 356 ARG A CA 1
ATOM 2758 C C . ARG A 1 356 ? 12.977 5.454 -37.581 1.00 92.94 356 ARG A C 1
ATOM 2760 O O . ARG A 1 356 ? 13.920 6.199 -37.857 1.00 92.94 356 ARG A O 1
ATOM 2767 N N . VAL A 1 357 ? 12.628 5.116 -36.347 1.00 93.88 357 VAL A N 1
ATOM 2768 C CA . VAL A 1 357 ? 13.387 5.465 -35.147 1.00 93.88 357 VAL A CA 1
ATOM 2769 C C . VAL A 1 357 ? 13.646 4.185 -34.364 1.00 93.88 357 VAL A C 1
ATOM 2771 O O . VAL A 1 357 ? 12.699 3.483 -34.014 1.00 93.88 357 VAL A O 1
ATOM 2774 N N . HIS A 1 358 ? 14.916 3.893 -34.107 1.00 95.62 358 HIS A N 1
ATOM 2775 C CA . HIS A 1 358 ? 15.375 2.726 -33.360 1.00 95.62 358 HIS A CA 1
ATOM 2776 C C . HIS A 1 358 ? 15.687 3.136 -31.925 1.00 95.62 358 HIS A C 1
ATOM 2778 O O . HIS A 1 358 ? 16.415 4.106 -31.696 1.00 95.62 358 HIS A 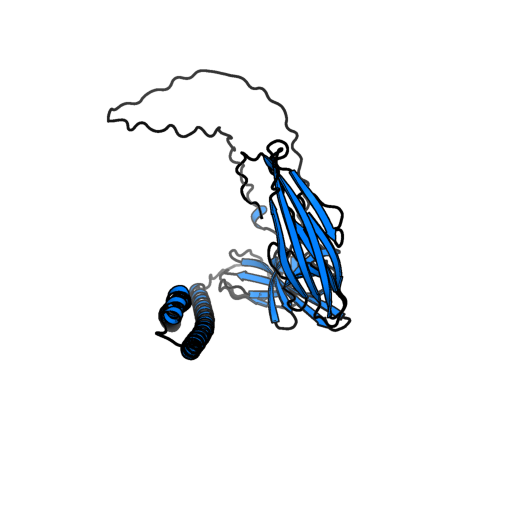O 1
ATOM 2784 N N . TYR A 1 359 ? 15.150 2.379 -30.977 1.00 96.62 359 TYR A N 1
ATOM 2785 C CA . TYR A 1 359 ? 15.335 2.547 -29.544 1.00 96.62 359 TYR A CA 1
ATOM 2786 C C . TYR A 1 359 ? 15.942 1.273 -28.970 1.00 96.62 359 TYR A C 1
ATOM 2788 O O . TYR A 1 359 ? 15.416 0.196 -29.223 1.00 96.62 359 TYR A O 1
ATOM 2796 N N . GLY A 1 360 ? 17.007 1.398 -28.181 1.00 97.19 360 GLY A N 1
ATOM 2797 C CA . GLY A 1 360 ? 17.625 0.283 -27.462 1.00 97.19 360 GLY A CA 1
ATOM 2798 C C . GLY A 1 360 ? 17.790 0.622 -25.988 1.00 97.19 360 GLY A C 1
ATOM 2799 O O . GLY A 1 360 ? 18.426 1.627 -25.651 1.00 97.19 360 GLY A O 1
ATOM 2800 N N . TYR A 1 361 ? 17.217 -0.208 -25.120 1.00 97.81 361 TYR A N 1
ATOM 2801 C CA . TYR A 1 361 ? 17.268 -0.068 -23.666 1.00 97.81 361 TYR A CA 1
ATOM 2802 C C . TYR A 1 361 ? 18.106 -1.178 -23.029 1.00 97.81 361 TYR A C 1
ATOM 2804 O O . TYR A 1 361 ? 18.111 -2.319 -23.490 1.00 97.81 361 TYR A O 1
ATOM 2812 N N . GLU A 1 362 ? 18.800 -0.832 -21.948 1.00 98.31 362 GLU A N 1
ATOM 2813 C CA . GLU A 1 362 ? 19.513 -1.762 -21.076 1.00 98.31 362 GLU A CA 1
ATOM 2814 C C . GLU A 1 362 ? 18.961 -1.638 -19.658 1.00 98.31 362 GLU A C 1
ATOM 2816 O O . GLU A 1 362 ? 19.012 -0.559 -19.067 1.00 98.31 362 GLU A O 1
ATOM 2821 N N . LEU A 1 363 ? 18.455 -2.743 -19.115 1.00 98.38 363 LEU A N 1
ATOM 2822 C CA . LEU A 1 363 ? 18.064 -2.849 -17.717 1.00 98.38 363 LEU A CA 1
ATOM 2823 C C . LEU A 1 363 ? 19.156 -3.614 -16.973 1.00 98.38 363 LEU A C 1
ATOM 2825 O O . LEU A 1 363 ? 19.490 -4.742 -17.351 1.00 98.38 363 LEU A O 1
ATOM 2829 N N . LYS A 1 364 ? 19.711 -3.023 -15.915 1.00 98.44 364 LYS A N 1
ATOM 2830 C CA . LYS A 1 364 ? 20.708 -3.671 -15.053 1.00 98.44 364 LYS A CA 1
ATOM 2831 C C . LYS A 1 364 ? 20.035 -4.129 -13.771 1.00 98.44 364 LYS A C 1
ATOM 2833 O O . LYS A 1 364 ? 19.323 -3.348 -13.153 1.00 98.44 364 LYS A O 1
ATOM 2838 N N . LEU A 1 365 ? 20.281 -5.374 -13.381 1.00 98.44 365 LEU A N 1
ATOM 2839 C CA . LEU A 1 365 ? 19.686 -6.022 -12.215 1.00 98.44 365 LEU A CA 1
ATOM 2840 C C . LEU A 1 365 ? 20.808 -6.503 -11.293 1.00 98.44 365 LEU A C 1
ATOM 2842 O O . LEU A 1 365 ? 21.752 -7.131 -11.772 1.00 98.44 365 LEU A O 1
ATOM 2846 N N . GLU A 1 366 ? 20.724 -6.228 -9.992 1.00 98.19 366 GLU A N 1
ATOM 2847 C CA . GLU A 1 366 ? 21.707 -6.667 -8.988 1.00 98.19 366 GLU A CA 1
ATOM 2848 C C . GLU A 1 366 ? 20.991 -7.155 -7.722 1.00 98.19 366 GLU A C 1
ATOM 2850 O O . GLU A 1 366 ? 20.286 -6.385 -7.073 1.00 98.19 366 GLU A O 1
ATOM 2855 N N . ASN A 1 367 ? 21.204 -8.418 -7.340 1.00 97.69 367 ASN A N 1
ATOM 2856 C CA . ASN A 1 367 ? 20.693 -8.972 -6.084 1.00 97.69 367 ASN A CA 1
ATOM 2857 C C . ASN A 1 367 ? 21.750 -8.852 -4.970 1.00 97.69 367 ASN A C 1
ATOM 2859 O O . ASN A 1 367 ? 22.742 -9.574 -4.982 1.00 97.69 367 ASN A O 1
ATOM 2863 N N . LEU A 1 368 ? 21.542 -7.986 -3.977 1.00 95.88 368 LEU A N 1
ATOM 2864 C CA . LEU A 1 368 ? 22.423 -7.823 -2.807 1.00 95.88 368 LEU A CA 1
ATOM 2865 C C . LEU A 1 368 ? 21.991 -8.658 -1.588 1.00 95.88 368 LEU A C 1
ATOM 2867 O O . LEU A 1 368 ? 22.630 -8.576 -0.535 1.00 95.88 368 LEU A O 1
ATOM 2871 N N . LEU A 1 369 ? 20.924 -9.453 -1.700 1.00 91.62 369 LEU A N 1
ATOM 2872 C CA . LEU A 1 369 ? 20.475 -10.353 -0.639 1.00 91.62 369 LEU A CA 1
ATOM 2873 C C . LEU A 1 369 ? 21.454 -11.530 -0.458 1.00 91.62 369 LEU A C 1
ATOM 2875 O O . LEU A 1 369 ? 22.167 -11.916 -1.388 1.00 91.62 369 LEU A O 1
ATOM 2879 N N . PRO A 1 370 ? 21.496 -12.141 0.742 1.00 90.50 370 PRO A N 1
ATOM 2880 C CA . PRO A 1 370 ? 22.271 -13.359 0.985 1.00 90.50 370 PRO A CA 1
ATOM 2881 C C . PRO A 1 370 ? 21.628 -14.620 0.376 1.00 90.50 370 PRO A C 1
ATOM 2883 O O . PRO A 1 370 ? 22.254 -15.678 0.386 1.00 90.50 370 PRO A O 1
ATOM 2886 N N . SER A 1 371 ? 20.396 -14.521 -0.130 1.00 90.31 371 SER A N 1
ATOM 2887 C CA . SER A 1 371 ? 19.607 -15.593 -0.744 1.00 90.31 371 SER A CA 1
ATOM 2888 C C . SER A 1 371 ? 19.411 -15.360 -2.243 1.00 90.31 371 SER A C 1
ATOM 2890 O O . SER A 1 371 ? 19.482 -14.228 -2.724 1.00 90.31 371 SER A O 1
ATOM 2892 N N . ALA A 1 372 ? 19.155 -16.439 -2.986 1.00 93.50 372 ALA A N 1
ATOM 2893 C CA . ALA A 1 372 ? 18.631 -16.313 -4.340 1.00 93.50 372 ALA A CA 1
ATOM 2894 C C . ALA A 1 372 ? 17.206 -15.735 -4.296 1.00 93.50 372 ALA A C 1
ATOM 2896 O O . ALA A 1 372 ? 16.495 -15.938 -3.309 1.00 93.50 372 ALA A O 1
ATOM 2897 N N . VAL A 1 373 ? 16.804 -15.031 -5.351 1.00 94.06 373 VAL A N 1
ATOM 2898 C CA . VAL A 1 373 ? 15.448 -14.488 -5.513 1.00 94.06 373 VAL A CA 1
ATOM 2899 C C . VAL A 1 373 ? 14.921 -14.760 -6.909 1.00 94.06 373 VAL A C 1
ATOM 2901 O O . VAL A 1 373 ? 15.691 -14.725 -7.865 1.00 94.06 373 VAL A O 1
ATOM 2904 N N . HIS A 1 374 ? 13.618 -14.988 -7.018 1.00 95.75 374 HIS A N 1
ATOM 2905 C CA . HIS A 1 374 ? 12.902 -14.884 -8.282 1.00 95.75 374 HIS A CA 1
ATOM 2906 C C . HIS A 1 374 ? 12.516 -13.414 -8.498 1.00 95.75 374 HIS A C 1
ATOM 2908 O O . HIS A 1 374 ? 12.125 -12.744 -7.543 1.00 95.75 374 HIS A O 1
ATOM 2914 N N . LEU A 1 375 ? 12.694 -12.886 -9.708 1.00 97.19 375 LEU A N 1
ATOM 2915 C CA . LEU A 1 375 ? 12.369 -11.504 -10.050 1.00 97.19 375 LEU A CA 1
ATOM 2916 C C . LEU A 1 375 ? 11.614 -11.454 -11.378 1.00 97.19 375 LEU A C 1
ATOM 2918 O O . LEU A 1 375 ? 12.175 -11.765 -12.429 1.00 97.19 375 LEU A O 1
ATOM 2922 N N . THR A 1 376 ? 10.375 -10.978 -11.323 1.00 97.06 376 THR A N 1
ATOM 2923 C CA . THR A 1 376 ? 9.585 -10.598 -12.495 1.00 97.06 376 THR A CA 1
ATOM 2924 C C . THR A 1 376 ? 9.891 -9.146 -12.878 1.00 97.06 376 THR A C 1
ATOM 2926 O O . THR A 1 376 ? 9.790 -8.234 -12.056 1.00 97.06 376 THR A O 1
ATOM 2929 N N . VAL A 1 377 ? 10.260 -8.900 -14.133 1.00 97.44 377 VAL A N 1
ATOM 2930 C CA . VAL A 1 377 ? 10.511 -7.555 -14.670 1.00 97.44 377 VAL A CA 1
ATOM 2931 C C . VAL A 1 377 ? 9.525 -7.265 -15.792 1.00 97.44 377 VAL A C 1
ATOM 2933 O O . VAL A 1 377 ? 9.479 -8.006 -16.770 1.00 97.44 377 VAL A O 1
ATOM 2936 N N . HIS A 1 378 ? 8.794 -6.159 -15.664 1.00 96.12 378 HIS A N 1
ATOM 2937 C CA . HIS A 1 378 ? 7.858 -5.647 -16.658 1.00 96.12 378 HIS A CA 1
ATOM 2938 C C . HIS A 1 378 ? 8.433 -4.397 -17.342 1.00 96.12 378 HIS A C 1
ATOM 2940 O O . HIS A 1 378 ? 8.746 -3.393 -16.695 1.00 96.12 378 HIS A O 1
ATOM 2946 N N . ASP A 1 379 ? 8.519 -4.408 -18.668 1.00 94.25 379 ASP A N 1
ATOM 2947 C CA . ASP A 1 379 ? 8.734 -3.210 -19.486 1.00 94.25 379 ASP A CA 1
ATOM 2948 C C . ASP A 1 379 ? 7.734 -3.195 -20.654 1.00 94.25 379 ASP A C 1
ATOM 2950 O O . ASP A 1 379 ? 6.847 -4.040 -20.755 1.00 94.25 379 ASP A O 1
ATOM 2954 N N . GLN A 1 380 ? 7.816 -2.200 -21.532 1.00 92.56 380 GLN A N 1
ATOM 2955 C CA . GLN A 1 380 ? 6.884 -2.057 -22.645 1.00 92.56 380 GLN A CA 1
ATOM 2956 C C . GLN A 1 380 ? 7.494 -1.283 -23.814 1.00 92.56 380 GLN A C 1
ATOM 2958 O O . GLN A 1 380 ? 8.238 -0.312 -23.640 1.00 92.56 380 GLN A O 1
ATOM 2963 N N . MET A 1 381 ? 7.076 -1.644 -25.023 1.00 92.44 381 MET A N 1
ATOM 2964 C CA . MET A 1 381 ? 7.223 -0.783 -26.198 1.00 92.44 381 MET A CA 1
ATOM 2965 C C . MET A 1 381 ? 5.981 0.126 -26.320 1.00 92.44 381 MET A C 1
ATOM 2967 O O . MET A 1 381 ? 4.916 -0.201 -25.790 1.00 92.44 381 MET A O 1
ATOM 2971 N N . PRO A 1 382 ? 6.054 1.276 -27.014 1.00 91.19 382 PRO A N 1
ATOM 2972 C CA . PRO A 1 382 ? 4.858 2.061 -27.320 1.00 91.19 382 PRO A CA 1
ATOM 2973 C C . PRO A 1 382 ? 3.858 1.255 -28.168 1.00 91.19 382 PRO A C 1
ATOM 2975 O O . PRO A 1 382 ? 4.244 0.404 -28.968 1.00 91.19 382 PRO A O 1
ATOM 2978 N N . VAL A 1 383 ? 2.564 1.558 -28.043 1.00 90.88 383 VAL A N 1
ATOM 2979 C CA . VAL A 1 383 ? 1.503 0.995 -28.898 1.00 90.88 383 VAL A CA 1
ATOM 2980 C C . VAL A 1 383 ? 1.092 2.036 -29.936 1.00 90.88 383 VAL A C 1
ATOM 2982 O O . VAL A 1 383 ? 0.714 3.156 -29.587 1.00 90.88 383 VAL A O 1
ATOM 2985 N N . GLY A 1 384 ? 1.148 1.671 -31.219 1.00 88.62 384 GLY A N 1
ATOM 2986 C CA . GLY A 1 384 ? 0.684 2.527 -32.311 1.00 88.62 384 GLY A CA 1
ATOM 2987 C C . GLY A 1 384 ? -0.835 2.703 -32.268 1.00 88.62 384 GLY A C 1
ATOM 2988 O O . GLY A 1 384 ? -1.574 1.758 -32.516 1.00 88.62 384 GLY A O 1
ATOM 2989 N N . ARG A 1 385 ? -1.313 3.922 -31.980 1.00 88.94 385 ARG A N 1
ATOM 2990 C CA . ARG A 1 385 ? -2.750 4.280 -31.991 1.00 88.94 385 ARG A CA 1
ATOM 2991 C C . ARG A 1 385 ? -3.246 4.798 -33.353 1.00 88.94 385 ARG A C 1
ATOM 2993 O O . ARG A 1 385 ? -4.238 5.514 -33.420 1.00 88.94 385 ARG A O 1
ATOM 3000 N N . HIS A 1 386 ? -2.534 4.469 -34.428 1.00 91.44 386 HIS A N 1
ATOM 3001 C CA . HIS A 1 386 ? -2.879 4.802 -35.809 1.00 91.44 386 HIS A CA 1
ATOM 3002 C C . HIS A 1 386 ? -2.362 3.686 -36.720 1.00 91.44 386 HIS A C 1
ATOM 3004 O O . HIS A 1 386 ? -1.288 3.143 -36.457 1.00 91.44 386 HIS A O 1
ATOM 3010 N N . GLU A 1 387 ? -3.084 3.354 -37.789 1.00 90.25 387 GLU A N 1
ATOM 3011 C CA . GLU A 1 387 ? -2.754 2.207 -38.646 1.00 90.25 387 GLU A CA 1
ATOM 3012 C C . GLU A 1 387 ? -1.358 2.304 -39.285 1.00 90.25 387 GLU A C 1
ATOM 3014 O O . GLU A 1 387 ? -0.642 1.304 -39.347 1.00 90.25 387 GLU A O 1
ATOM 3019 N N . ASP A 1 388 ? -0.930 3.507 -39.672 1.00 91.12 388 ASP A N 1
ATOM 3020 C CA . ASP A 1 388 ? 0.406 3.769 -40.224 1.00 91.12 388 ASP A CA 1
ATOM 3021 C C . ASP A 1 388 ? 1.561 3.757 -39.209 1.00 91.12 388 ASP A C 1
ATOM 3023 O O . ASP A 1 388 ? 2.722 3.771 -39.623 1.00 91.12 388 ASP A O 1
ATOM 3027 N N . ILE A 1 389 ? 1.287 3.743 -37.898 1.00 92.38 389 ILE A N 1
ATOM 3028 C CA . ILE A 1 389 ? 2.334 3.667 -36.870 1.00 92.38 389 ILE A CA 1
ATOM 3029 C C . ILE A 1 389 ? 2.599 2.192 -36.571 1.00 92.38 389 ILE A C 1
ATOM 3031 O O . ILE A 1 389 ? 1.818 1.531 -35.886 1.00 92.38 389 ILE A O 1
ATOM 3035 N N . LYS A 1 390 ? 3.720 1.666 -37.071 1.00 92.50 390 LYS A N 1
ATOM 3036 C CA . LYS A 1 390 ? 4.146 0.284 -36.820 1.00 92.50 390 LYS A CA 1
ATOM 3037 C C . LYS A 1 390 ? 5.260 0.264 -35.780 1.00 92.50 390 LYS A C 1
ATOM 3039 O O . LYS A 1 390 ? 6.320 0.849 -35.988 1.00 92.50 390 LYS A O 1
ATOM 3044 N N . VAL A 1 391 ? 5.033 -0.446 -34.679 1.00 93.19 391 VAL A N 1
ATOM 3045 C CA . VAL A 1 391 ? 6.052 -0.727 -33.657 1.00 93.19 391 VAL A CA 1
ATOM 3046 C C . VAL A 1 391 ? 6.444 -2.193 -33.770 1.00 93.19 391 VAL A C 1
ATOM 3048 O O . VAL A 1 391 ? 5.574 -3.047 -33.941 1.00 93.19 391 VAL A O 1
ATOM 3051 N N . LYS A 1 392 ? 7.744 -2.490 -33.727 1.00 92.31 392 LYS A N 1
ATOM 3052 C CA . LYS A 1 392 ? 8.262 -3.856 -33.860 1.00 92.31 392 LYS A CA 1
ATOM 3053 C C . LYS A 1 392 ? 9.482 -4.056 -32.965 1.00 92.31 392 LYS A C 1
ATOM 3055 O O . LYS A 1 392 ? 10.446 -3.303 -33.084 1.00 92.31 392 LYS A O 1
ATOM 3060 N N . LEU A 1 393 ? 9.460 -5.114 -32.154 1.00 93.31 393 LEU A N 1
ATOM 3061 C CA . LEU A 1 393 ? 10.637 -5.616 -31.446 1.00 93.31 393 LEU A CA 1
ATOM 3062 C C . LEU A 1 393 ? 11.669 -6.134 -32.463 1.00 93.31 393 LEU A C 1
ATOM 3064 O O . LEU A 1 393 ? 11.351 -6.965 -33.318 1.00 93.31 393 LEU A O 1
ATOM 3068 N N . GLU A 1 394 ? 12.895 -5.627 -32.391 1.00 94.25 394 GLU A N 1
ATOM 3069 C CA . GLU A 1 394 ? 14.012 -6.035 -33.248 1.00 94.25 394 GLU A CA 1
ATOM 3070 C C . GLU A 1 394 ? 14.841 -7.136 -32.583 1.00 94.25 394 GLU A C 1
ATOM 3072 O O . GLU A 1 394 ? 15.151 -8.143 -33.219 1.00 94.25 394 GLU A O 1
ATOM 3077 N N . ALA A 1 395 ? 15.157 -6.963 -31.298 1.00 94.38 395 ALA A N 1
ATOM 3078 C CA . ALA A 1 395 ? 15.903 -7.922 -30.494 1.00 94.38 395 ALA A CA 1
ATOM 3079 C C . ALA A 1 395 ?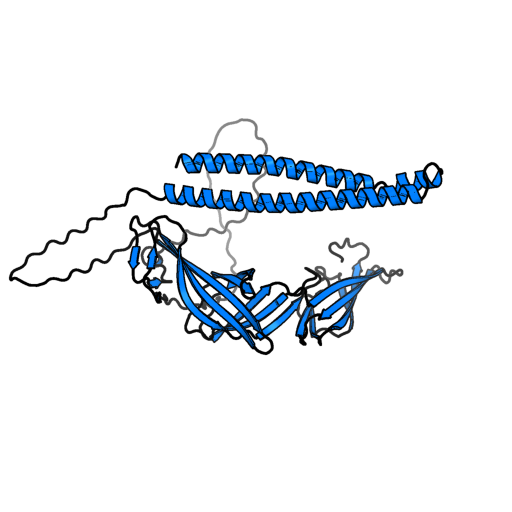 15.513 -7.823 -29.013 1.00 94.38 395 ALA A C 1
ATOM 3081 O O . ALA A 1 395 ? 15.151 -6.754 -28.530 1.00 94.38 395 ALA A O 1
ATOM 3082 N N . ALA A 1 396 ? 15.635 -8.932 -28.282 1.00 95.50 396 ALA A N 1
ATOM 3083 C CA . ALA A 1 396 ? 15.596 -8.949 -26.822 1.00 95.50 396 ALA A CA 1
ATOM 3084 C C . ALA A 1 396 ? 16.473 -10.089 -26.282 1.00 95.50 396 ALA A C 1
ATOM 3086 O O . ALA A 1 396 ? 16.411 -11.215 -26.785 1.00 95.50 396 ALA A O 1
ATOM 3087 N N . VAL A 1 397 ? 17.306 -9.789 -25.284 1.00 95.31 397 VAL A N 1
ATOM 3088 C CA . VAL A 1 397 ? 18.196 -10.741 -24.605 1.00 95.31 397 VAL A CA 1
ATOM 3089 C C . VAL A 1 397 ? 18.173 -10.464 -23.092 1.00 95.31 397 VAL A C 1
ATOM 3091 O O . VAL A 1 397 ? 18.624 -9.391 -22.692 1.00 95.31 397 VAL A O 1
ATOM 3094 N N . PRO A 1 398 ? 17.709 -11.405 -22.246 1.00 95.38 398 PRO A N 1
ATOM 3095 C CA . PRO A 1 398 ? 17.005 -12.637 -22.615 1.00 95.38 398 PRO A CA 1
ATOM 3096 C C . PRO A 1 398 ? 15.716 -12.350 -23.402 1.00 95.38 398 PRO A C 1
ATOM 3098 O O . PRO A 1 398 ? 15.217 -11.224 -23.420 1.00 95.38 398 PRO A O 1
ATOM 3101 N N . LYS A 1 399 ? 15.178 -13.366 -24.085 1.00 93.12 399 LYS A N 1
ATOM 3102 C CA .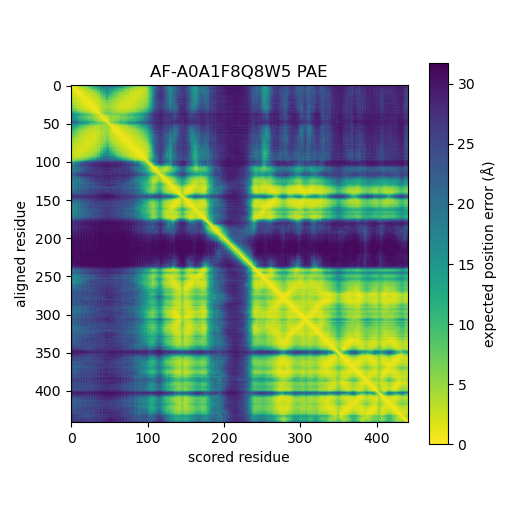 LYS A 1 399 ? 13.852 -13.234 -24.701 1.00 93.12 399 LYS A CA 1
ATOM 3103 C C . LYS A 1 399 ? 12.811 -13.026 -23.590 1.00 93.12 399 LYS A C 1
ATOM 3105 O O . LYS A 1 399 ? 12.917 -13.727 -22.583 1.00 93.12 399 LYS A O 1
ATOM 3110 N N . PRO A 1 400 ? 11.849 -12.104 -23.755 1.00 92.50 400 PRO A N 1
ATOM 3111 C CA . PRO A 1 400 ? 10.701 -12.035 -22.862 1.00 92.50 400 PRO A CA 1
ATOM 3112 C C . PRO A 1 400 ? 9.850 -13.302 -23.010 1.00 92.50 400 PRO A C 1
ATOM 3114 O O . PRO A 1 400 ? 10.010 -14.064 -23.974 1.00 92.50 400 PRO A O 1
ATOM 3117 N N . GLN A 1 401 ? 8.920 -13.494 -22.079 1.00 88.94 401 GLN A N 1
ATOM 3118 C CA . GLN A 1 401 ? 7.762 -14.358 -22.295 1.00 88.94 401 GLN A CA 1
ATOM 3119 C C . GLN A 1 401 ? 6.977 -13.892 -23.538 1.00 88.94 401 GLN A C 1
ATOM 3121 O O . GLN A 1 401 ? 7.205 -12.790 -24.053 1.00 88.94 401 GLN A O 1
ATOM 3126 N N . GLU A 1 402 ? 6.111 -14.751 -24.088 1.00 71.25 402 GLU A N 1
ATOM 3127 C CA . GLU A 1 402 ? 5.382 -14.412 -25.318 1.00 71.25 402 GLU A CA 1
ATOM 3128 C C . GLU A 1 402 ? 4.616 -13.091 -25.138 1.00 71.25 402 GLU A C 1
ATOM 3130 O O . GLU A 1 402 ? 3.932 -12.927 -24.128 1.00 71.25 402 GLU A O 1
ATOM 3135 N N . PRO A 1 403 ? 4.756 -12.126 -26.069 1.00 59.44 403 PRO A N 1
ATOM 3136 C CA . PRO A 1 403 ? 4.251 -10.780 -25.853 1.00 59.44 403 PRO A CA 1
ATOM 3137 C C . PRO A 1 403 ? 2.731 -10.807 -25.720 1.00 59.44 403 PRO A C 1
ATOM 3139 O O . PRO A 1 403 ? 2.019 -11.139 -26.672 1.00 59.44 403 PRO A O 1
ATOM 3142 N N . GLY A 1 404 ? 2.252 -10.421 -24.538 1.00 58.50 404 GLY A N 1
ATOM 3143 C CA . GLY A 1 404 ? 0.840 -10.185 -24.293 1.00 58.50 404 GLY A CA 1
ATOM 3144 C C . GLY A 1 404 ? 0.2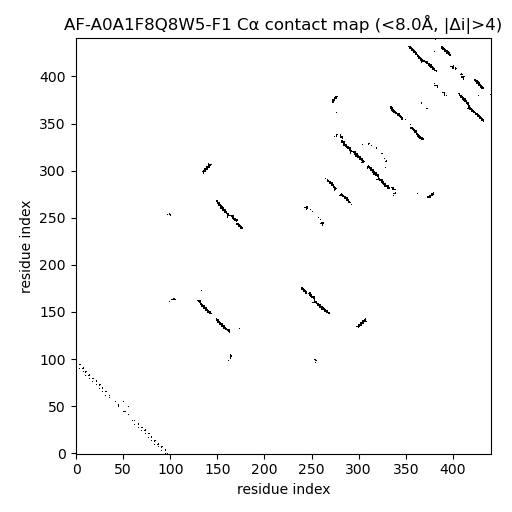96 -9.028 -25.134 1.00 58.50 404 GLY A C 1
ATOM 3145 O O . GLY A 1 404 ? 1.008 -8.353 -25.890 1.00 58.50 404 GLY A O 1
ATOM 3146 N N . GLU A 1 405 ? -0.998 -8.764 -24.983 1.00 64.94 405 GLU A N 1
ATOM 3147 C CA . GLU A 1 405 ? -1.610 -7.585 -25.589 1.00 64.94 405 GLU A CA 1
ATOM 3148 C C . GLU A 1 405 ? -0.888 -6.292 -25.147 1.00 64.94 405 GLU A C 1
ATOM 3150 O O . GLU A 1 405 ? -0.273 -6.220 -24.084 1.00 64.94 405 GLU A O 1
ATOM 3155 N N . LEU A 1 406 ? -0.980 -5.237 -25.964 1.00 78.62 406 LEU A N 1
ATOM 3156 C CA . LEU A 1 406 ? -0.453 -3.895 -25.656 1.00 78.62 406 LEU A CA 1
ATOM 3157 C C . LEU A 1 406 ? 1.087 -3.746 -25.592 1.00 78.62 406 LEU A C 1
ATOM 3159 O O . LEU A 1 406 ? 1.573 -2.772 -25.015 1.00 78.62 406 LEU A O 1
ATOM 3163 N N . ASN A 1 407 ? 1.854 -4.615 -26.263 1.00 87.06 407 ASN A N 1
ATOM 3164 C CA . ASN A 1 407 ? 3.322 -4.513 -26.388 1.00 87.06 407 ASN A CA 1
ATOM 3165 C C . ASN A 1 407 ? 4.085 -4.549 -25.043 1.00 87.06 407 ASN A C 1
ATOM 3167 O O . ASN A 1 407 ? 5.131 -3.901 -24.899 1.00 87.06 407 ASN A O 1
ATOM 3171 N N . LEU A 1 408 ? 3.565 -5.304 -24.075 1.00 91.00 408 LEU A N 1
ATOM 3172 C CA . LEU A 1 408 ? 4.263 -5.624 -22.830 1.00 91.00 408 LEU A CA 1
ATOM 3173 C C . LEU A 1 408 ? 5.447 -6.569 -23.094 1.00 91.00 408 LEU A C 1
ATOM 3175 O O . LEU A 1 408 ? 5.427 -7.365 -24.037 1.00 91.00 408 LEU A O 1
ATOM 3179 N N . LEU A 1 409 ? 6.494 -6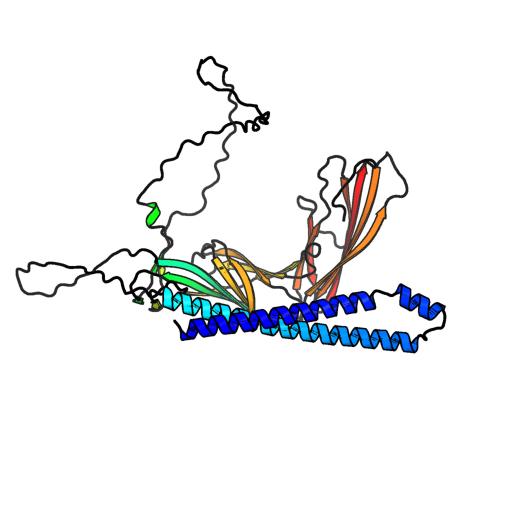.436 -22.283 1.00 93.31 409 LEU A N 1
ATOM 3180 C CA . LEU A 1 409 ? 7.692 -7.269 -22.302 1.00 93.31 409 LEU A CA 1
ATOM 3181 C C . LEU A 1 409 ? 7.957 -7.749 -20.873 1.00 93.31 409 LEU A C 1
ATOM 3183 O O . LEU A 1 409 ? 8.346 -6.950 -20.020 1.00 93.31 409 LEU A O 1
ATOM 3187 N N . ASP A 1 410 ? 7.756 -9.043 -20.638 1.00 94.69 410 ASP A N 1
ATOM 3188 C CA . ASP A 1 410 ? 7.839 -9.648 -19.310 1.00 94.69 410 ASP A CA 1
ATOM 3189 C C . ASP A 1 410 ? 9.004 -10.639 -19.233 1.00 94.69 410 ASP A C 1
ATOM 3191 O O . ASP A 1 410 ? 9.194 -11.465 -20.131 1.00 94.69 410 ASP A O 1
ATOM 3195 N N . TRP A 1 411 ? 9.790 -10.577 -18.158 1.00 96.31 411 TRP A N 1
ATOM 3196 C CA . TRP A 1 411 ? 10.895 -11.502 -17.898 1.00 96.31 411 TRP A CA 1
ATOM 3197 C C . TRP A 1 411 ? 10.835 -12.043 -16.472 1.00 96.31 411 TRP A C 1
ATOM 3199 O O . TRP A 1 411 ? 10.895 -11.271 -15.521 1.00 96.31 411 TRP A O 1
ATOM 3209 N N . GLU A 1 412 ? 10.821 -13.365 -16.330 1.00 95.88 412 GLU A N 1
ATOM 3210 C CA . GLU A 1 412 ? 11.073 -14.062 -15.065 1.00 95.88 412 GLU A CA 1
ATOM 3211 C C . GLU A 1 412 ? 12.559 -14.426 -14.973 1.00 95.88 412 GLU A C 1
ATOM 3213 O O . GLU A 1 412 ? 13.127 -15.019 -15.897 1.00 95.88 412 GLU A O 1
ATOM 3218 N N . LEU A 1 413 ? 13.216 -14.036 -13.878 1.00 95.94 413 LEU A N 1
ATOM 3219 C CA . LEU A 1 413 ? 14.658 -14.181 -13.698 1.00 95.94 413 LEU A CA 1
ATOM 3220 C C . LEU A 1 413 ? 15.007 -14.604 -12.272 1.00 95.94 413 LEU A C 1
ATOM 3222 O O . LEU A 1 413 ? 14.856 -13.828 -11.334 1.00 95.94 413 LEU A O 1
ATOM 3226 N N . ASP A 1 414 ? 15.612 -15.779 -12.121 1.00 96.44 414 ASP A N 1
ATOM 3227 C CA . ASP A 1 414 ? 16.286 -16.127 -10.869 1.00 96.44 414 ASP A CA 1
ATOM 3228 C C . ASP A 1 414 ? 17.607 -15.353 -10.757 1.00 96.44 414 ASP A C 1
ATOM 3230 O O . ASP A 1 414 ? 18.411 -15.364 -11.691 1.00 96.44 414 ASP A O 1
ATOM 3234 N N . LEU A 1 415 ? 17.857 -14.693 -9.628 1.00 96.69 415 LEU A N 1
ATOM 3235 C CA . LEU A 1 415 ? 19.107 -14.000 -9.314 1.00 96.69 415 LEU A CA 1
ATOM 3236 C C . LEU A 1 415 ? 19.749 -14.635 -8.082 1.00 96.69 415 LEU A C 1
ATOM 3238 O O . LEU A 1 415 ? 19.235 -14.510 -6.969 1.00 96.69 415 LEU A O 1
ATOM 3242 N N . ALA A 1 416 ? 20.900 -15.279 -8.253 1.00 97.38 416 ALA A N 1
ATOM 3243 C CA . ALA A 1 416 ? 21.697 -15.805 -7.150 1.00 97.38 416 ALA A CA 1
ATOM 3244 C C . ALA A 1 416 ? 22.231 -14.670 -6.235 1.00 97.38 416 ALA A C 1
ATOM 3246 O O . ALA A 1 416 ? 22.262 -13.504 -6.642 1.00 97.38 416 ALA A O 1
ATOM 3247 N N . PRO A 1 417 ? 22.674 -14.970 -4.996 1.00 96.69 417 PRO A N 1
ATOM 3248 C CA . PRO A 1 417 ? 23.242 -13.962 -4.100 1.00 96.69 417 PRO A CA 1
ATOM 3249 C C . PRO A 1 417 ? 24.415 -13.220 -4.755 1.00 96.69 417 PRO A C 1
ATOM 3251 O O . PRO A 1 417 ? 25.374 -13.853 -5.201 1.00 96.69 417 PRO A O 1
ATOM 3254 N N . LYS A 1 418 ? 24.375 -11.882 -4.763 1.00 95.00 418 LYS A N 1
ATOM 3255 C CA . LYS A 1 418 ? 25.367 -10.992 -5.407 1.00 95.00 418 LYS A CA 1
ATOM 3256 C C . LYS A 1 418 ? 25.445 -11.108 -6.935 1.00 95.00 418 LYS A C 1
ATOM 3258 O O . LYS A 1 418 ? 26.375 -10.562 -7.532 1.00 95.00 418 LYS A O 1
ATOM 3263 N N . GLU A 1 419 ? 24.505 -11.798 -7.580 1.00 98.12 419 GLU A N 1
ATOM 3264 C CA . GLU A 1 419 ? 24.463 -11.892 -9.038 1.00 98.12 419 GLU A CA 1
ATOM 3265 C C . GLU A 1 419 ? 24.049 -10.557 -9.669 1.00 98.12 419 GLU A C 1
ATOM 3267 O O . GLU A 1 419 ? 23.215 -9.817 -9.136 1.00 98.12 419 GLU A O 1
ATOM 3272 N N . LYS A 1 420 ? 24.627 -10.278 -10.842 1.00 98.19 420 LYS A N 1
ATOM 3273 C CA . LYS A 1 420 ? 24.181 -9.215 -11.739 1.00 98.19 420 LYS A CA 1
ATOM 3274 C C . LYS A 1 420 ? 23.688 -9.818 -13.042 1.00 98.19 420 LYS A C 1
ATOM 3276 O O . LYS A 1 420 ? 24.403 -10.614 -13.650 1.00 98.19 420 LYS A O 1
ATOM 3281 N N . LYS A 1 421 ? 22.514 -9.389 -13.501 1.00 98.19 421 LYS A N 1
ATOM 3282 C CA . LYS A 1 421 ? 22.004 -9.694 -14.843 1.00 98.19 421 LYS A CA 1
ATOM 3283 C C . LYS A 1 421 ? 21.713 -8.413 -15.605 1.00 98.19 421 LYS A C 1
ATOM 3285 O O . LYS A 1 421 ? 21.600 -7.326 -15.040 1.00 98.19 421 LYS A O 1
ATOM 3290 N N . THR A 1 422 ? 21.611 -8.555 -16.916 1.00 98.00 422 THR A N 1
ATOM 3291 C CA . THR A 1 422 ? 21.285 -7.459 -17.818 1.00 98.00 422 THR A CA 1
ATOM 3292 C C . THR A 1 422 ? 20.237 -7.939 -18.802 1.00 98.00 422 THR A C 1
ATOM 3294 O O . THR A 1 422 ? 20.438 -8.961 -19.457 1.00 98.00 422 THR A O 1
ATOM 3297 N N . ILE A 1 423 ? 19.140 -7.195 -18.909 1.00 98.19 423 ILE A N 1
ATOM 3298 C CA . ILE A 1 423 ? 18.178 -7.332 -20.000 1.00 98.19 423 ILE A CA 1
ATOM 3299 C C . ILE A 1 423 ? 18.506 -6.239 -21.015 1.00 98.19 423 ILE A C 1
ATOM 3301 O O . ILE A 1 423 ? 18.717 -5.085 -20.646 1.00 98.19 423 ILE A O 1
ATOM 3305 N N . ARG A 1 424 ? 18.547 -6.581 -22.299 1.00 97.50 424 ARG A N 1
ATOM 3306 C CA . ARG A 1 424 ? 18.597 -5.612 -23.396 1.00 97.50 424 ARG A CA 1
ATOM 3307 C C . ARG A 1 424 ? 17.445 -5.865 -24.341 1.00 97.50 424 ARG A C 1
ATOM 3309 O O . ARG A 1 424 ? 17.188 -7.020 -24.675 1.00 97.50 424 ARG A O 1
ATOM 3316 N N . PHE A 1 425 ? 16.797 -4.805 -24.804 1.00 96.62 425 PHE A N 1
ATOM 3317 C CA . PHE A 1 425 ? 15.824 -4.906 -25.883 1.00 96.62 425 PHE A CA 1
ATOM 3318 C C . PHE A 1 425 ? 15.893 -3.700 -26.819 1.00 96.62 425 PHE A C 1
ATOM 3320 O O . PHE A 1 425 ? 16.045 -2.557 -26.384 1.00 96.62 425 PHE A O 1
ATOM 3327 N N . ASP A 1 426 ? 15.762 -3.987 -28.110 1.00 96.50 426 ASP A N 1
ATOM 3328 C CA . ASP A 1 426 ? 15.770 -3.027 -29.206 1.00 96.50 426 ASP A CA 1
ATOM 3329 C C . ASP A 1 426 ? 14.426 -3.094 -29.936 1.00 96.50 426 ASP A C 1
ATOM 3331 O O . ASP A 1 426 ? 13.943 -4.183 -30.260 1.00 96.50 426 ASP A O 1
ATOM 3335 N N . PHE A 1 427 ? 13.825 -1.944 -30.233 1.00 95.06 427 PHE A N 1
ATOM 3336 C CA . PHE A 1 427 ? 12.608 -1.848 -31.035 1.00 95.06 427 PHE A CA 1
ATOM 3337 C C . PHE A 1 427 ? 12.651 -0.668 -32.006 1.00 95.06 427 PHE A C 1
ATOM 3339 O O . PHE A 1 427 ? 13.216 0.390 -31.721 1.00 95.06 427 PHE A O 1
ATOM 3346 N N . GLN A 1 428 ? 11.983 -0.837 -33.145 1.00 94.81 428 GLN A N 1
ATOM 3347 C CA . GLN A 1 428 ? 11.776 0.219 -34.130 1.00 94.81 428 GLN A CA 1
ATOM 3348 C C . GLN A 1 428 ? 10.349 0.776 -34.054 1.00 94.81 428 GLN A C 1
ATOM 3350 O O . GLN A 1 428 ? 9.379 0.038 -33.849 1.00 94.81 428 GLN A O 1
ATOM 3355 N N . VAL A 1 429 ? 10.221 2.081 -34.291 1.00 94.88 429 VAL A N 1
ATOM 3356 C CA . VAL A 1 429 ? 8.954 2.775 -34.549 1.00 94.88 429 VAL A CA 1
ATOM 3357 C C . VAL A 1 429 ? 9.004 3.346 -35.966 1.00 94.88 429 VAL A C 1
ATOM 3359 O O . VAL A 1 429 ? 9.817 4.223 -36.256 1.00 94.88 429 VAL A O 1
ATOM 3362 N N . GLU A 1 430 ? 8.145 2.843 -36.850 1.00 93.62 430 GLU A N 1
ATOM 3363 C CA . GLU A 1 430 ? 7.972 3.305 -38.231 1.00 93.62 430 GLU A CA 1
ATOM 3364 C C . GLU A 1 430 ? 6.674 4.119 -38.351 1.00 93.62 430 GLU A C 1
ATOM 3366 O O . GLU A 1 430 ? 5.624 3.675 -37.885 1.00 93.62 430 GLU A O 1
ATOM 3371 N N . TYR A 1 431 ? 6.735 5.299 -38.976 1.00 93.31 431 TYR A N 1
ATOM 3372 C CA . TYR A 1 431 ? 5.574 6.167 -39.217 1.00 93.31 431 TYR A CA 1
ATOM 3373 C C . TYR A 1 431 ? 5.774 7.081 -40.449 1.00 93.31 431 TYR A C 1
ATOM 3375 O O . TYR A 1 431 ? 6.913 7.270 -40.888 1.00 93.31 431 TYR A O 1
ATOM 3383 N N . PRO A 1 432 ? 4.711 7.662 -41.045 1.00 92.31 432 PRO A N 1
ATOM 3384 C CA . PRO A 1 432 ? 4.835 8.571 -42.190 1.00 92.31 432 PRO A CA 1
ATOM 3385 C C .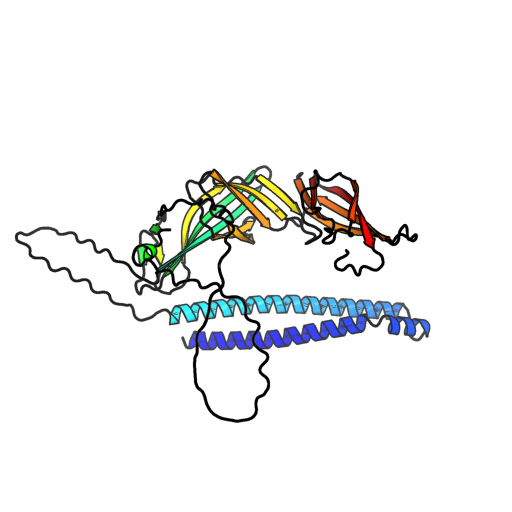 PRO A 1 432 ? 5.588 9.853 -41.818 1.00 92.31 432 PRO A C 1
ATOM 3387 O O . PRO A 1 432 ? 5.340 10.429 -40.762 1.00 92.31 432 PRO A O 1
ATOM 3390 N N . GLN A 1 433 ? 6.478 10.343 -42.686 1.00 86.56 433 GLN A N 1
ATOM 3391 C CA . GLN A 1 433 ? 7.326 11.504 -42.377 1.00 86.56 433 GLN A CA 1
ATOM 3392 C C . GLN A 1 433 ? 6.537 12.783 -42.042 1.00 86.56 433 GLN A C 1
ATOM 3394 O O . GLN A 1 433 ? 6.938 13.521 -41.142 1.00 86.56 433 GLN A O 1
ATOM 3399 N N . GLU A 1 434 ? 5.429 13.027 -42.745 1.00 86.88 434 GLU A N 1
ATOM 3400 C CA . GLU A 1 434 ? 4.558 14.197 -42.545 1.00 86.88 434 GLU A CA 1
ATOM 3401 C C . GLU A 1 434 ? 3.674 14.080 -41.286 1.00 86.88 434 GLU A C 1
ATOM 3403 O O . GLU A 1 434 ? 3.047 15.050 -40.857 1.00 86.88 434 GLU A O 1
ATOM 3408 N N . MET A 1 435 ? 3.610 12.897 -40.662 1.00 88.88 435 MET A N 1
ATOM 3409 C CA . MET A 1 435 ? 2.804 12.674 -39.465 1.00 88.88 435 MET A CA 1
ATOM 3410 C C . MET A 1 435 ? 3.521 13.207 -38.221 1.00 88.88 435 MET A C 1
ATOM 3412 O O . MET A 1 435 ? 4.566 12.702 -37.799 1.00 88.88 435 MET A O 1
ATOM 3416 N N . ARG A 1 436 ? 2.911 14.197 -37.561 1.00 85.06 436 ARG A N 1
ATOM 3417 C CA . ARG A 1 436 ? 3.359 14.676 -36.249 1.00 85.06 436 ARG A CA 1
ATOM 3418 C C . ARG A 1 436 ? 2.985 13.673 -35.153 1.00 85.06 436 ARG A C 1
ATOM 3420 O O . ARG A 1 436 ? 1.917 13.765 -34.554 1.00 85.06 436 ARG A O 1
ATOM 3427 N N . VAL A 1 437 ? 3.890 12.745 -34.861 1.00 85.88 437 VAL A N 1
ATOM 3428 C CA . VAL A 1 437 ? 3.762 11.809 -33.734 1.00 85.88 437 VAL A CA 1
ATOM 3429 C C . VAL A 1 437 ? 4.156 12.498 -32.419 1.00 85.88 437 VAL A C 1
ATOM 3431 O O . VAL A 1 437 ? 5.142 13.234 -32.361 1.00 85.88 437 VAL A O 1
ATOM 3434 N N . MET A 1 438 ? 3.388 12.255 -31.354 1.00 85.00 438 MET A N 1
ATOM 3435 C CA . MET A 1 438 ? 3.695 12.667 -29.976 1.00 85.00 438 MET A CA 1
ATOM 3436 C C . MET A 1 438 ? 3.779 11.435 -29.069 1.00 85.00 438 MET A C 1
ATOM 3438 O O . MET A 1 438 ? 3.207 10.398 -29.391 1.00 85.00 438 MET A O 1
ATOM 3442 N N . GLY A 1 439 ? 4.477 11.545 -27.934 1.00 80.50 439 GLY A N 1
ATOM 3443 C CA . GLY A 1 439 ? 4.640 10.424 -26.998 1.00 80.50 439 GLY A CA 1
ATOM 3444 C C . GLY A 1 439 ? 5.624 9.344 -27.464 1.00 80.50 439 GLY A C 1
ATOM 3445 O O . GLY A 1 439 ? 5.566 8.220 -26.970 1.00 80.50 439 GLY A O 1
ATOM 3446 N N . LEU A 1 440 ? 6.520 9.674 -28.403 1.00 82.44 440 LEU A N 1
ATOM 3447 C CA . LEU A 1 440 ? 7.720 8.868 -28.633 1.00 82.44 440 LEU A CA 1
ATOM 3448 C C . LEU A 1 440 ? 8.600 8.869 -27.363 1.00 82.44 440 LEU A C 1
ATOM 3450 O O . LEU A 1 440 ? 8.620 9.896 -26.677 1.00 82.44 440 LEU A O 1
ATOM 3454 N N . PRO A 1 441 ? 9.314 7.764 -27.067 1.00 69.75 441 PRO A N 1
ATOM 3455 C CA . PRO A 1 441 ? 10.250 7.695 -25.944 1.00 69.75 441 PRO A CA 1
ATOM 3456 C C . PRO A 1 441 ? 11.417 8.693 -26.042 1.00 69.75 441 PRO A C 1
ATOM 3458 O O . PRO A 1 441 ? 11.814 9.055 -27.185 1.00 69.75 441 PRO A O 1
#

Radius of gyration: 33.85 Å; Cα contacts (8 Å, |Δi|>4): 667; chains: 1; bounding box: 95×66×93 Å

Nearest PDB structures (foldseek):
  8iyj-assembly1_T5  TM=4.425E-01  e=1.061E+00  Mus musculus
  8to0-assembly1_AH  TM=4.096E-01  e=9.016E-01  Mus musculus
  2y3a-assembly1_B  TM=4.263E-01  e=1.553E+00  Mus musculus
  9cpb-assembly1_6C  TM=4.467E-01  e=8.379E+00  Bos taurus

Sequence (441 aa):
MRKLENQLEAVQDELTILDRRLELVKSRRIQLEALAGQSEVFATALASGEMDVETQMKLFASLQKHAGDLDTELGKLQGERRGIERRLEQLKNQLEQINSSRPPERFKAAVEVDVSAGGRLNFQLSYTVAKAGWKPLYDLRLSDTVGKTQLEAGYLAQVTQLSGEDWVGVELSLSTARPALATILPELKPWFIQPQIAAPVRPALRNAAALPTMDMTMSAKAVEEPVEEAVSKIDGSGASITYHTAAKVDIPSDGSAHKVTIGRFALKPDLDYVSSPRLVEAVYRKAKLVNESDYLLLPGTANLFSGEEFIGSTALELTTPQGEIELYLGVEDRIRVERELKRREVDKSLIGGKRRVHYGYELKLENLLPSAVHLTVHDQMPVGRHEDIKVKLEAAVPKPQEPGELNLLDWELDLAPKEKKTIRFDFQVEYPQEMRVMGLP